Protein AF-E5AUR3-F1 (afdb_monomer_lite)

Sequence (427 aa):
MPTEDVTASAYRHCTIHQEHGVHSSSLCSASRFRLACCVASLRIAPFFYRLPNLPMDFDLHAALNDYPAYVCALESCPQPAASASPPTLKPASGGLVNPSASRPTTYHNLPSELIQQIGDYVPVQDVGNFSAVDRRTYHAMHSRRVVYRYWQRANQVVSLASVNQLLNEMDGTLAHPAQHIEPLEALRQHLDALPYHEQGEAFKRIYAAAQRIPKDGVQIQKALLLYSLPGFNWNHRDELFDFAYAMAQRRAPQEDNVWTELANCLIFLLAGSAEFVERYQALVARLGSLRVSEQAELIPVLCRQMLGFGRRDDRLPGLYAVLREHALQLPRSVQGASIGMLASAIWVLPHAERLAQYTQLRDVALSLPDEQLEIALCFLSKGWAELPREHHAYGLQLLEPALLRLLPAQRAQSVLSQLEDVMKLYE

pLDDT: mean 75.4, std 26.54, range [20.66, 98.31]

InterPro domains:
  IPR001810 F-box domain [PS50181] (104-154)

Radius of gyration: 33.52 Å; chains: 1; bounding box: 100×126×61 Å

Secondary structure (DSSP, 8-state):
-----------------------------------------------------------HHHHTT--STTTTTSS--PPPP-------------------------GGGS-HHHHHHHHHTS-GGGHHHHHTS-HHHHHHTHHHHHHHHHHHHHTT--SHHHHHHHHHHHHHH--SGGGGHHHHHHHHHTGGGS-TTTHHHHHHHHHHHHTTSTTTHHHHHHHIIIIIGGGS-HHHHHHHHHHHHHHHHTS-TTS---HHHHHHHGGGS-TT-HHHHHHHHHHHTTGGGS-HHHHHHHHHHHHHHGGGS-TT-TTHHHHHHHHHHHHHHS-TTT-HHHHHHHHHTGGGS-HHHHHHHHHHHHHHHHTS-HHHHHHHHHHHHHHHTTS-GGGHHHHHHHHHHHHHHHS-HHHHHHHHHHHHHHHHTT-

Organism: Mycetohabitans rhizoxinica (strain DSM 19002 / CIP 109453 / HKI 454) (NCBI:txid882378)

Structure (mmCIF, N/CA/C/O backbone):
data_AF-E5AUR3-F1
#
_entry.id   AF-E5AUR3-F1
#
loop_
_atom_site.group_PDB
_atom_site.id
_atom_site.type_symbol
_atom_site.label_atom_id
_atom_site.label_alt_id
_atom_site.label_comp_id
_atom_site.label_asym_id
_atom_site.label_entity_id
_atom_site.label_seq_id
_atom_site.pdbx_PDB_ins_code
_atom_site.Cartn_x
_atom_site.Cartn_y
_atom_site.Cartn_z
_atom_site.occupancy
_atom_site.B_iso_or_equiv
_atom_site.auth_seq_id
_atom_site.auth_comp_id
_atom_site.auth_asym_id
_atom_site.auth_atom_id
_atom_site.pdbx_PDB_model_num
ATOM 1 N N . MET A 1 1 ? -4.593 -51.925 7.196 1.00 34.91 1 MET A N 1
ATOM 2 C CA . MET A 1 1 ? -4.482 -53.277 7.784 1.00 34.91 1 MET A CA 1
ATOM 3 C C . MET A 1 1 ? -4.474 -54.257 6.624 1.00 34.91 1 MET A C 1
ATOM 5 O O . MET A 1 1 ? -5.466 -54.213 5.901 1.00 34.91 1 MET A O 1
ATOM 9 N N . PRO A 1 2 ? -3.428 -55.075 6.390 1.00 47.91 2 PRO A N 1
ATOM 10 C CA . PRO A 1 2 ? -2.168 -55.304 7.140 1.00 47.91 2 PRO A CA 1
ATOM 11 C C . PRO A 1 2 ? -0.952 -54.588 6.474 1.00 47.91 2 PRO A C 1
ATOM 13 O O . PRO A 1 2 ? -1.035 -54.290 5.288 1.00 47.91 2 PRO A O 1
ATOM 16 N N . THR A 1 3 ? 0.020 -53.996 7.195 1.00 33.94 3 THR A N 1
ATOM 17 C CA . THR A 1 3 ? 1.256 -54.558 7.834 1.00 33.94 3 THR A CA 1
ATOM 18 C C . THR A 1 3 ? 2.216 -55.210 6.830 1.00 33.94 3 THR A C 1
ATOM 20 O O . THR A 1 3 ? 1.757 -55.991 6.009 1.00 33.94 3 THR A O 1
ATOM 23 N N . GLU A 1 4 ? 3.537 -55.048 6.833 1.00 34.44 4 GLU A N 1
ATOM 24 C CA . GLU A 1 4 ? 4.547 -54.241 7.541 1.00 34.44 4 GLU A CA 1
ATOM 25 C C . GLU A 1 4 ? 5.890 -54.546 6.823 1.00 34.44 4 GLU A C 1
ATOM 27 O O . GLU A 1 4 ? 5.979 -55.541 6.102 1.00 34.44 4 GLU A O 1
ATOM 32 N N . ASP A 1 5 ? 6.911 -53.726 7.096 1.00 28.12 5 ASP A N 1
ATOM 33 C CA . ASP A 1 5 ? 8.347 -54.066 7.096 1.00 28.12 5 ASP A CA 1
ATOM 34 C C . ASP A 1 5 ? 9.159 -54.224 5.792 1.00 28.12 5 ASP A C 1
ATOM 36 O O . ASP A 1 5 ? 8.718 -54.802 4.809 1.00 28.12 5 ASP A O 1
ATOM 40 N N . VAL A 1 6 ? 10.444 -53.839 5.705 1.00 32.09 6 VAL A N 1
ATOM 41 C CA . VAL A 1 6 ? 11.337 -52.897 6.421 1.00 32.09 6 VAL A CA 1
ATOM 42 C C . VAL A 1 6 ? 12.703 -52.973 5.694 1.00 32.09 6 VAL A C 1
ATOM 44 O O . VAL A 1 6 ? 13.117 -54.044 5.264 1.00 32.09 6 VAL A O 1
ATOM 47 N N . THR A 1 7 ? 13.410 -51.837 5.590 1.00 30.75 7 THR A N 1
ATOM 48 C CA . THR A 1 7 ? 14.874 -51.650 5.352 1.00 30.75 7 THR A CA 1
ATOM 49 C C . THR A 1 7 ? 15.570 -52.202 4.089 1.00 30.75 7 THR A C 1
ATOM 51 O O . THR A 1 7 ? 15.621 -53.400 3.862 1.00 30.75 7 THR A O 1
ATOM 54 N N . ALA A 1 8 ? 16.324 -51.356 3.366 1.00 27.94 8 ALA A N 1
ATOM 55 C CA . ALA A 1 8 ? 17.753 -51.103 3.645 1.00 27.94 8 ALA A CA 1
ATOM 56 C C . ALA A 1 8 ? 18.478 -50.323 2.516 1.00 27.94 8 ALA A C 1
ATOM 58 O O . ALA A 1 8 ? 18.428 -50.665 1.341 1.00 27.94 8 ALA A O 1
ATOM 59 N N . SER A 1 9 ? 19.186 -49.283 2.963 1.00 28.20 9 SER A N 1
ATOM 60 C CA . SER A 1 9 ? 20.335 -48.542 2.411 1.00 28.20 9 SER A CA 1
ATOM 61 C C . SER A 1 9 ? 21.167 -49.157 1.267 1.00 28.20 9 SER A C 1
ATOM 63 O O . SER A 1 9 ? 21.599 -50.303 1.348 1.00 28.20 9 SER A O 1
ATOM 65 N N . ALA A 1 10 ? 21.578 -48.303 0.318 1.00 28.94 10 ALA A N 1
ATOM 66 C CA . ALA A 1 10 ? 22.894 -48.402 -0.321 1.00 28.94 10 ALA A CA 1
ATOM 67 C C . ALA A 1 10 ? 23.450 -47.010 -0.694 1.00 28.94 10 ALA A C 1
ATOM 69 O O . ALA A 1 10 ? 23.155 -46.449 -1.748 1.00 28.94 10 ALA A O 1
ATOM 70 N N . TYR A 1 11 ? 24.292 -46.477 0.194 1.00 26.38 11 TYR A N 1
ATOM 71 C CA . TYR A 1 11 ? 25.292 -45.443 -0.086 1.00 26.38 11 TYR A CA 1
ATOM 72 C C . TYR A 1 11 ? 26.289 -45.935 -1.153 1.00 26.38 11 TYR A C 1
ATOM 74 O O . TYR A 1 11 ? 26.806 -47.047 -1.043 1.00 26.38 11 TYR A O 1
ATOM 82 N N . ARG A 1 12 ? 26.649 -45.092 -2.131 1.00 27.50 12 ARG A N 1
ATOM 83 C CA . ARG A 1 12 ? 27.872 -45.268 -2.935 1.00 27.50 12 ARG A CA 1
ATOM 84 C C . ARG A 1 12 ? 28.833 -44.105 -2.713 1.00 27.50 12 ARG A C 1
ATOM 86 O O . ARG A 1 12 ? 28.577 -42.976 -3.118 1.00 27.50 12 ARG A O 1
ATOM 93 N N . HIS A 1 13 ? 29.943 -44.447 -2.069 1.00 27.09 13 HIS A N 1
ATOM 94 C CA . HIS A 1 13 ? 31.213 -43.734 -2.062 1.00 27.09 13 HIS A CA 1
ATOM 95 C C . HIS A 1 13 ? 31.864 -43.783 -3.453 1.00 27.09 13 HIS A C 1
ATOM 97 O O . HIS A 1 13 ? 31.907 -44.845 -4.069 1.00 27.09 13 HIS A O 1
ATOM 103 N N . CYS A 1 14 ? 32.479 -42.678 -3.873 1.00 23.70 14 CYS A N 1
ATOM 104 C CA . CYS A 1 14 ? 33.628 -42.695 -4.775 1.00 23.70 14 CYS A CA 1
ATOM 105 C C . CYS A 1 14 ? 34.677 -41.739 -4.205 1.00 23.70 14 CYS A C 1
ATOM 107 O O . CYS A 1 14 ? 34.420 -40.547 -4.048 1.00 23.70 14 CYS A O 1
ATOM 109 N N . THR A 1 15 ? 35.849 -42.281 -3.887 1.00 26.92 15 THR A N 1
ATOM 110 C CA . THR A 1 15 ? 37.007 -41.539 -3.392 1.00 26.92 15 THR A CA 1
ATOM 111 C C . THR A 1 15 ? 38.240 -41.926 -4.216 1.00 26.92 15 THR A C 1
ATOM 113 O O . THR A 1 15 ? 38.459 -43.107 -4.462 1.00 26.92 15 THR A O 1
ATOM 116 N N . ILE A 1 16 ? 39.051 -40.901 -4.512 1.00 27.52 16 ILE A N 1
ATOM 117 C CA . ILE A 1 16 ? 40.510 -40.887 -4.748 1.00 27.52 16 ILE A CA 1
ATOM 118 C C . ILE A 1 16 ? 41.024 -41.321 -6.133 1.00 27.52 16 ILE A C 1
ATOM 120 O O . ILE A 1 16 ? 41.033 -42.494 -6.478 1.00 27.52 16 ILE A O 1
ATOM 124 N N . HIS A 1 17 ? 41.640 -40.362 -6.835 1.00 25.94 17 HIS A N 1
ATOM 125 C CA . HIS A 1 17 ? 43.040 -40.495 -7.249 1.00 25.94 17 HIS A CA 1
ATOM 126 C C . HIS A 1 17 ? 43.755 -39.141 -7.134 1.00 25.94 17 HIS A C 1
ATOM 128 O O . HIS A 1 17 ? 43.283 -38.118 -7.624 1.00 25.94 17 HIS A O 1
ATOM 134 N N . GLN A 1 18 ? 44.874 -39.164 -6.416 1.00 27.30 18 GLN A N 1
ATOM 135 C CA . GLN A 1 18 ? 45.786 -38.066 -6.125 1.00 27.30 18 GLN A CA 1
ATOM 136 C C . GLN A 1 18 ? 47.146 -38.501 -6.679 1.00 27.30 18 GLN A C 1
ATOM 138 O O . GLN A 1 18 ? 47.620 -39.574 -6.311 1.00 27.30 18 GLN A O 1
ATOM 143 N N . GLU A 1 19 ? 47.767 -37.698 -7.541 1.00 26.67 19 GLU A N 1
ATOM 144 C CA . GLU A 1 19 ? 49.184 -37.839 -7.888 1.00 26.67 19 GLU A CA 1
ATOM 145 C C . GLU A 1 19 ? 49.925 -36.525 -7.625 1.00 26.67 19 GLU A C 1
ATOM 147 O O . GLU A 1 19 ? 49.428 -35.424 -7.869 1.00 26.67 19 GLU A O 1
ATOM 152 N N . HIS A 1 20 ? 51.101 -36.691 -7.027 1.00 26.42 20 HIS A N 1
ATOM 153 C CA . HIS A 1 20 ? 52.037 -35.684 -6.546 1.00 26.42 20 HIS A CA 1
ATOM 154 C C . HIS A 1 20 ? 53.101 -35.330 -7.598 1.00 26.42 20 HIS A C 1
ATOM 156 O O . HIS A 1 20 ? 53.485 -36.169 -8.404 1.00 26.42 20 HIS A O 1
ATOM 162 N N . GLY A 1 21 ? 53.662 -34.118 -7.485 1.00 25.02 21 GLY A N 1
ATOM 163 C CA . GLY A 1 21 ? 54.870 -33.659 -8.191 1.00 25.02 21 GLY A CA 1
ATOM 164 C C . GLY A 1 21 ? 54.966 -32.123 -8.189 1.00 25.02 21 GLY A C 1
ATOM 165 O O . GLY A 1 21 ? 54.455 -31.503 -9.107 1.00 25.02 21 GLY A O 1
ATOM 166 N N . VAL A 1 22 ? 55.286 -31.437 -7.080 1.00 26.20 22 VAL A N 1
ATOM 167 C CA . VAL A 1 22 ? 56.621 -31.152 -6.487 1.00 26.20 22 VAL A CA 1
ATOM 168 C C . VAL A 1 22 ? 57.329 -29.918 -7.108 1.00 26.20 22 VAL A C 1
ATOM 170 O O . VAL A 1 22 ? 57.835 -29.991 -8.217 1.00 26.20 22 VAL A O 1
ATOM 173 N N . HIS A 1 23 ? 57.394 -28.848 -6.282 1.00 26.09 23 HIS A N 1
ATOM 174 C CA . HIS A 1 23 ? 58.315 -27.677 -6.190 1.00 26.09 23 HIS A CA 1
ATOM 175 C C . HIS A 1 23 ? 58.471 -26.723 -7.404 1.00 26.09 23 HIS A C 1
ATOM 177 O O . HIS A 1 23 ? 58.566 -27.161 -8.534 1.00 26.09 23 HIS A O 1
ATOM 183 N N . SER A 1 24 ? 58.519 -25.385 -7.287 1.00 25.12 24 SER A N 1
ATOM 184 C CA . SER A 1 24 ? 59.134 -24.505 -6.273 1.00 25.12 24 SER A CA 1
ATOM 185 C C . SER A 1 24 ? 58.543 -23.070 -6.346 1.00 25.12 24 SER A C 1
ATOM 187 O O . SER A 1 24 ? 58.472 -22.486 -7.421 1.00 25.12 24 SER A O 1
ATOM 189 N N . SER A 1 25 ? 57.962 -22.545 -5.260 1.00 23.84 25 SER A N 1
ATOM 190 C CA . SER A 1 25 ? 58.462 -21.443 -4.399 1.00 23.84 25 SER A CA 1
ATOM 191 C C . SER A 1 25 ? 58.685 -20.047 -5.020 1.00 23.84 25 SER A C 1
ATOM 193 O O . SER A 1 25 ? 59.697 -19.807 -5.668 1.00 23.84 25 SER A O 1
ATOM 195 N N . SER A 1 26 ? 57.806 -19.101 -4.664 1.00 25.03 26 SER A N 1
ATOM 196 C CA . SER A 1 26 ? 58.083 -17.661 -4.472 1.00 25.03 26 SER A CA 1
ATOM 197 C C . SER A 1 26 ? 56.805 -17.011 -3.906 1.00 25.03 26 SER A C 1
ATOM 199 O O . SER A 1 26 ? 55.798 -16.924 -4.595 1.00 25.03 26 SER A O 1
ATOM 201 N N . LEU A 1 27 ? 56.684 -16.935 -2.579 1.00 24.31 27 LEU A N 1
ATOM 202 C CA . LEU A 1 27 ? 56.870 -15.728 -1.759 1.00 24.31 27 LEU A CA 1
ATOM 203 C C . LEU A 1 27 ? 55.671 -14.758 -1.740 1.00 24.31 27 LEU A C 1
ATOM 205 O O . LEU A 1 27 ? 55.307 -14.139 -2.730 1.00 24.31 27 LEU A O 1
ATOM 209 N N . CYS A 1 28 ? 55.208 -14.566 -0.501 1.00 22.44 28 CYS A N 1
ATOM 210 C CA . CYS A 1 28 ? 54.572 -13.386 0.082 1.00 22.44 28 CYS A CA 1
ATOM 211 C C . CYS A 1 28 ? 53.038 -13.281 0.171 1.00 22.44 28 CYS A C 1
ATOM 213 O O . CYS A 1 28 ? 52.314 -13.061 -0.790 1.00 22.44 28 CYS A O 1
ATOM 215 N N . SER A 1 29 ? 52.641 -13.221 1.447 1.00 23.67 29 SER A N 1
ATOM 216 C CA . SER A 1 29 ? 51.505 -12.507 2.029 1.00 23.67 29 SER A CA 1
ATOM 217 C C . SER A 1 29 ? 50.159 -13.223 2.070 1.00 23.67 29 SER A C 1
ATOM 219 O O . SER A 1 29 ? 49.298 -13.115 1.200 1.00 23.67 29 SER A O 1
ATOM 221 N N . ALA A 1 30 ? 49.963 -13.898 3.201 1.00 24.75 30 ALA A N 1
ATOM 222 C CA . ALA A 1 30 ? 48.659 -14.183 3.755 1.00 24.75 30 ALA A CA 1
ATOM 223 C C . ALA A 1 30 ? 47.902 -12.872 4.027 1.00 24.75 30 ALA A C 1
ATOM 225 O O . ALA A 1 30 ? 48.214 -12.154 4.973 1.00 24.75 30 ALA A O 1
ATOM 226 N N . SER A 1 31 ? 46.844 -12.630 3.258 1.00 23.67 31 SER A N 1
ATOM 227 C CA . SER A 1 31 ? 45.800 -11.670 3.607 1.00 23.67 31 SER A CA 1
ATOM 228 C C . SER A 1 31 ? 44.451 -12.357 3.486 1.00 23.67 31 SER A C 1
ATOM 230 O O . SER A 1 31 ? 43.907 -12.550 2.402 1.00 23.67 31 SER A O 1
ATOM 232 N N . ARG A 1 32 ? 43.915 -12.741 4.646 1.00 25.44 32 ARG A N 1
ATOM 233 C CA . ARG A 1 32 ? 42.505 -13.067 4.846 1.00 25.44 32 ARG A CA 1
ATOM 234 C C . ARG A 1 32 ? 41.667 -11.865 4.398 1.00 25.44 32 ARG A C 1
ATOM 236 O O . ARG A 1 32 ? 41.490 -10.937 5.179 1.00 25.44 32 ARG A O 1
ATOM 243 N N . PHE A 1 33 ? 41.116 -11.889 3.190 1.00 22.06 33 PHE A N 1
ATOM 244 C CA . PHE A 1 33 ? 40.019 -10.995 2.830 1.00 22.06 33 PHE A CA 1
ATOM 245 C C . PHE A 1 33 ? 38.701 -11.745 2.989 1.00 22.06 33 PHE A C 1
ATOM 247 O O . PHE A 1 33 ? 38.254 -12.491 2.122 1.00 22.06 33 PHE A O 1
ATOM 254 N N . ARG A 1 34 ? 38.089 -11.542 4.161 1.00 22.19 34 ARG A N 1
ATOM 255 C CA . ARG A 1 34 ? 36.643 -11.668 4.330 1.00 22.19 34 ARG A CA 1
ATOM 256 C C . ARG A 1 34 ? 36.009 -10.719 3.312 1.00 22.19 34 ARG A C 1
ATOM 258 O O . ARG A 1 34 ? 36.120 -9.507 3.480 1.00 22.19 34 ARG A O 1
ATOM 265 N N . LEU A 1 35 ? 35.349 -11.243 2.280 1.00 22.86 35 LEU A N 1
ATOM 266 C CA . LEU A 1 35 ? 34.377 -10.450 1.534 1.00 22.86 35 LEU A CA 1
ATOM 267 C C . LEU A 1 35 ? 33.176 -10.234 2.459 1.00 22.86 35 LEU A C 1
ATOM 269 O O . LEU A 1 35 ? 32.255 -11.042 2.540 1.00 22.86 35 LEU A O 1
ATOM 273 N N . ALA A 1 36 ? 33.240 -9.148 3.221 1.00 22.06 36 ALA A N 1
ATOM 274 C CA . ALA A 1 36 ? 32.060 -8.512 3.760 1.00 22.06 36 ALA A CA 1
ATOM 275 C C . ALA A 1 36 ? 31.264 -7.986 2.560 1.00 22.06 36 ALA A C 1
ATOM 277 O O . ALA A 1 36 ? 31.637 -6.987 1.947 1.00 22.06 36 ALA A O 1
ATOM 278 N N . CYS A 1 37 ? 30.180 -8.671 2.195 1.00 22.03 37 CYS A N 1
ATOM 279 C CA . CYS A 1 37 ? 29.122 -8.056 1.405 1.00 22.03 37 CYS A CA 1
ATOM 280 C C . CYS A 1 37 ? 28.492 -6.962 2.271 1.00 22.03 37 CYS A C 1
ATOM 282 O O . CYS A 1 37 ? 27.528 -7.192 2.999 1.00 22.03 37 CYS A O 1
ATOM 284 N N . CYS A 1 38 ? 29.078 -5.767 2.216 1.00 20.66 38 CYS A N 1
ATOM 285 C CA . CYS A 1 38 ? 28.444 -4.535 2.640 1.00 20.66 38 CYS A CA 1
ATOM 286 C C . CYS A 1 38 ? 27.244 -4.296 1.721 1.00 20.66 38 CYS A C 1
ATOM 288 O O . CYS A 1 38 ? 27.339 -3.613 0.705 1.00 20.66 38 CYS A O 1
ATOM 290 N N . VAL A 1 39 ? 26.098 -4.867 2.090 1.00 24.23 39 VAL A N 1
ATOM 291 C CA . VAL A 1 39 ? 24.802 -4.292 1.744 1.00 24.23 39 VAL A CA 1
ATOM 292 C C . VAL A 1 39 ? 24.779 -2.944 2.453 1.00 24.23 39 VAL A C 1
ATOM 294 O O . VAL A 1 39 ? 24.449 -2.846 3.637 1.00 24.23 39 VAL A O 1
ATOM 297 N N . ALA A 1 40 ? 25.240 -1.909 1.753 1.00 22.42 40 ALA A N 1
ATOM 298 C CA . ALA A 1 40 ? 25.057 -0.537 2.172 1.00 22.42 40 ALA A CA 1
ATOM 299 C C . ALA A 1 40 ? 23.546 -0.308 2.236 1.00 22.42 40 ALA A C 1
ATOM 301 O O . ALA A 1 40 ? 22.878 -0.076 1.231 1.00 22.42 40 ALA A O 1
ATOM 302 N N . SER A 1 41 ? 23.015 -0.463 3.447 1.00 24.86 41 SER A N 1
ATOM 303 C CA . SER A 1 41 ? 21.684 -0.047 3.852 1.00 24.86 41 SER A CA 1
ATOM 304 C C . SER A 1 41 ? 21.583 1.463 3.652 1.00 24.86 41 SER A C 1
ATOM 306 O O . SER A 1 41 ? 21.736 2.242 4.592 1.00 24.86 41 SER A O 1
ATOM 308 N N . LEU A 1 42 ? 21.335 1.890 2.417 1.00 23.33 42 LEU A N 1
ATOM 309 C CA . LEU A 1 42 ? 20.810 3.212 2.129 1.00 23.33 42 LEU A CA 1
ATOM 310 C C . LEU A 1 42 ? 19.375 3.216 2.646 1.00 23.33 42 LEU A C 1
ATOM 312 O O . LEU A 1 42 ? 18.421 2.872 1.949 1.00 23.33 42 LEU A O 1
ATOM 316 N N . ARG A 1 43 ? 19.256 3.560 3.934 1.00 23.81 43 ARG A N 1
ATOM 317 C CA . ARG A 1 43 ? 18.024 4.017 4.569 1.00 23.81 43 ARG A CA 1
ATOM 318 C C . ARG A 1 43 ? 17.523 5.218 3.776 1.00 23.81 43 ARG A C 1
ATOM 320 O O . ARG A 1 43 ? 17.822 6.362 4.102 1.00 23.81 43 ARG A O 1
ATOM 327 N N . ILE A 1 44 ? 16.741 4.954 2.740 1.00 26.75 44 ILE A N 1
ATOM 328 C CA . ILE A 1 44 ? 15.796 5.931 2.225 1.00 26.75 44 ILE A CA 1
ATOM 329 C C . ILE A 1 44 ? 14.676 5.944 3.259 1.00 26.75 44 ILE A C 1
ATOM 331 O O . ILE A 1 44 ? 13.730 5.161 3.201 1.00 26.75 44 ILE A O 1
ATOM 335 N N . ALA A 1 45 ? 14.856 6.784 4.278 1.00 21.84 45 ALA A N 1
ATOM 336 C CA . ALA A 1 45 ? 13.747 7.228 5.093 1.00 21.84 45 ALA A CA 1
ATOM 337 C C . ALA A 1 45 ? 12.698 7.804 4.129 1.00 21.84 45 ALA A C 1
ATOM 339 O O . ALA A 1 45 ? 13.048 8.647 3.296 1.00 21.84 45 ALA A O 1
ATOM 340 N N . PRO A 1 46 ? 11.437 7.357 4.179 1.00 26.05 46 PRO A N 1
ATOM 341 C CA . PRO A 1 46 ? 10.395 8.081 3.486 1.00 26.05 46 PRO A CA 1
ATOM 342 C C . PRO A 1 46 ? 10.327 9.468 4.134 1.00 26.05 46 PRO A C 1
ATOM 344 O O . PRO A 1 46 ? 10.146 9.581 5.349 1.00 26.05 46 PRO A O 1
ATOM 347 N N . PHE A 1 47 ? 10.536 10.514 3.332 1.00 24.95 47 PHE A N 1
ATOM 348 C CA . PHE A 1 47 ? 10.230 11.897 3.685 1.00 24.95 47 PHE A CA 1
ATOM 349 C C . PHE A 1 47 ? 8.712 12.006 3.897 1.00 24.95 47 PHE A C 1
ATOM 351 O O . PHE A 1 47 ? 7.963 12.454 3.039 1.00 24.95 47 PHE A O 1
ATOM 358 N N . PHE A 1 48 ? 8.249 11.538 5.050 1.00 28.75 48 PHE A N 1
ATOM 359 C CA . PHE A 1 48 ? 7.022 12.002 5.663 1.00 28.75 48 PHE A CA 1
ATOM 360 C C . PHE A 1 48 ? 7.419 13.186 6.531 1.00 28.75 48 PHE A C 1
ATOM 362 O O . PHE A 1 48 ? 8.341 13.076 7.345 1.00 28.75 48 PHE A O 1
ATOM 369 N N . TYR A 1 49 ? 6.737 14.315 6.371 1.00 26.06 49 TYR A N 1
ATOM 370 C CA . TYR A 1 49 ? 6.780 15.376 7.365 1.00 26.06 49 TYR A CA 1
ATOM 371 C C . TYR A 1 49 ? 6.319 14.790 8.710 1.00 26.06 49 TYR A C 1
ATOM 373 O O . TYR A 1 49 ? 5.130 14.678 8.993 1.00 26.06 49 TYR A O 1
ATOM 381 N N . ARG A 1 50 ? 7.286 14.380 9.539 1.00 23.59 50 ARG A N 1
ATOM 382 C CA . ARG A 1 50 ? 7.136 14.288 10.989 1.00 23.59 50 ARG A CA 1
ATOM 383 C C . ARG A 1 50 ? 6.904 15.713 11.472 1.00 23.59 50 ARG A C 1
ATOM 385 O O . ARG A 1 50 ? 7.843 16.506 11.520 1.00 23.59 50 ARG A O 1
ATOM 392 N N . LEU A 1 51 ? 5.669 16.031 11.838 1.00 24.89 51 LEU A N 1
ATOM 393 C CA . LEU A 1 51 ? 5.439 17.106 12.794 1.00 24.89 51 LEU A CA 1
ATOM 394 C C . LEU A 1 51 ? 6.176 16.720 14.091 1.00 24.89 51 LEU A C 1
ATOM 396 O O . LEU A 1 51 ? 6.082 15.563 14.516 1.00 24.89 51 LEU A O 1
ATOM 400 N N . PRO A 1 52 ? 6.973 17.616 14.692 1.00 27.30 52 PRO A N 1
ATOM 401 C CA . PRO A 1 52 ? 7.598 17.331 15.971 1.00 27.30 52 PRO A CA 1
ATOM 402 C C . PRO A 1 52 ? 6.502 17.144 17.025 1.00 27.30 52 PRO A C 1
ATOM 404 O O . PRO A 1 52 ? 5.749 18.071 17.315 1.00 27.30 52 PRO A O 1
ATOM 407 N N . ASN A 1 53 ? 6.431 15.938 17.597 1.00 25.84 53 ASN A N 1
ATOM 408 C CA . ASN A 1 53 ? 5.756 15.682 18.866 1.00 25.84 53 ASN A CA 1
ATOM 409 C C . ASN A 1 53 ? 6.438 16.539 19.937 1.00 25.84 53 ASN A C 1
ATOM 411 O O . ASN A 1 53 ? 7.442 16.137 20.524 1.00 25.84 53 ASN A O 1
ATOM 415 N N . LEU A 1 54 ? 5.906 17.734 20.164 1.00 25.88 54 LEU A N 1
ATOM 416 C CA . LEU A 1 54 ? 6.048 18.403 21.445 1.00 25.88 54 LEU A CA 1
ATOM 417 C C . LEU A 1 54 ? 5.043 17.741 22.398 1.00 25.88 54 LEU A C 1
ATOM 419 O O . LEU A 1 54 ? 3.885 17.576 22.009 1.00 25.88 54 LEU A O 1
ATOM 423 N N . PRO A 1 55 ? 5.433 17.368 23.627 1.00 27.09 55 PRO A N 1
ATOM 424 C CA . PRO A 1 55 ? 4.462 17.100 24.669 1.00 27.09 55 PRO A CA 1
ATOM 425 C C . PRO A 1 55 ? 3.848 18.455 25.028 1.00 27.09 55 PRO A C 1
ATOM 427 O O . PRO A 1 55 ? 4.390 19.203 25.836 1.00 27.09 55 PRO A O 1
ATOM 430 N N . MET A 1 56 ? 2.762 18.830 24.358 1.00 28.30 56 MET A N 1
ATOM 431 C CA . MET A 1 56 ? 1.827 19.754 24.977 1.00 28.30 56 MET A CA 1
ATOM 432 C C . MET A 1 56 ? 1.006 18.905 25.936 1.00 28.30 56 MET A C 1
ATOM 434 O O . MET A 1 56 ? 0.142 18.149 25.498 1.00 28.30 56 MET A O 1
ATOM 438 N N . ASP A 1 57 ? 1.301 19.017 27.231 1.00 30.23 57 ASP A N 1
ATOM 439 C CA . ASP A 1 57 ? 0.306 18.755 28.267 1.00 30.23 57 ASP A CA 1
ATOM 440 C C . ASP A 1 57 ? -0.848 19.727 28.005 1.00 30.23 57 ASP A C 1
ATOM 442 O O . ASP A 1 57 ? -0.841 20.883 28.431 1.00 30.23 57 ASP A O 1
ATOM 446 N N . PHE A 1 58 ? -1.797 19.290 27.180 1.00 38.19 58 PHE A N 1
ATOM 447 C CA . PHE A 1 58 ? -2.998 20.044 26.888 1.00 38.19 58 PHE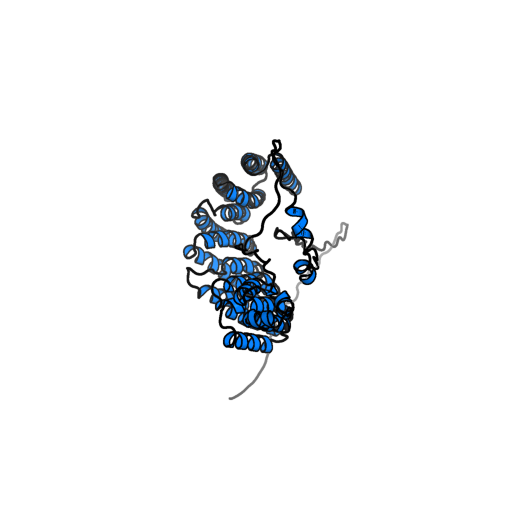 A CA 1
ATOM 448 C C . PHE A 1 58 ? -3.959 19.796 28.042 1.00 38.19 58 PHE A C 1
ATOM 450 O O . PHE A 1 58 ? -4.776 18.875 28.022 1.00 38.19 58 PHE A O 1
ATOM 457 N N . ASP A 1 59 ? -3.808 20.596 29.093 1.00 41.22 59 ASP A N 1
ATOM 458 C CA . ASP A 1 59 ? -4.765 20.619 30.184 1.00 41.22 59 ASP A CA 1
ATOM 459 C C . ASP A 1 59 ? -6.077 21.222 29.661 1.00 41.22 59 ASP A C 1
ATOM 461 O O . ASP A 1 59 ? -6.287 22.437 29.634 1.00 41.22 59 ASP A O 1
ATOM 465 N N . LEU A 1 60 ? -6.973 20.343 29.206 1.00 41.00 60 LEU A N 1
ATOM 466 C CA . LEU A 1 60 ? -8.322 20.689 28.761 1.00 41.00 60 LEU A CA 1
ATOM 467 C C . LEU A 1 60 ? -9.095 21.439 29.863 1.00 41.00 60 LEU A C 1
ATOM 469 O O . LEU A 1 60 ? -9.977 22.244 29.566 1.00 41.00 60 LEU A O 1
ATOM 473 N N . HIS A 1 61 ? -8.734 21.221 31.131 1.00 37.75 61 HIS A N 1
ATOM 474 C CA . HIS A 1 61 ? -9.298 21.921 32.273 1.00 37.75 61 HIS A CA 1
ATOM 475 C C . HIS A 1 61 ? -8.792 23.369 32.381 1.00 37.75 61 HIS A C 1
ATOM 477 O O . HIS A 1 61 ? -9.555 24.226 32.828 1.00 37.75 61 HIS A O 1
ATOM 483 N N . ALA A 1 62 ? -7.568 23.667 31.932 1.00 43.44 62 ALA A N 1
ATOM 484 C CA . ALA A 1 62 ? -7.029 25.026 31.827 1.00 43.44 62 ALA A CA 1
ATOM 485 C C . ALA A 1 62 ? -7.582 25.766 30.595 1.00 43.44 62 ALA A C 1
ATOM 487 O O . ALA A 1 62 ? -8.052 26.897 30.707 1.00 43.44 62 ALA A O 1
ATOM 488 N N . ALA A 1 63 ? -7.645 25.094 29.439 1.00 45.84 63 ALA A N 1
ATOM 489 C CA . ALA A 1 63 ? -8.145 25.683 28.192 1.00 45.84 63 ALA A CA 1
ATOM 490 C C . ALA A 1 63 ? -9.635 26.080 28.249 1.00 45.84 63 ALA A C 1
ATOM 492 O O . ALA A 1 63 ? -10.053 27.023 27.579 1.00 45.84 63 ALA A O 1
ATOM 493 N N . LEU A 1 64 ? -10.443 25.386 29.060 1.00 42.94 64 LEU A N 1
ATOM 494 C CA . LEU A 1 64 ? -11.859 25.712 29.267 1.00 42.94 64 LEU A CA 1
ATOM 495 C C . LEU A 1 64 ? -12.096 26.772 30.359 1.00 42.94 64 LEU A C 1
ATOM 497 O O . LEU A 1 64 ? -13.191 27.332 30.419 1.00 42.94 64 LEU A O 1
ATOM 501 N N . ASN A 1 65 ? -11.097 27.059 31.203 1.00 39.97 65 ASN A N 1
ATOM 502 C CA . ASN A 1 65 ? -11.219 27.976 32.342 1.00 39.97 65 ASN A CA 1
ATOM 503 C C . ASN A 1 65 ? -10.505 29.330 32.153 1.00 39.97 65 ASN A C 1
ATOM 505 O O . ASN A 1 65 ? -10.758 30.247 32.938 1.00 39.97 65 ASN A O 1
ATOM 509 N N . ASP A 1 66 ? -9.684 29.511 31.111 1.00 42.50 66 ASP A N 1
ATOM 510 C CA . ASP A 1 66 ? -8.998 30.782 30.822 1.00 42.50 66 ASP A CA 1
ATOM 511 C C . ASP A 1 66 ? -9.917 31.823 30.150 1.00 42.50 66 ASP A C 1
ATOM 513 O O . ASP A 1 66 ? -9.792 32.213 28.989 1.00 42.50 66 ASP A O 1
ATOM 517 N N . TYR A 1 67 ? -10.857 32.329 30.944 1.00 41.72 67 TYR A N 1
ATOM 518 C CA . TYR A 1 67 ? -11.726 33.463 30.629 1.00 41.72 67 TYR A CA 1
ATOM 519 C C . TYR A 1 67 ? -11.016 34.838 30.436 1.00 41.72 67 TYR A C 1
ATOM 521 O O . TYR A 1 67 ? -11.601 35.692 29.766 1.00 41.72 67 TYR A O 1
ATOM 529 N N . PRO A 1 68 ? -9.791 35.132 30.943 1.00 42.22 68 PRO A N 1
ATOM 530 C CA . PRO A 1 68 ? -9.215 36.480 30.803 1.00 42.22 68 PRO A CA 1
ATOM 531 C C . PRO A 1 68 ? -8.586 36.786 29.433 1.00 42.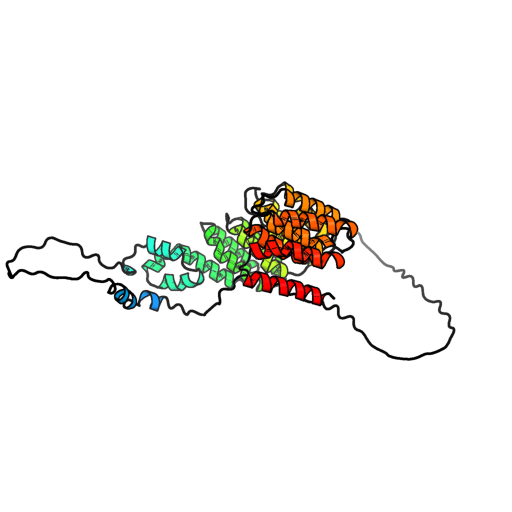22 68 PRO A C 1
ATOM 533 O O . PRO A 1 68 ? -8.518 37.952 29.048 1.00 42.22 68 PRO A O 1
ATOM 536 N N . ALA A 1 69 ? -8.136 35.778 28.676 1.00 39.78 69 ALA A N 1
ATOM 537 C CA . ALA A 1 69 ? -7.360 36.006 27.449 1.00 39.78 69 ALA A CA 1
ATOM 538 C C . ALA A 1 69 ? -8.204 36.539 26.272 1.00 39.78 69 ALA A C 1
ATOM 540 O O . ALA A 1 69 ? -7.677 37.190 25.371 1.00 39.78 69 ALA A O 1
ATOM 541 N N . TYR A 1 70 ? -9.523 36.323 26.296 1.00 34.72 70 TYR A N 1
ATOM 542 C CA . TYR A 1 70 ? -10.430 36.770 25.233 1.00 34.72 70 TYR A CA 1
ATOM 543 C C . TYR A 1 70 ? -10.881 38.235 25.387 1.00 34.72 70 TYR A C 1
ATOM 545 O O . TYR A 1 70 ? -11.318 38.858 24.421 1.00 34.72 70 TYR A O 1
ATOM 553 N N . VAL A 1 71 ? -10.743 38.829 26.579 1.00 38.06 71 VAL A N 1
ATOM 554 C CA . VAL A 1 71 ? -11.196 40.210 26.834 1.00 38.06 71 VAL A CA 1
ATOM 555 C C . VAL A 1 71 ? -10.217 41.248 26.264 1.00 38.06 71 VAL A C 1
ATOM 557 O O . VAL A 1 71 ? -10.649 42.291 25.782 1.00 38.06 71 VAL A O 1
ATOM 560 N N . CYS A 1 72 ? -8.918 40.946 26.189 1.00 36.62 72 CYS A N 1
ATOM 561 C CA . CYS A 1 72 ? -7.918 41.905 25.697 1.00 36.62 72 CYS A CA 1
ATOM 562 C C . CYS A 1 72 ? -7.871 42.065 24.164 1.00 36.62 72 CYS A C 1
ATOM 564 O O . CYS A 1 72 ? -7.289 43.030 23.675 1.00 36.62 72 CYS A O 1
ATOM 566 N N . ALA A 1 73 ? -8.495 41.172 23.386 1.00 36.00 73 ALA A N 1
ATOM 567 C CA . ALA A 1 73 ? -8.502 41.270 21.921 1.00 36.00 73 ALA A CA 1
ATOM 568 C C . ALA A 1 73 ? -9.632 42.161 21.360 1.00 36.00 73 ALA A C 1
ATOM 570 O O . ALA A 1 73 ? -9.602 42.520 20.185 1.00 36.00 73 ALA A O 1
ATOM 571 N N . LEU A 1 74 ? -10.611 42.550 22.188 1.00 34.53 74 LEU A N 1
ATOM 572 C CA . LEU A 1 74 ? -11.756 43.380 21.782 1.00 34.53 74 LEU A CA 1
ATOM 573 C C . LEU A 1 74 ? -11.563 44.883 22.055 1.00 34.53 74 LEU A C 1
ATOM 575 O O . LEU A 1 74 ? -12.311 45.694 21.517 1.00 34.53 74 LEU A O 1
ATOM 579 N N . GLU A 1 75 ? -10.543 45.274 22.827 1.00 37.38 75 GLU A N 1
ATOM 580 C CA . GLU A 1 75 ? -10.256 46.687 23.142 1.00 37.38 75 GLU A CA 1
ATOM 581 C C . GLU A 1 75 ? -9.414 47.412 22.077 1.00 37.38 75 GLU A C 1
ATOM 583 O O . GLU A 1 75 ? -9.177 48.613 22.180 1.00 37.38 75 GLU A O 1
ATOM 588 N N . SER A 1 76 ? -8.990 46.722 21.016 1.00 35.22 76 SER A N 1
ATOM 589 C CA . SER A 1 76 ? -8.122 47.294 19.980 1.00 35.22 76 SER A CA 1
ATOM 590 C C . SER A 1 76 ? -8.852 47.474 18.648 1.00 35.22 76 SER A C 1
ATOM 592 O O . SER A 1 76 ? -8.548 46.803 17.665 1.00 35.22 76 SER A O 1
ATOM 594 N N . CYS A 1 77 ? -9.804 48.407 18.588 1.00 30.42 77 CYS A N 1
ATOM 595 C CA . CYS A 1 77 ? -10.219 49.019 17.321 1.00 30.42 77 CYS A CA 1
ATOM 596 C C . CYS A 1 77 ? -10.327 50.551 17.469 1.00 30.42 77 CYS A C 1
ATOM 598 O O . CYS A 1 77 ? -10.822 51.025 18.492 1.00 30.42 77 CYS A O 1
ATOM 600 N N . PRO A 1 78 ? -9.854 51.346 16.488 1.00 32.94 78 PRO A N 1
ATOM 601 C CA . PRO A 1 78 ? -9.602 52.774 16.671 1.00 32.94 78 PRO A CA 1
ATOM 602 C C . PRO A 1 78 ? -10.873 53.626 16.536 1.00 32.94 78 PRO A C 1
ATOM 604 O O . PRO A 1 78 ? -11.651 53.461 15.597 1.00 32.94 78 PRO A O 1
ATOM 607 N N . GLN A 1 79 ? -11.043 54.594 17.442 1.00 31.45 79 GLN A N 1
ATOM 608 C CA . GLN A 1 79 ? -12.043 55.661 17.327 1.00 31.45 79 GLN A CA 1
ATOM 609 C C . GLN A 1 79 ? -11.687 56.657 16.201 1.00 31.45 79 GLN A C 1
ATOM 611 O O . GLN A 1 79 ? -10.530 57.074 16.112 1.00 31.45 79 GLN A O 1
ATOM 616 N N . PRO A 1 80 ? -12.662 57.134 15.400 1.00 29.45 80 PRO A N 1
ATOM 617 C CA . PRO A 1 80 ? -12.502 58.326 14.571 1.00 29.45 80 PRO A CA 1
ATOM 618 C C . PRO A 1 80 ? -12.620 59.604 15.416 1.00 29.45 80 PRO A C 1
ATOM 620 O O . PRO A 1 80 ? -13.459 59.705 16.310 1.00 29.45 80 PRO A O 1
ATOM 623 N N . ALA A 1 81 ? -11.779 60.590 15.109 1.00 31.09 81 ALA A N 1
ATOM 624 C CA . ALA A 1 81 ? -11.676 61.856 15.823 1.00 31.09 81 ALA A CA 1
ATOM 625 C C . ALA A 1 81 ? -12.706 62.924 15.390 1.00 31.09 81 ALA A C 1
ATOM 627 O O . ALA A 1 81 ? -13.139 62.960 14.241 1.00 31.09 81 ALA A O 1
ATOM 628 N N . ALA A 1 82 ? -12.909 63.865 16.324 1.00 31.30 82 ALA A N 1
ATOM 629 C CA . ALA A 1 82 ? -13.324 65.271 16.189 1.00 31.30 82 ALA A CA 1
ATOM 630 C C . ALA A 1 82 ? -14.814 65.656 16.384 1.00 31.30 82 ALA A C 1
ATOM 632 O O . ALA A 1 82 ? -15.636 65.605 15.480 1.00 31.30 82 ALA A O 1
ATOM 633 N N . SER A 1 83 ? -15.067 66.168 17.599 1.00 30.77 83 SER A N 1
ATOM 634 C CA . SER A 1 83 ? -15.679 67.469 17.942 1.00 30.77 83 SER A CA 1
ATOM 635 C C . SER A 1 83 ? -16.987 67.938 17.285 1.00 30.77 83 SER A C 1
ATOM 637 O O . SER A 1 83 ? -16.973 68.428 16.162 1.00 30.77 83 SER A O 1
ATOM 639 N N . ALA A 1 84 ? -18.058 68.016 18.090 1.00 28.47 84 ALA A N 1
ATOM 640 C CA . ALA A 1 84 ? -18.762 69.263 18.461 1.00 28.47 84 ALA A CA 1
ATOM 641 C C . ALA A 1 84 ? -19.945 68.965 19.417 1.00 28.47 84 ALA A C 1
ATOM 643 O O . ALA A 1 84 ? -20.729 68.051 19.179 1.00 28.47 84 ALA A O 1
ATOM 644 N N . SER A 1 85 ? -20.070 69.738 20.501 1.00 33.44 85 SER A N 1
ATOM 645 C CA . SER A 1 85 ? -21.159 69.684 21.504 1.00 33.44 85 SER A CA 1
ATOM 646 C C . SER A 1 85 ? -22.466 70.319 20.973 1.00 33.44 85 SER A C 1
ATOM 648 O O . SER A 1 85 ? -22.377 71.131 20.049 1.00 33.44 85 SER A O 1
ATOM 650 N N . PRO A 1 86 ? -23.668 70.054 21.553 1.00 36.78 86 PRO A N 1
ATOM 651 C CA . PRO A 1 86 ? -24.147 70.837 22.717 1.00 36.78 86 PRO A CA 1
ATOM 652 C C . PRO A 1 86 ? -25.121 70.027 23.651 1.00 36.78 86 PRO A C 1
ATOM 654 O O . PRO A 1 86 ? -24.994 68.809 23.698 1.00 36.78 86 PRO A O 1
ATOM 657 N N . PRO A 1 87 ? -25.989 70.619 24.510 1.00 36.84 87 PRO A N 1
ATOM 658 C CA . PRO A 1 87 ? -25.824 70.615 25.966 1.00 36.84 87 PRO A CA 1
ATOM 659 C C . PRO A 1 87 ? -26.899 69.830 26.765 1.00 36.84 87 PRO A C 1
ATOM 661 O O . PRO A 1 87 ? -27.938 69.437 26.253 1.00 36.84 87 PRO A O 1
ATOM 664 N N . THR A 1 88 ? -26.597 69.645 28.055 1.00 37.62 88 THR A N 1
ATOM 665 C CA . THR A 1 88 ? -27.453 69.520 29.259 1.00 37.62 88 THR A CA 1
ATOM 666 C C . THR A 1 88 ? -28.932 69.117 29.110 1.00 37.62 88 THR A C 1
ATOM 668 O O . THR A 1 88 ? -29.711 69.884 28.562 1.00 37.62 88 THR A O 1
ATOM 671 N N . LEU A 1 89 ? -29.341 68.013 29.767 1.00 28.33 89 LEU A N 1
ATOM 672 C CA . LEU A 1 89 ? -30.516 67.903 30.669 1.00 28.33 89 LEU A CA 1
ATOM 673 C C . LEU A 1 89 ? -30.689 66.450 31.181 1.00 28.33 89 LEU A C 1
ATOM 675 O O . LEU A 1 89 ? -30.846 65.507 30.414 1.00 28.33 89 LEU A O 1
ATOM 679 N N . LYS A 1 90 ? -30.703 66.276 32.505 1.00 28.55 90 LYS A N 1
ATOM 680 C CA . LYS A 1 90 ? -31.341 65.155 33.228 1.00 28.55 90 LYS A CA 1
ATOM 681 C C . LYS A 1 90 ? -32.506 65.766 34.031 1.00 28.55 90 LYS A C 1
ATOM 683 O O . LYS A 1 90 ? -32.414 66.954 34.341 1.00 28.55 90 LYS A O 1
ATOM 688 N N . PRO A 1 91 ? -33.455 64.987 34.579 1.00 49.16 91 PRO A N 1
ATOM 689 C CA . PRO A 1 91 ? -33.999 63.685 34.163 1.00 49.16 91 PRO A CA 1
ATOM 690 C C . PRO A 1 91 ? -35.549 63.660 34.258 1.00 49.16 91 PRO A C 1
ATOM 692 O O . PRO A 1 91 ? -36.129 64.456 34.986 1.00 49.16 91 PRO A O 1
ATOM 695 N N . ALA A 1 92 ? -36.237 62.695 33.637 1.00 26.67 92 ALA A N 1
ATOM 696 C CA . ALA A 1 92 ? -37.533 62.222 34.151 1.00 26.67 92 ALA A CA 1
ATOM 697 C C . ALA A 1 92 ? -37.911 60.850 33.574 1.00 26.67 92 ALA A C 1
ATOM 699 O O . ALA A 1 92 ? -38.144 60.699 32.382 1.00 26.67 92 ALA A O 1
ATOM 700 N N . SER A 1 93 ? -37.922 59.875 34.482 1.00 31.75 93 SER A N 1
ATOM 701 C CA . SER A 1 93 ? -38.747 58.668 34.574 1.00 31.75 93 SER A CA 1
ATOM 702 C C . SER A 1 93 ? -39.606 58.234 33.386 1.00 31.75 93 SER A C 1
ATOM 704 O O . SER A 1 93 ? -40.517 58.943 32.972 1.00 31.75 93 SER A O 1
ATOM 706 N N . GLY A 1 94 ? -39.476 56.951 33.034 1.00 28.72 94 GLY A N 1
ATOM 707 C CA . GLY A 1 94 ? -40.613 56.198 32.508 1.00 28.72 94 GLY A CA 1
ATOM 708 C C . GLY A 1 94 ? -40.261 54.958 31.700 1.00 28.72 94 GLY A C 1
ATOM 709 O O . GLY A 1 94 ? -40.181 55.036 30.487 1.00 28.72 94 GLY A O 1
ATOM 710 N N . GLY A 1 95 ? -40.157 53.814 32.382 1.00 30.50 95 GLY A N 1
ATOM 711 C CA . GLY A 1 95 ? -40.672 52.542 31.858 1.00 30.50 95 GLY A CA 1
ATOM 712 C C . GLY A 1 95 ? -39.824 51.789 30.831 1.00 30.50 95 GLY A C 1
ATOM 713 O O . GLY A 1 95 ? -39.923 52.025 29.635 1.00 30.50 95 GLY A O 1
ATOM 714 N N . LEU A 1 96 ? -39.079 50.803 31.343 1.00 41.59 96 LEU A N 1
ATOM 715 C CA . LEU A 1 96 ? -38.597 49.589 30.672 1.00 41.59 96 LEU A CA 1
ATOM 716 C C . LEU A 1 96 ? -39.338 49.220 29.370 1.00 41.59 96 LEU A C 1
ATOM 718 O O . LEU A 1 96 ? -40.460 48.728 29.445 1.00 41.59 96 LEU A O 1
ATOM 722 N N . VAL A 1 97 ? -38.641 49.273 28.229 1.00 41.31 97 VAL A N 1
ATOM 723 C CA . VAL A 1 97 ? -38.767 48.272 27.154 1.00 41.31 97 V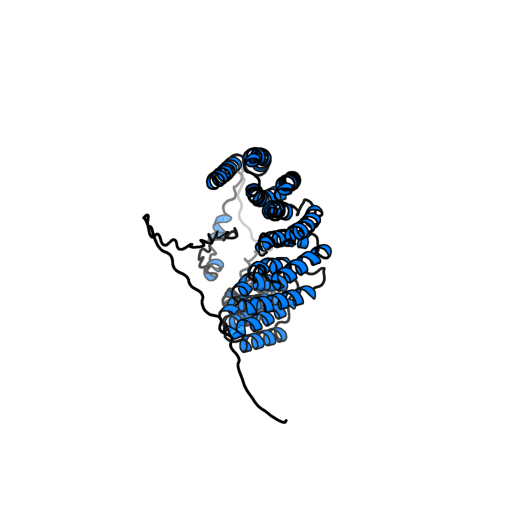AL A CA 1
ATOM 724 C C . VAL A 1 97 ? -37.400 48.088 26.464 1.00 41.31 97 VAL A C 1
ATOM 726 O O . VAL A 1 97 ? -36.964 48.959 25.721 1.00 41.31 97 VAL A O 1
ATOM 729 N N . ASN A 1 98 ? -36.803 46.901 26.675 1.00 37.62 98 ASN A N 1
ATOM 730 C CA . ASN A 1 98 ? -35.762 46.209 25.879 1.00 37.62 98 ASN A CA 1
ATOM 731 C C . ASN A 1 98 ? -34.317 46.781 25.845 1.00 37.62 98 ASN A C 1
ATOM 733 O O . ASN A 1 98 ? -34.141 47.979 26.042 1.00 37.62 98 ASN A O 1
ATOM 737 N N . PRO A 1 99 ? -33.262 45.957 25.591 1.00 42.16 99 PRO A N 1
ATOM 738 C CA . PRO A 1 99 ? -33.281 44.610 25.005 1.00 42.16 99 PRO A CA 1
ATOM 739 C C . PRO A 1 99 ? -32.546 43.505 25.793 1.00 42.16 99 PRO A C 1
ATOM 741 O O . PRO A 1 99 ? -31.654 43.729 26.605 1.00 42.16 99 PRO A O 1
ATOM 744 N N . SER A 1 100 ? -32.940 42.275 25.468 1.00 48.88 100 SER A N 1
ATOM 745 C CA . SER A 1 100 ? -32.185 41.023 25.555 1.00 48.88 100 SER A CA 1
ATOM 746 C C . SER A 1 100 ? -30.662 41.202 25.519 1.00 48.88 100 SER A C 1
ATOM 748 O O . SER A 1 100 ? -30.053 41.303 24.453 1.00 48.88 100 SER A O 1
ATOM 750 N N . ALA A 1 101 ? -30.041 41.176 26.697 1.00 44.28 101 ALA A N 1
ATOM 751 C CA . ALA A 1 101 ? -28.612 40.959 26.827 1.00 44.28 101 ALA A CA 1
ATOM 752 C C . ALA A 1 101 ? -28.325 39.486 26.503 1.00 44.28 101 ALA A C 1
ATOM 754 O O . ALA A 1 101 ? -28.681 38.586 27.265 1.00 44.28 101 ALA A O 1
ATOM 755 N N . SER A 1 102 ? -27.719 39.263 25.338 1.00 59.91 102 SER A N 1
ATOM 756 C CA . SER A 1 102 ? -27.050 38.027 24.933 1.00 59.91 102 SER A CA 1
ATOM 757 C C . SER A 1 102 ? -26.169 37.518 26.082 1.00 59.91 102 SER A C 1
ATOM 759 O O . SER A 1 102 ? -25.049 37.995 26.275 1.00 59.91 102 SER A O 1
ATOM 761 N N . ARG A 1 103 ? -26.682 36.571 26.878 1.00 57.75 103 ARG A N 1
ATOM 762 C CA . ARG A 1 103 ? -25.868 35.856 27.864 1.00 57.75 103 ARG A CA 1
ATOM 763 C C . ARG A 1 103 ? -24.785 35.077 27.112 1.00 57.75 103 ARG A C 1
ATOM 765 O O . ARG A 1 103 ? -25.129 34.398 26.147 1.00 57.75 103 ARG A O 1
ATOM 772 N N . PRO A 1 104 ? -23.519 35.118 27.557 1.00 56.31 104 PRO A N 1
ATOM 773 C CA . PRO A 1 104 ? -22.488 34.245 27.016 1.00 56.31 104 PRO A CA 1
ATOM 774 C C . PRO A 1 104 ? -22.927 32.784 27.162 1.00 56.31 104 PRO A C 1
ATOM 776 O O . PRO A 1 104 ? -23.263 32.331 28.261 1.00 56.31 104 PRO A O 1
ATOM 779 N N . THR A 1 105 ? -22.963 32.046 26.057 1.00 67.75 105 THR A N 1
ATOM 780 C CA . THR A 1 105 ? -23.226 30.607 26.082 1.00 67.75 105 THR A CA 1
ATOM 781 C C . THR A 1 105 ? -22.002 29.916 26.680 1.00 67.75 105 THR A C 1
ATOM 783 O O . THR A 1 105 ? -20.967 29.819 26.031 1.00 67.75 105 THR A O 1
ATOM 786 N N . THR A 1 106 ? -22.087 29.472 27.934 1.00 82.00 106 THR A N 1
ATOM 787 C CA . THR A 1 106 ? -21.056 28.637 28.570 1.00 82.00 106 THR A CA 1
ATOM 788 C C . THR A 1 106 ? -21.297 27.160 28.249 1.00 82.00 106 THR A C 1
ATOM 790 O O . THR A 1 106 ? -22.395 26.789 27.831 1.00 82.00 106 THR A O 1
ATOM 793 N N . TYR A 1 107 ? -20.298 26.295 28.465 1.00 85.44 107 TYR A N 1
ATOM 794 C CA . TYR A 1 107 ? -20.404 24.846 28.225 1.00 85.44 107 TYR A CA 1
ATOM 795 C C . TYR A 1 107 ? -21.662 24.221 28.850 1.00 85.44 107 TYR A C 1
ATOM 797 O O . TYR A 1 107 ? -22.382 23.467 28.200 1.00 85.44 107 TYR A O 1
ATOM 805 N N . HIS A 1 108 ? -21.989 24.614 30.084 1.00 83.00 108 HIS A N 1
ATOM 806 C CA . HIS A 1 108 ? -23.166 24.117 30.800 1.00 83.00 108 HIS A CA 1
ATOM 807 C C . HIS A 1 108 ? -24.500 24.448 30.105 1.00 83.00 108 HIS A C 1
ATOM 809 O O . HIS A 1 108 ? -25.498 23.765 30.336 1.00 83.00 108 HIS A O 1
ATOM 815 N N . ASN A 1 109 ? -24.517 25.447 29.219 1.00 85.50 109 ASN A N 1
ATOM 816 C CA . ASN A 1 109 ? -25.693 25.847 28.450 1.00 85.50 109 ASN A CA 1
ATOM 817 C C . ASN A 1 109 ? -25.805 25.119 27.097 1.00 85.50 109 ASN A C 1
ATOM 819 O O . ASN A 1 109 ? -26.828 25.259 26.428 1.00 85.50 109 ASN A O 1
ATOM 823 N N . LEU A 1 110 ? -24.795 24.346 26.676 1.00 88.31 110 LEU A N 1
ATOM 824 C CA . LEU A 1 110 ? -24.806 23.665 25.378 1.00 88.31 110 LEU A CA 1
ATOM 825 C C . LEU A 1 110 ? -25.816 22.511 25.360 1.00 88.31 110 LEU A C 1
ATOM 827 O O . LEU A 1 110 ? -25.781 21.715 26.286 1.00 88.31 110 LEU A O 1
ATOM 831 N N . PRO A 1 111 ? -26.692 22.365 24.348 1.00 91.94 111 PRO A N 1
ATOM 832 C CA . PRO A 1 111 ? -27.548 21.187 24.149 1.00 91.94 111 PRO A CA 1
ATOM 833 C C . PRO A 1 111 ? -26.771 19.855 24.117 1.00 91.94 111 PRO A C 1
ATOM 835 O O . PRO A 1 111 ? -25.598 19.819 23.747 1.00 91.94 111 PRO A O 1
ATOM 838 N N . SER A 1 112 ? -27.430 18.745 24.482 1.00 90.75 112 SER A N 1
ATOM 839 C CA . SER A 1 112 ? -26.818 17.399 24.493 1.00 90.75 112 SER A CA 1
ATOM 840 C C . SER A 1 112 ? -26.318 16.983 23.116 1.00 90.75 112 SER A C 1
ATOM 842 O O . SER A 1 112 ? -25.304 16.303 23.005 1.00 90.75 112 SER A O 1
ATOM 844 N N . GLU A 1 113 ? -27.005 17.442 22.078 1.00 93.44 113 GLU A N 1
ATOM 845 C CA . GLU A 1 113 ? -26.717 17.152 20.681 1.00 93.44 113 GLU A CA 1
ATOM 846 C C . GLU A 1 113 ? -25.403 17.818 20.258 1.00 93.44 113 GLU A C 1
ATOM 848 O O . GLU A 1 113 ? -24.597 17.200 19.571 1.00 93.44 113 GLU A O 1
ATOM 853 N N . LEU A 1 114 ? -25.135 19.045 20.731 1.00 92.56 114 LEU A N 1
ATOM 854 C CA . LEU A 1 114 ? -23.853 19.714 20.489 1.00 92.56 114 LEU A CA 1
ATOM 855 C C . LEU A 1 114 ? -22.721 19.066 21.288 1.00 92.56 114 LEU A C 1
ATOM 857 O O . LEU A 1 114 ? -21.620 18.929 20.768 1.00 92.56 114 LEU A O 1
ATOM 861 N N . ILE A 1 115 ? -22.979 18.624 22.523 1.00 93.12 115 ILE A N 1
ATOM 862 C CA . ILE A 1 115 ? -21.982 17.878 23.310 1.00 93.12 115 ILE A CA 1
ATOM 863 C C . ILE A 1 115 ? -21.624 16.561 22.608 1.00 93.12 115 ILE A C 1
ATOM 865 O O . ILE A 1 115 ? -20.448 16.211 22.536 1.00 93.12 115 ILE A O 1
ATOM 869 N N . GLN A 1 116 ? -22.616 15.860 22.054 1.00 93.12 116 GLN A N 1
ATOM 870 C CA . GLN A 1 116 ? -22.395 14.656 21.258 1.00 93.12 116 GLN A CA 1
ATOM 871 C C . GLN A 1 116 ? -21.584 14.960 19.992 1.00 93.12 116 GLN A C 1
ATOM 873 O O . GLN A 1 116 ? -20.599 14.275 19.741 1.00 93.12 116 GLN A O 1
ATOM 878 N N . GLN A 1 117 ? -21.940 16.008 19.241 1.00 93.25 117 GLN A N 1
ATOM 879 C CA . GLN A 1 117 ? -21.196 16.412 18.043 1.00 93.25 117 GLN A CA 1
ATOM 880 C C . GLN A 1 117 ? -19.743 16.766 18.355 1.00 93.25 117 GLN A C 1
ATOM 882 O O . GLN A 1 117 ? -18.849 16.339 17.636 1.00 93.25 117 GLN A O 1
ATOM 887 N N . ILE A 1 118 ? -19.485 17.503 19.441 1.00 92.06 118 ILE A N 1
ATOM 888 C CA . ILE A 1 118 ? -18.117 17.754 19.918 1.00 92.06 118 ILE A CA 1
ATOM 889 C C . ILE A 1 118 ? -17.428 16.417 20.212 1.00 92.06 118 ILE A C 1
ATOM 891 O O . ILE A 1 118 ? -16.306 16.189 19.770 1.00 92.06 118 ILE A O 1
ATOM 895 N N . GLY A 1 119 ? -18.132 15.517 20.901 1.00 91.75 119 GLY A N 1
ATOM 896 C CA . GLY A 1 119 ? -17.695 14.164 21.227 1.00 91.75 119 GLY A CA 1
ATOM 897 C C . GLY A 1 119 ? -17.268 13.299 20.043 1.00 91.75 119 GLY A C 1
ATOM 898 O O . GLY A 1 119 ? -16.334 12.505 20.175 1.00 91.75 119 GLY A O 1
ATOM 899 N N . ASP A 1 120 ? -17.915 13.460 18.892 1.00 90.19 120 ASP A N 1
ATOM 900 C CA . ASP A 1 120 ? -17.581 12.728 17.668 1.00 90.19 120 ASP A CA 1
ATOM 901 C C . ASP A 1 120 ? -16.203 13.124 17.109 1.00 90.19 120 ASP A C 1
ATOM 903 O O . ASP A 1 120 ? -15.562 12.316 16.439 1.00 90.19 120 ASP A O 1
ATOM 907 N N . TYR A 1 121 ? -15.703 14.318 17.452 1.00 91.50 121 TYR A N 1
ATOM 908 C CA . TYR A 1 121 ? -14.357 14.787 17.098 1.00 91.50 121 TYR A CA 1
ATOM 909 C C . TYR A 1 121 ? -13.317 14.589 18.209 1.00 91.50 121 TYR A C 1
ATOM 911 O O . TYR A 1 121 ? -12.133 14.841 17.985 1.00 91.50 121 TYR A O 1
ATOM 919 N N . VAL A 1 122 ? -13.721 14.140 19.402 1.00 93.44 122 VAL A N 1
ATOM 920 C CA . VAL A 1 122 ? -12.782 13.869 20.499 1.00 93.44 122 VAL A CA 1
ATOM 921 C C . VAL A 1 122 ? -11.952 12.624 20.155 1.00 93.44 122 VAL A C 1
ATOM 923 O O . VAL A 1 122 ? -12.543 11.569 19.878 1.00 93.44 122 VAL A O 1
ATOM 926 N N . PRO A 1 123 ? -10.606 12.698 20.199 1.00 94.12 123 PRO A N 1
ATOM 927 C CA . PRO A 1 123 ? -9.748 11.532 20.023 1.00 94.12 123 PRO A CA 1
ATOM 928 C C . PRO A 1 123 ? -10.132 10.419 20.995 1.00 94.12 123 PRO A C 1
ATOM 930 O O . PRO A 1 123 ? -10.408 10.679 22.165 1.00 94.12 123 PRO A O 1
ATOM 933 N N . VAL A 1 124 ? -10.121 9.162 20.539 1.00 94.88 124 VAL A N 1
ATOM 934 C CA . VAL A 1 124 ? -10.578 8.021 21.357 1.00 94.88 124 VAL A CA 1
ATOM 935 C C . VAL A 1 124 ? -9.898 7.954 22.730 1.00 94.88 124 VAL A C 1
ATOM 937 O O . VAL A 1 124 ? -10.541 7.607 23.713 1.00 94.88 124 VAL A O 1
ATOM 940 N N . GLN A 1 125 ? -8.632 8.361 22.820 1.00 93.81 125 GLN A N 1
ATOM 941 C CA . GLN A 1 125 ? -7.830 8.380 24.049 1.00 93.81 125 GLN A CA 1
ATOM 942 C C . GLN A 1 125 ? -8.398 9.334 25.116 1.00 93.81 125 GLN A C 1
ATOM 944 O O . GLN A 1 125 ? -8.327 9.036 26.307 1.00 93.81 125 GLN A O 1
ATOM 949 N N . ASP A 1 126 ? -9.033 10.426 24.688 1.00 95.56 126 ASP A N 1
ATOM 950 C CA . ASP A 1 126 ? -9.554 11.486 25.556 1.00 95.56 126 ASP A CA 1
ATOM 951 C C . ASP A 1 126 ? -11.042 11.318 25.882 1.00 95.56 126 ASP A C 1
ATOM 953 O O . ASP A 1 126 ? -11.578 12.013 26.749 1.00 95.56 126 ASP A O 1
ATOM 957 N N . VAL A 1 127 ? -11.727 10.363 25.239 1.00 95.44 127 VAL A N 1
ATOM 958 C CA . VAL A 1 127 ? -13.157 10.088 25.466 1.00 95.44 127 VAL A CA 1
ATOM 959 C C . VAL A 1 127 ? -13.438 9.781 26.938 1.00 95.44 127 VAL A C 1
ATOM 961 O O . VAL A 1 127 ? -14.466 10.212 27.467 1.00 95.44 127 VAL A O 1
ATOM 964 N N . GLY A 1 128 ? -12.526 9.076 27.618 1.00 91.88 128 GLY A N 1
ATOM 965 C CA . GLY A 1 128 ? -12.626 8.805 29.052 1.00 91.88 128 GLY A CA 1
ATOM 966 C C . GLY A 1 128 ? -12.721 10.093 29.872 1.00 91.88 128 GLY A C 1
ATOM 967 O O . GLY A 1 128 ? -13.704 10.284 30.592 1.00 91.88 128 GLY A O 1
ATOM 968 N N . ASN A 1 129 ? -11.756 10.996 29.688 1.00 94.44 129 ASN A N 1
ATOM 969 C CA . ASN A 1 129 ? -11.668 12.272 30.400 1.00 94.44 129 ASN A CA 1
ATOM 970 C C . ASN A 1 129 ? -12.844 13.192 30.056 1.00 94.44 129 ASN A C 1
ATOM 972 O O . ASN A 1 129 ? -13.520 13.696 30.951 1.00 94.44 129 ASN A O 1
ATOM 976 N N . PHE A 1 130 ? -13.151 13.352 28.766 1.00 94.31 130 PHE A N 1
ATOM 977 C CA . PHE A 1 130 ? -14.244 14.219 28.327 1.00 94.31 130 PHE A CA 1
ATOM 978 C C . PHE A 1 130 ? -15.603 13.736 28.845 1.00 94.31 130 PHE A C 1
ATOM 980 O O . PHE A 1 130 ? -16.432 14.532 29.279 1.00 94.31 130 PHE A O 1
ATOM 987 N N . SER A 1 131 ? -15.826 12.420 28.888 1.00 94.56 131 SER A N 1
ATOM 988 C CA . SER A 1 131 ? -17.073 11.871 29.425 1.00 94.56 131 SER A CA 1
ATOM 989 C C . SER A 1 131 ? -17.255 12.047 30.934 1.00 94.56 131 SER A C 1
ATOM 991 O O . SER A 1 131 ? -18.371 11.876 31.424 1.00 94.56 131 SER A O 1
ATOM 993 N N . ALA A 1 132 ? -16.187 12.371 31.666 1.00 93.81 132 ALA A N 1
ATOM 994 C CA . ALA A 1 132 ? -16.207 12.537 33.114 1.00 93.81 132 ALA A CA 1
ATOM 995 C C . ALA A 1 132 ? -16.513 13.977 33.566 1.00 93.81 132 ALA A C 1
ATOM 997 O O . ALA A 1 132 ? -16.690 14.193 34.762 1.00 93.81 132 ALA A O 1
ATOM 998 N N . VAL A 1 133 ? -16.606 14.939 32.635 1.00 92.19 133 VAL A N 1
ATOM 999 C CA . VAL A 1 133 ? -16.813 16.371 32.935 1.00 92.19 133 VAL A CA 1
ATOM 1000 C C . VAL A 1 133 ? -18.071 16.604 33.774 1.00 92.19 133 VAL A C 1
ATOM 1002 O O . VAL A 1 133 ? -18.018 17.270 34.804 1.00 92.19 133 VAL A O 1
ATOM 1005 N N . ASP A 1 134 ? -19.205 16.042 33.356 1.00 91.88 134 ASP A N 1
ATOM 1006 C CA . ASP A 1 134 ? -20.428 16.028 34.152 1.00 91.88 134 ASP A CA 1
ATOM 1007 C C . ASP A 1 134 ? -21.359 14.873 33.738 1.00 91.88 134 ASP A C 1
ATOM 1009 O O . ASP A 1 134 ? -21.128 14.144 32.766 1.00 91.88 134 ASP A O 1
ATOM 1013 N N . ARG A 1 135 ? -22.451 14.695 34.491 1.00 93.12 135 ARG A N 1
ATOM 1014 C CA . ARG A 1 135 ? -23.435 13.631 34.243 1.00 93.12 135 ARG A CA 1
ATOM 1015 C C . ARG A 1 135 ? -24.113 13.754 32.875 1.00 93.12 135 ARG A C 1
ATOM 1017 O O . ARG A 1 135 ? -24.482 12.739 32.288 1.00 93.12 135 ARG A O 1
ATOM 1024 N N . ARG A 1 136 ? -24.317 14.969 32.370 1.00 93.75 136 ARG A N 1
ATOM 1025 C CA . ARG A 1 136 ? -24.976 15.197 31.082 1.00 93.75 136 ARG A CA 1
ATOM 1026 C C . ARG A 1 136 ? -24.059 14.770 29.944 1.00 93.75 136 ARG A C 1
ATOM 1028 O O . ARG A 1 136 ? -24.499 14.027 29.070 1.00 93.75 136 ARG A O 1
ATOM 1035 N N . THR A 1 137 ? -22.795 15.165 30.000 1.00 94.56 137 THR A N 1
ATOM 1036 C CA . THR A 1 137 ? -21.762 14.777 29.038 1.00 94.56 137 THR A CA 1
ATOM 1037 C C . THR A 1 137 ? -21.531 13.279 29.055 1.00 94.56 137 THR A C 1
ATOM 1039 O O . THR A 1 137 ? -21.487 12.656 27.998 1.00 94.56 137 THR A O 1
ATOM 1042 N N . TYR A 1 138 ? -21.516 12.663 30.237 1.00 94.44 138 TYR A N 1
ATOM 1043 C CA . TYR A 1 138 ? -21.437 11.211 30.381 1.00 94.44 138 TYR A CA 1
ATOM 1044 C C . TYR A 1 138 ? -22.527 10.461 29.596 1.00 94.44 138 TYR A C 1
ATOM 1046 O O . TYR A 1 138 ? -22.252 9.425 28.978 1.00 94.44 138 TYR A O 1
ATOM 1054 N N . HIS A 1 139 ? -23.766 10.968 29.635 1.00 94.75 139 HIS A N 1
ATOM 1055 C CA . HIS A 1 139 ? -24.898 10.384 28.917 1.00 94.75 139 HIS A CA 1
ATOM 1056 C C . HIS A 1 139 ? -24.885 10.734 27.422 1.00 94.75 139 HIS A C 1
ATOM 1058 O O . HIS A 1 139 ? -25.104 9.841 26.606 1.00 94.75 139 HIS A O 1
ATOM 1064 N N . ALA A 1 140 ? -24.567 11.980 27.053 1.00 94.38 140 ALA A N 1
ATOM 1065 C CA . ALA A 1 140 ? -24.450 12.404 25.653 1.00 94.38 140 ALA A CA 1
ATOM 1066 C C . ALA A 1 140 ? -23.343 11.638 24.901 1.00 94.38 140 ALA A C 1
ATOM 1068 O O . ALA A 1 140 ? -23.496 11.293 23.734 1.00 94.38 140 ALA A O 1
ATOM 1069 N N . MET A 1 141 ? -22.260 11.280 25.595 1.00 95.31 141 MET A N 1
ATOM 1070 C CA . MET A 1 141 ? -21.117 10.542 25.049 1.00 95.31 141 MET A CA 1
ATOM 1071 C C . MET A 1 141 ? -21.321 9.021 24.970 1.00 95.31 141 MET A C 1
ATOM 1073 O O . MET A 1 141 ? -20.358 8.301 24.704 1.00 95.31 141 MET A O 1
ATOM 1077 N N . HIS A 1 142 ? -22.525 8.490 25.222 1.00 93.19 142 HIS A N 1
ATOM 1078 C CA . HIS A 1 142 ? -22.734 7.042 25.362 1.00 93.19 142 HIS A CA 1
ATOM 1079 C C . HIS A 1 142 ? -22.144 6.226 24.199 1.00 93.19 142 HIS A C 1
ATOM 1081 O O . HIS A 1 142 ? -21.362 5.309 24.441 1.00 93.19 142 HIS A O 1
ATOM 1087 N N . SER A 1 143 ? -22.442 6.607 22.952 1.00 91.69 143 SER A N 1
ATOM 1088 C CA . SER A 1 143 ? -21.940 5.934 21.744 1.00 91.69 143 SER A CA 1
ATOM 1089 C C . SER A 1 143 ? -20.404 5.908 21.681 1.00 91.69 143 SER A C 1
ATOM 1091 O O . SER A 1 143 ? -19.801 4.836 21.609 1.00 91.69 143 SER A O 1
ATOM 1093 N N . ARG A 1 144 ? -19.745 7.068 21.810 1.00 94.88 144 ARG A N 1
ATOM 1094 C CA . ARG A 1 144 ? -18.274 7.176 21.798 1.00 94.88 144 ARG A CA 1
ATOM 1095 C C . ARG A 1 144 ? -17.624 6.405 22.944 1.00 94.88 144 ARG A C 1
ATOM 1097 O O . ARG A 1 144 ? -16.583 5.785 22.756 1.00 94.88 144 ARG A O 1
ATOM 1104 N N . ARG A 1 145 ? -18.249 6.368 24.123 1.00 95.31 145 ARG A N 1
ATOM 1105 C CA . ARG A 1 145 ? -17.744 5.590 25.267 1.00 95.31 145 ARG A CA 1
ATOM 1106 C C . ARG A 1 145 ? -17.791 4.085 25.036 1.00 95.31 145 ARG A C 1
ATOM 1108 O O . ARG A 1 145 ? -1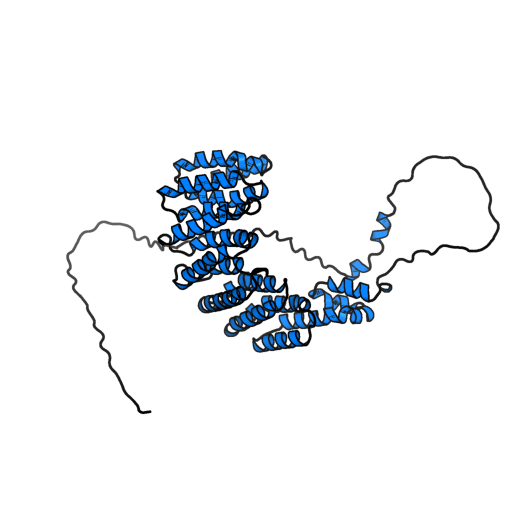6.918 3.376 25.535 1.00 95.31 145 ARG A O 1
ATOM 1115 N N . VAL A 1 146 ? -18.786 3.587 24.299 1.00 95.31 146 VAL A N 1
ATOM 1116 C CA . VAL A 1 146 ? -18.815 2.176 23.887 1.00 95.31 146 VAL A CA 1
ATOM 1117 C C . VAL A 1 146 ? -17.610 1.881 22.993 1.00 95.31 146 VAL A C 1
ATOM 1119 O O . VAL A 1 146 ? -16.891 0.921 23.263 1.00 95.31 146 VAL A O 1
ATOM 1122 N N . VAL A 1 147 ? -17.318 2.746 22.014 1.00 96.25 147 VAL A N 1
ATOM 1123 C CA . VAL A 1 147 ? -16.128 2.609 21.154 1.00 96.25 147 VAL A CA 1
ATOM 1124 C C . VAL A 1 147 ? -14.835 2.652 21.969 1.00 96.25 147 VAL A C 1
ATOM 1126 O O . VAL A 1 147 ? -14.012 1.746 21.854 1.00 96.25 147 VAL A O 1
ATOM 1129 N N . TYR A 1 148 ? -14.698 3.625 22.875 1.00 96.56 148 TYR A N 1
ATOM 1130 C CA . TYR A 1 148 ? -13.558 3.733 23.789 1.00 96.56 148 TYR A CA 1
ATOM 1131 C C . TYR A 1 148 ? -13.327 2.450 24.595 1.00 96.56 148 TYR A C 1
ATOM 1133 O O . TYR A 1 148 ? -12.194 1.992 24.719 1.00 96.56 148 TYR A O 1
ATOM 1141 N N . ARG A 1 149 ? -14.390 1.814 25.100 1.00 96.62 149 ARG A N 1
ATOM 1142 C CA . ARG A 1 149 ? -14.274 0.548 25.836 1.00 96.62 149 ARG A CA 1
ATOM 1143 C C . ARG A 1 149 ? -13.705 -0.575 24.964 1.00 96.62 149 ARG A C 1
ATOM 1145 O O . ARG A 1 149 ? -12.871 -1.344 25.442 1.00 96.62 149 ARG A O 1
ATOM 1152 N N . TYR A 1 150 ? -14.144 -0.694 23.710 1.00 97.44 150 TYR A N 1
ATOM 1153 C CA . TYR A 1 150 ? -13.596 -1.687 22.779 1.00 97.44 150 TYR A CA 1
ATOM 1154 C C . TYR A 1 150 ? -12.158 -1.360 22.380 1.00 97.44 150 TYR A C 1
ATOM 1156 O O . TYR A 1 150 ? -11.327 -2.263 22.352 1.00 97.44 150 TYR A O 1
ATOM 1164 N N . TRP A 1 151 ? -11.840 -0.083 22.175 1.00 97.19 151 TRP A N 1
ATOM 1165 C CA . TRP A 1 151 ? -10.476 0.385 21.939 1.00 97.19 151 TRP A CA 1
ATOM 1166 C C . TRP A 1 151 ? -9.540 0.059 23.115 1.00 97.19 151 TRP A C 1
ATOM 1168 O O . TRP A 1 151 ? -8.454 -0.480 22.913 1.00 97.19 151 TRP A O 1
ATOM 1178 N N . GLN A 1 152 ? -9.961 0.288 24.362 1.00 96.62 152 GLN A N 1
ATOM 1179 C CA . GLN A 1 152 ? -9.166 -0.084 25.538 1.00 96.62 152 GLN A CA 1
ATOM 1180 C C . GLN A 1 152 ? -8.924 -1.594 25.611 1.00 96.62 152 GLN A C 1
ATOM 1182 O O . GLN A 1 152 ? -7.806 -2.028 25.875 1.00 96.62 152 GLN A O 1
ATOM 1187 N N . ARG A 1 153 ? -9.956 -2.402 25.348 1.00 96.75 153 ARG A N 1
ATOM 1188 C CA . ARG A 1 153 ? -9.832 -3.867 25.344 1.00 96.75 153 ARG A CA 1
ATOM 1189 C C . ARG A 1 153 ? -8.941 -4.370 24.215 1.00 96.75 153 ARG A C 1
ATOM 1191 O O . ARG A 1 153 ? -8.185 -5.307 24.437 1.00 96.75 153 ARG A O 1
ATOM 1198 N N . ALA A 1 154 ? -8.992 -3.736 23.045 1.00 96.81 154 ALA A N 1
ATOM 1199 C CA . ALA A 1 154 ? -8.101 -4.028 21.926 1.00 96.81 154 ALA A CA 1
ATOM 1200 C C . ALA A 1 154 ? -6.622 -3.830 22.296 1.00 96.81 154 ALA A C 1
ATOM 1202 O O . ALA A 1 154 ? -5.786 -4.619 21.879 1.00 96.81 154 ALA A O 1
ATOM 1203 N N . ASN A 1 155 ? -6.305 -2.847 23.143 1.00 94.50 155 ASN A N 1
ATOM 1204 C CA . ASN A 1 155 ? -4.947 -2.617 23.654 1.00 94.50 155 ASN A CA 1
ATOM 1205 C C . ASN A 1 155 ? -4.508 -3.601 24.757 1.00 94.50 155 ASN A C 1
ATOM 1207 O O . ASN A 1 155 ? -3.393 -3.497 25.263 1.00 94.50 155 ASN A O 1
ATOM 1211 N N . GLN A 1 156 ? -5.386 -4.515 25.175 1.00 94.38 156 GLN A N 1
ATOM 1212 C CA . GLN A 1 156 ? -5.154 -5.459 26.274 1.00 94.38 156 GLN A CA 1
ATOM 1213 C C . GLN A 1 156 ? -5.310 -6.921 25.831 1.00 94.38 156 GLN A C 1
ATOM 1215 O O . GLN A 1 156 ? -5.321 -7.821 26.672 1.00 94.38 156 GLN A O 1
ATOM 1220 N N . VAL A 1 157 ? -5.486 -7.185 24.532 1.00 94.88 157 VAL A N 1
ATOM 1221 C CA . VAL A 1 157 ? -5.616 -8.558 24.032 1.00 94.88 157 VAL A CA 1
ATOM 1222 C C . VAL A 1 157 ? -4.279 -9.285 24.125 1.00 94.88 157 VAL A C 1
ATOM 1224 O O . VAL A 1 157 ? -3.254 -8.779 23.697 1.00 94.88 157 VAL A O 1
ATOM 1227 N N . VAL A 1 158 ? -4.297 -10.505 24.658 1.00 93.81 158 VAL A N 1
ATOM 1228 C CA . VAL A 1 158 ? -3.076 -11.310 24.865 1.00 93.81 158 VAL A CA 1
ATOM 1229 C C . VAL A 1 158 ? -3.089 -12.634 24.103 1.00 93.81 158 VAL A C 1
ATOM 1231 O O . VAL A 1 158 ? -2.140 -13.404 24.193 1.00 93.81 158 VAL A O 1
ATOM 1234 N N . SER A 1 159 ? -4.174 -12.930 23.381 1.00 96.38 159 SER A N 1
ATOM 1235 C CA . SER A 1 159 ? -4.329 -14.171 22.618 1.00 96.38 159 SER A CA 1
ATOM 1236 C C . SER A 1 159 ? -5.273 -14.004 21.428 1.00 96.38 159 SER A C 1
ATOM 1238 O O . SER A 1 159 ? -6.150 -13.132 21.431 1.00 96.38 159 SER A O 1
ATOM 1240 N N . LEU A 1 160 ? -5.171 -14.905 20.452 1.00 96.62 160 LEU A N 1
ATOM 1241 C CA . LEU A 1 160 ? -6.110 -15.032 19.336 1.00 96.62 160 LEU A CA 1
ATOM 1242 C C . LEU A 1 160 ? -7.548 -15.264 19.809 1.00 96.62 160 LEU A C 1
ATOM 1244 O O . LEU A 1 160 ? -8.489 -14.752 19.204 1.00 96.62 160 LEU A O 1
ATOM 1248 N N . ALA A 1 161 ? -7.738 -16.014 20.896 1.00 96.88 161 ALA A N 1
ATOM 1249 C CA . ALA A 1 161 ? -9.060 -16.228 21.477 1.00 96.88 161 ALA A CA 1
ATOM 1250 C C . ALA A 1 161 ? -9.681 -14.900 21.942 1.00 96.88 161 ALA A C 1
ATOM 1252 O O . ALA A 1 161 ? -10.834 -14.617 21.617 1.00 96.88 161 ALA A O 1
ATOM 1253 N N . SER A 1 162 ? -8.898 -14.053 22.620 1.00 96.50 162 SER A N 1
ATOM 1254 C CA . SER A 1 162 ? -9.330 -12.715 23.043 1.00 96.50 162 SER A CA 1
ATOM 1255 C C . SER A 1 162 ? -9.618 -11.797 21.854 1.00 96.50 162 SER A C 1
ATOM 1257 O O . SER A 1 162 ? -10.601 -11.060 21.891 1.00 96.50 162 SER A O 1
ATOM 1259 N N . VAL A 1 163 ? -8.814 -11.868 20.786 1.00 97.19 163 VAL A N 1
ATOM 1260 C CA . VAL A 1 163 ? -9.071 -11.135 19.533 1.00 97.19 163 VAL A CA 1
ATOM 1261 C C . VAL A 1 163 ? -10.402 -11.567 18.920 1.00 97.19 163 VAL A C 1
ATOM 1263 O O . VAL A 1 163 ? -11.251 -10.724 18.645 1.00 97.19 163 VAL A O 1
ATOM 1266 N N . ASN A 1 164 ? -10.627 -12.872 18.750 1.00 96.69 164 ASN A N 1
ATOM 1267 C CA . ASN A 1 164 ? -11.866 -13.399 18.172 1.00 96.69 164 ASN A CA 1
ATOM 1268 C C . ASN A 1 164 ? -13.091 -13.029 19.009 1.00 96.69 164 ASN A C 1
ATOM 1270 O O . ASN A 1 164 ? -14.116 -12.630 18.460 1.00 96.69 164 ASN A O 1
ATOM 1274 N N . GLN A 1 165 ? -12.983 -13.135 20.334 1.00 96.81 165 GLN A N 1
ATOM 1275 C CA . GLN A 1 165 ? -14.042 -12.710 21.238 1.00 96.81 165 GLN A CA 1
ATOM 1276 C C . GLN A 1 165 ? -14.352 -11.220 21.056 1.00 96.81 165 GLN A C 1
ATOM 1278 O O . GLN A 1 165 ? -15.517 -10.857 20.913 1.00 96.81 165 GLN A O 1
ATOM 1283 N N . LEU A 1 166 ? -13.324 -10.365 21.020 1.00 97.06 166 LEU A N 1
ATOM 1284 C CA . LEU A 1 166 ? -13.506 -8.925 20.868 1.00 97.06 166 LEU A CA 1
ATOM 1285 C C . LEU A 1 166 ? -14.179 -8.573 19.537 1.00 97.06 166 LEU A C 1
ATOM 1287 O O . LEU A 1 166 ? -15.137 -7.806 19.536 1.00 97.06 166 LEU A O 1
ATOM 1291 N N . LEU A 1 167 ? -13.723 -9.167 18.429 1.00 96.69 167 LEU A N 1
ATOM 1292 C CA . LEU A 1 167 ? -14.302 -8.951 17.100 1.00 96.69 167 LEU A CA 1
ATOM 1293 C C . LEU A 1 167 ? -15.778 -9.374 17.045 1.00 96.69 167 LEU A C 1
ATOM 1295 O O . LEU A 1 167 ? -16.614 -8.611 16.570 1.00 96.69 167 LEU A O 1
ATOM 1299 N N . ASN A 1 168 ? -16.114 -10.545 17.596 1.00 95.50 168 ASN A N 1
ATOM 1300 C CA . ASN A 1 168 ? -17.496 -11.031 17.637 1.00 95.50 168 ASN A CA 1
ATOM 1301 C C . ASN A 1 168 ? -18.403 -10.127 18.488 1.00 95.50 168 ASN A C 1
ATOM 1303 O O . ASN A 1 168 ? -19.547 -9.864 18.123 1.00 95.50 168 ASN A O 1
ATOM 1307 N N . GLU A 1 169 ? -17.909 -9.647 19.631 1.00 95.94 169 GLU A N 1
ATOM 1308 C CA . GLU A 1 169 ? -18.668 -8.735 20.489 1.00 95.94 169 GLU A CA 1
ATOM 1309 C C . GLU A 1 169 ? -18.862 -7.359 19.842 1.00 95.94 169 GLU A C 1
ATOM 1311 O O . GLU A 1 169 ? -19.933 -6.768 19.991 1.00 95.94 169 GLU A O 1
ATOM 1316 N N . MET A 1 170 ? -17.851 -6.853 19.128 1.00 95.19 170 MET A N 1
ATOM 1317 C CA . MET A 1 170 ? -17.956 -5.618 18.351 1.00 95.19 170 MET A CA 1
ATOM 1318 C C . MET A 1 170 ? -19.036 -5.745 17.275 1.00 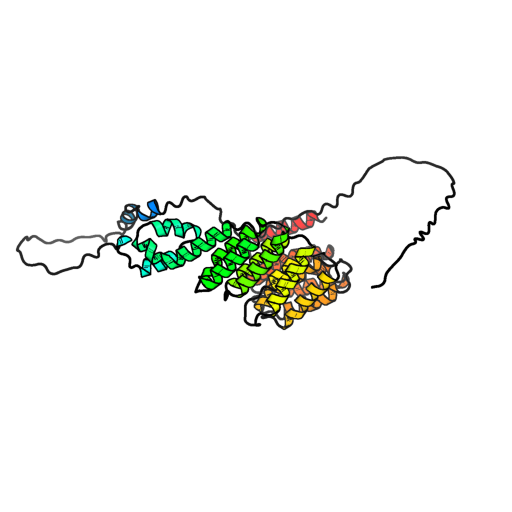95.19 170 MET A C 1
ATOM 1320 O O . MET A 1 170 ? -19.906 -4.884 17.216 1.00 95.19 170 MET A O 1
ATOM 1324 N N . ASP A 1 171 ? -19.037 -6.833 16.497 1.00 90.12 171 ASP A N 1
ATOM 1325 C CA . ASP A 1 171 ? -20.039 -7.091 15.448 1.00 90.12 171 ASP A CA 1
ATOM 1326 C C . ASP A 1 171 ? -21.482 -7.129 15.990 1.00 90.12 171 ASP A C 1
ATOM 1328 O O . ASP A 1 171 ? -22.416 -6.735 15.296 1.00 90.12 171 ASP A O 1
ATOM 1332 N N . GLY A 1 172 ? -21.682 -7.597 17.227 1.00 88.94 172 GLY A N 1
ATOM 1333 C CA . GLY A 1 172 ? -23.003 -7.651 17.864 1.00 88.94 172 GLY A CA 1
ATOM 1334 C C . GLY A 1 172 ? -23.440 -6.362 18.570 1.00 88.94 172 GLY A C 1
ATOM 1335 O O . GLY A 1 172 ? -24.618 -6.227 18.898 1.00 88.94 172 GLY A O 1
ATOM 1336 N N . THR A 1 173 ? -22.514 -5.435 18.836 1.00 91.44 173 THR A N 1
ATOM 1337 C CA . THR A 1 173 ? -22.762 -4.269 19.708 1.00 91.44 173 THR A CA 1
ATOM 1338 C C . THR A 1 173 ? -22.635 -2.936 18.978 1.00 91.44 173 THR A C 1
ATOM 1340 O O . THR A 1 173 ? -23.386 -2.003 19.262 1.00 91.44 173 THR A O 1
ATOM 1343 N N . LEU A 1 174 ? -21.676 -2.816 18.061 1.00 91.25 174 LEU A N 1
ATOM 1344 C CA . LEU A 1 174 ? -21.432 -1.594 17.307 1.00 91.25 174 LEU A CA 1
ATOM 1345 C C . LEU A 1 174 ? -22.366 -1.562 16.095 1.00 91.25 174 LEU A C 1
ATOM 1347 O O . LEU A 1 174 ? -22.287 -2.397 15.200 1.00 91.25 174 LEU A O 1
ATOM 1351 N N . ALA A 1 175 ? -23.285 -0.599 16.087 1.00 86.00 175 ALA A N 1
ATOM 1352 C CA . ALA A 1 175 ? -24.318 -0.503 15.060 1.00 86.00 175 ALA A CA 1
ATOM 1353 C C . ALA A 1 175 ? -23.793 0.097 13.746 1.00 86.00 175 ALA A C 1
ATOM 1355 O O . ALA A 1 175 ? -24.332 -0.184 12.674 1.00 86.00 175 ALA A O 1
ATOM 1356 N N . HIS A 1 176 ? -22.764 0.947 13.818 1.00 89.25 176 HIS A N 1
ATOM 1357 C CA . HIS A 1 176 ? -22.226 1.652 12.659 1.00 89.25 176 HIS A CA 1
ATOM 1358 C C . HIS A 1 176 ? -20.821 1.154 12.312 1.00 89.25 176 HIS A C 1
ATOM 1360 O O . HIS A 1 176 ? -19.952 1.178 13.181 1.00 89.25 176 HIS A O 1
ATOM 1366 N N . PRO A 1 177 ? -20.531 0.824 11.038 1.00 88.62 177 PRO A N 1
ATOM 1367 C CA . PRO A 1 177 ? -19.206 0.354 10.630 1.00 88.62 177 PRO A CA 1
ATOM 1368 C C . PRO A 1 177 ? -18.054 1.293 11.018 1.00 88.62 177 PRO A C 1
ATOM 1370 O O . PRO A 1 177 ? -16.981 0.828 11.386 1.00 88.62 177 PRO A O 1
ATOM 1373 N N . ALA A 1 178 ? -18.283 2.611 11.015 1.00 89.75 178 ALA A N 1
ATOM 1374 C CA . ALA A 1 178 ? -17.281 3.601 11.417 1.00 89.75 178 ALA A CA 1
ATOM 1375 C C . ALA A 1 178 ? -16.831 3.457 12.885 1.00 89.75 178 ALA A C 1
ATOM 1377 O O . ALA A 1 178 ? -15.705 3.799 13.227 1.00 89.75 178 ALA A O 1
ATOM 1378 N N . GLN A 1 179 ? -17.670 2.893 13.760 1.00 92.44 179 GLN A N 1
ATOM 1379 C CA . GLN A 1 179 ? -17.320 2.645 15.163 1.00 92.44 179 GLN A CA 1
ATOM 1380 C C . GLN A 1 179 ? -16.273 1.534 15.327 1.00 92.44 179 GLN A C 1
ATOM 1382 O O . GLN A 1 179 ? -15.658 1.427 16.385 1.00 92.44 179 GLN A O 1
ATOM 1387 N N . HIS A 1 180 ? -16.067 0.701 14.303 1.00 94.44 180 HIS A N 1
ATOM 1388 C CA . HIS A 1 180 ? -15.078 -0.375 14.336 1.00 94.44 180 HIS A CA 1
ATOM 1389 C C . HIS A 1 180 ? -13.662 0.114 14.026 1.00 94.44 180 HIS A C 1
ATOM 1391 O O . HIS A 1 180 ? -12.720 -0.611 14.329 1.00 94.44 180 HIS A O 1
ATOM 1397 N N . ILE A 1 181 ? -13.513 1.310 13.449 1.00 94.19 181 ILE A N 1
ATOM 1398 C CA . ILE A 1 181 ? -12.238 1.861 12.970 1.00 94.19 181 ILE A CA 1
ATOM 1399 C C . ILE A 1 181 ? -11.203 1.863 14.105 1.00 94.19 181 ILE A C 1
ATOM 1401 O O . ILE A 1 181 ? -10.287 1.039 14.104 1.00 94.19 181 ILE A O 1
ATOM 1405 N N . GLU A 1 182 ? -11.439 2.657 15.154 1.00 95.38 182 GLU A N 1
ATOM 1406 C CA . GLU A 1 182 ? -10.450 2.858 16.221 1.00 95.38 182 GLU A CA 1
ATOM 1407 C C . GLU A 1 182 ? -10.108 1.556 16.979 1.00 95.38 182 GLU A C 1
ATOM 1409 O O . GLU A 1 182 ? -8.922 1.301 17.216 1.00 95.38 182 GLU A O 1
ATOM 1414 N N . PRO A 1 183 ? -11.072 0.680 17.347 1.00 96.44 183 PRO A N 1
ATOM 1415 C CA . PRO A 1 183 ? -10.731 -0.605 17.953 1.00 96.44 183 PRO A CA 1
ATOM 1416 C C . PRO A 1 183 ? -9.942 -1.537 17.020 1.00 96.44 183 PRO A C 1
ATOM 1418 O O . PRO A 1 183 ? -9.043 -2.236 17.492 1.00 96.44 183 PRO A O 1
ATOM 1421 N N . LEU A 1 184 ? -10.230 -1.554 15.712 1.00 96.94 184 LEU A N 1
ATOM 1422 C CA . LEU A 1 184 ? -9.456 -2.351 14.756 1.00 96.94 184 LEU A CA 1
ATOM 1423 C C . LEU A 1 184 ? -8.043 -1.789 14.549 1.00 96.94 184 LEU A C 1
ATOM 1425 O O . LEU A 1 184 ? -7.101 -2.575 14.438 1.00 96.94 184 LEU A O 1
ATOM 1429 N N . GLU A 1 185 ? -7.852 -0.466 14.543 1.00 94.88 185 GLU A N 1
ATOM 1430 C CA . GLU A 1 185 ? -6.502 0.112 14.531 1.00 94.88 185 GLU A CA 1
ATOM 1431 C C . GLU A 1 185 ? -5.714 -0.232 15.792 1.00 94.88 185 GLU A C 1
ATOM 1433 O O . GLU A 1 185 ? -4.526 -0.545 15.687 1.00 94.88 185 GLU A O 1
ATOM 1438 N N . ALA A 1 186 ? -6.351 -0.214 16.965 1.00 95.88 186 ALA A N 1
ATOM 1439 C CA . ALA A 1 186 ? -5.713 -0.642 18.207 1.00 95.88 186 ALA A CA 1
ATOM 1440 C C . ALA A 1 186 ? -5.304 -2.121 18.146 1.00 95.88 186 ALA A C 1
ATOM 1442 O O . ALA A 1 186 ? -4.159 -2.449 18.450 1.00 95.88 186 ALA A O 1
ATOM 1443 N N . LEU A 1 187 ? -6.185 -3.006 17.660 1.00 96.75 187 LEU A N 1
ATOM 1444 C CA . LEU A 1 187 ? -5.850 -4.419 17.442 1.00 96.75 187 LEU A CA 1
ATOM 1445 C C . LEU A 1 187 ? -4.677 -4.589 16.471 1.00 96.75 187 LEU A C 1
ATOM 1447 O O . LEU A 1 187 ? -3.786 -5.397 16.721 1.00 96.75 187 LEU A O 1
ATOM 1451 N N . ARG A 1 188 ? -4.645 -3.814 15.381 1.00 94.56 188 ARG A N 1
ATOM 1452 C CA . ARG A 1 188 ? -3.528 -3.821 14.427 1.00 94.56 188 ARG A CA 1
ATOM 1453 C C . ARG A 1 188 ? -2.216 -3.420 15.101 1.00 94.56 188 ARG A C 1
ATOM 1455 O O . ARG A 1 188 ? -1.202 -4.075 14.884 1.00 94.56 188 ARG A O 1
ATOM 1462 N N . GLN A 1 189 ? -2.218 -2.336 15.874 1.00 92.25 189 GLN A N 1
ATOM 1463 C CA . GLN A 1 189 ? -1.027 -1.858 16.585 1.00 92.25 189 GLN A CA 1
ATOM 1464 C C . GLN A 1 189 ? -0.554 -2.853 17.652 1.00 92.25 189 GLN A C 1
ATOM 1466 O O . GLN A 1 189 ? 0.641 -2.937 17.914 1.00 92.25 189 GLN A O 1
ATOM 1471 N N . HIS A 1 190 ? -1.477 -3.617 18.237 1.00 92.44 190 HIS A N 1
ATOM 1472 C CA . HIS A 1 190 ? -1.182 -4.607 19.270 1.00 92.44 190 HIS A CA 1
ATOM 1473 C C . HIS A 1 190 ? -0.884 -6.014 18.725 1.00 92.44 190 HIS A C 1
ATOM 1475 O O . HIS A 1 190 ? -0.615 -6.929 19.500 1.00 92.44 190 HIS A O 1
ATOM 1481 N N . LEU A 1 191 ? -0.907 -6.210 17.403 1.00 91.81 191 LEU A N 1
ATOM 1482 C CA . LEU A 1 191 ? -0.697 -7.518 16.779 1.00 91.81 191 LEU A CA 1
ATOM 1483 C C . LEU A 1 191 ? 0.647 -8.144 17.179 1.00 91.81 191 LEU A C 1
ATOM 1485 O O . LEU A 1 191 ? 0.704 -9.333 17.484 1.00 91.81 191 LEU A O 1
ATOM 1489 N N . ASP A 1 192 ? 1.703 -7.331 17.248 1.00 88.25 192 ASP A N 1
ATOM 1490 C CA . ASP A 1 192 ? 3.063 -7.779 17.571 1.00 88.25 192 ASP A CA 1
ATOM 1491 C C . ASP A 1 192 ? 3.220 -8.221 19.038 1.00 88.25 192 ASP A C 1
ATOM 1493 O O . ASP A 1 192 ? 4.184 -8.907 19.376 1.00 88.25 192 ASP A O 1
ATOM 1497 N N . ALA A 1 193 ? 2.273 -7.856 19.912 1.00 90.44 193 ALA A N 1
ATOM 1498 C CA . ALA A 1 193 ? 2.256 -8.269 21.314 1.00 90.44 193 ALA A CA 1
ATOM 1499 C C . ALA A 1 193 ? 1.631 -9.661 21.526 1.00 90.44 193 ALA A C 1
ATOM 1501 O O . ALA A 1 193 ? 1.781 -10.244 22.602 1.00 90.44 193 ALA A O 1
ATOM 1502 N N . LEU A 1 194 ? 0.948 -10.211 20.516 1.00 92.81 194 LEU A N 1
ATOM 1503 C CA . LEU A 1 194 ? 0.376 -11.555 20.582 1.00 92.81 194 LEU A CA 1
ATOM 1504 C C . LEU A 1 194 ? 1.464 -12.637 20.489 1.00 92.81 194 LEU A C 1
ATOM 1506 O O . LEU A 1 194 ? 2.521 -12.404 19.890 1.00 92.81 194 LEU A O 1
ATOM 1510 N N . PRO A 1 195 ? 1.203 -13.854 21.006 1.00 92.75 195 PRO A N 1
ATOM 1511 C CA . PRO A 1 195 ? 2.091 -14.991 20.818 1.00 92.75 195 PRO A CA 1
ATOM 1512 C C . PRO A 1 195 ? 2.394 -15.223 19.339 1.00 92.75 195 PRO A C 1
ATOM 1514 O O . PRO A 1 195 ? 1.494 -15.284 18.507 1.00 92.75 195 PRO A O 1
ATOM 1517 N N . TYR A 1 196 ? 3.672 -15.412 19.018 1.00 89.50 196 TYR A N 1
ATOM 1518 C CA . TYR A 1 196 ? 4.169 -15.468 17.643 1.00 89.50 196 TYR A CA 1
ATOM 1519 C C . TYR A 1 196 ? 3.378 -16.403 16.703 1.00 89.50 196 TYR A C 1
ATOM 1521 O O . TYR A 1 196 ? 3.061 -16.045 15.574 1.00 89.50 196 TYR A O 1
ATOM 1529 N N . HIS A 1 197 ? 3.018 -17.594 17.187 1.00 89.62 197 HIS A N 1
ATOM 1530 C CA . HIS A 1 197 ? 2.282 -18.604 16.419 1.00 89.62 197 HIS A CA 1
ATOM 1531 C C . HIS A 1 197 ? 0.813 -18.232 16.146 1.00 89.62 197 HIS A C 1
ATOM 1533 O O . HIS A 1 197 ? 0.178 -18.830 15.285 1.00 89.62 197 HIS A O 1
ATOM 1539 N N . GLU A 1 198 ? 0.269 -17.250 16.864 1.00 93.75 198 GLU A N 1
ATOM 1540 C CA . GLU A 1 198 ? -1.108 -16.773 16.726 1.00 93.75 198 GLU A CA 1
ATOM 1541 C C . GLU A 1 198 ? -1.221 -15.522 15.848 1.00 93.75 198 GLU A C 1
ATOM 1543 O O . GLU A 1 198 ? -2.294 -15.238 15.310 1.00 93.75 198 GLU A O 1
ATOM 1548 N N . GLN A 1 199 ? -0.123 -14.779 15.681 1.00 92.88 199 GLN A N 1
ATOM 1549 C CA . GLN A 1 199 ? -0.108 -13.488 14.989 1.00 92.88 199 GLN A CA 1
ATOM 1550 C C . GLN A 1 199 ? -0.647 -13.589 13.553 1.00 92.88 199 GLN A C 1
ATOM 1552 O O . GLN A 1 199 ? -1.352 -12.690 13.101 1.00 92.88 199 GLN A O 1
ATOM 1557 N N . GLY A 1 200 ? -0.350 -14.680 12.833 1.00 93.81 200 GLY A N 1
ATOM 1558 C CA . GLY A 1 200 ? -0.770 -14.848 11.437 1.00 93.81 200 GLY A CA 1
ATOM 1559 C C . GLY A 1 200 ? -2.286 -14.999 11.304 1.00 93.81 200 GLY A C 1
ATOM 1560 O O . GLY A 1 200 ? -2.922 -14.344 10.481 1.00 93.81 200 GLY A O 1
ATOM 1561 N N . GLU A 1 201 ? -2.898 -15.799 12.173 1.00 95.75 201 GLU A N 1
ATOM 1562 C CA . GLU A 1 201 ? -4.355 -15.928 12.209 1.00 95.75 201 GLU A CA 1
ATOM 1563 C C . GLU A 1 201 ? -5.022 -14.652 12.728 1.00 95.75 201 GLU A C 1
ATOM 1565 O O . GLU A 1 201 ? -6.024 -14.212 12.164 1.00 95.75 201 GLU A O 1
ATOM 1570 N N . ALA A 1 202 ? -4.444 -13.995 13.738 1.00 96.06 202 ALA A N 1
ATOM 1571 C CA . ALA A 1 202 ? -4.941 -12.708 14.217 1.00 96.06 202 ALA A CA 1
ATOM 1572 C C . ALA A 1 202 ? -4.912 -11.644 13.105 1.00 96.06 202 ALA A C 1
ATOM 1574 O O . ALA A 1 202 ? -5.901 -10.931 12.920 1.00 96.06 202 ALA A O 1
ATOM 1575 N N . PHE A 1 203 ? -3.846 -11.603 12.297 1.00 96.38 203 PHE A N 1
ATOM 1576 C CA . PHE A 1 203 ? -3.756 -10.753 11.110 1.00 96.38 203 PHE A CA 1
ATOM 1577 C C . PHE A 1 203 ? -4.933 -11.007 10.169 1.00 96.38 203 PHE A C 1
ATOM 1579 O O . PHE A 1 203 ? -5.655 -10.070 9.832 1.00 96.38 203 PHE A O 1
ATOM 1586 N N . LYS A 1 204 ? -5.173 -12.267 9.773 1.00 97.19 204 LYS A N 1
ATOM 1587 C CA . LYS A 1 204 ? -6.262 -12.620 8.845 1.00 97.19 204 LYS A CA 1
ATOM 1588 C C . LYS A 1 204 ? -7.625 -12.205 9.393 1.00 97.19 204 LYS A C 1
ATOM 1590 O O . LYS A 1 204 ? -8.459 -11.695 8.645 1.00 97.19 204 LYS A O 1
ATOM 1595 N N . ARG A 1 205 ? -7.847 -12.386 10.698 1.00 97.25 205 ARG A N 1
ATOM 1596 C CA . ARG A 1 205 ? -9.097 -12.014 11.379 1.00 97.25 205 ARG A CA 1
ATOM 1597 C C . ARG A 1 205 ? -9.326 -10.508 11.367 1.00 97.25 205 ARG A C 1
ATOM 1599 O O . ARG A 1 205 ? -10.403 -10.076 10.964 1.00 97.25 205 ARG A O 1
ATOM 1606 N N . ILE A 1 206 ? -8.319 -9.717 11.735 1.00 96.69 206 ILE A N 1
ATOM 1607 C CA . ILE A 1 206 ? -8.405 -8.248 11.731 1.00 96.69 206 ILE A CA 1
ATOM 1608 C C . ILE A 1 206 ? -8.559 -7.732 10.293 1.00 96.69 206 ILE A C 1
ATOM 1610 O O . ILE A 1 206 ? -9.410 -6.886 10.025 1.00 96.69 206 ILE A O 1
ATOM 1614 N N . TYR A 1 207 ? -7.805 -8.290 9.343 1.00 96.62 207 TYR A N 1
ATOM 1615 C CA . TYR A 1 207 ? -7.881 -7.933 7.927 1.00 96.62 207 TYR A CA 1
ATOM 1616 C C . TYR A 1 207 ? -9.273 -8.209 7.333 1.00 96.62 207 TYR A C 1
ATOM 1618 O O . TYR A 1 207 ? -9.825 -7.379 6.605 1.00 96.62 207 TYR A O 1
ATOM 1626 N N . ALA A 1 208 ? -9.872 -9.357 7.664 1.00 95.56 208 ALA A N 1
ATOM 1627 C CA . ALA A 1 208 ? -11.228 -9.709 7.250 1.00 95.56 208 ALA A CA 1
ATOM 1628 C C . ALA A 1 208 ? -12.297 -8.848 7.935 1.00 95.56 208 ALA A C 1
ATOM 1630 O O . ALA A 1 208 ? -13.277 -8.478 7.290 1.00 95.56 208 ALA A O 1
ATOM 1631 N N . ALA A 1 209 ? -12.112 -8.496 9.211 1.00 95.25 209 ALA A N 1
ATOM 1632 C CA . ALA A 1 209 ? -13.009 -7.582 9.914 1.00 95.25 209 ALA A CA 1
ATOM 1633 C C . ALA A 1 209 ? -13.005 -6.189 9.264 1.00 95.25 209 ALA A C 1
ATOM 1635 O O . ALA A 1 209 ? -14.068 -5.630 9.001 1.00 95.25 209 ALA A O 1
ATOM 1636 N N . ALA A 1 210 ? -11.825 -5.680 8.897 1.00 94.75 210 ALA A N 1
ATOM 1637 C CA . ALA A 1 210 ? -11.683 -4.398 8.212 1.00 94.75 210 ALA A CA 1
ATOM 1638 C C . ALA A 1 210 ? -12.408 -4.361 6.853 1.00 94.75 210 ALA A C 1
ATOM 1640 O O . ALA A 1 210 ? -12.934 -3.321 6.473 1.00 94.75 210 ALA A O 1
ATOM 1641 N N . GLN A 1 211 ? -12.534 -5.491 6.145 1.00 90.38 211 GLN A N 1
ATOM 1642 C CA . GLN A 1 211 ? -13.271 -5.564 4.872 1.00 90.38 211 GLN A CA 1
ATOM 1643 C C . GLN A 1 211 ? -14.742 -5.135 4.999 1.00 90.38 211 GLN A C 1
ATOM 1645 O O . GLN A 1 211 ? -15.352 -4.730 4.012 1.00 90.38 211 GLN A O 1
ATOM 1650 N N . ARG A 1 212 ? -15.324 -5.238 6.198 1.00 86.56 212 ARG A N 1
ATOM 1651 C CA . ARG A 1 212 ? -16.733 -4.917 6.454 1.00 86.56 212 ARG A CA 1
ATOM 1652 C C . ARG A 1 212 ? -16.978 -3.425 6.687 1.00 86.56 212 ARG A C 1
ATOM 1654 O O . ARG A 1 212 ? -18.132 -3.024 6.806 1.00 86.56 212 ARG A O 1
ATOM 1661 N N . ILE A 1 213 ? -15.921 -2.610 6.747 1.00 89.12 213 ILE A N 1
ATOM 1662 C CA . ILE A 1 213 ? -16.011 -1.162 6.950 1.00 89.12 213 ILE A CA 1
ATOM 1663 C C . ILE A 1 213 ? -15.951 -0.462 5.586 1.00 89.12 213 ILE A C 1
ATOM 1665 O O . ILE A 1 213 ? -14.903 -0.491 4.931 1.00 89.12 213 ILE A O 1
ATOM 1669 N N . PRO A 1 214 ? -17.039 0.189 5.135 1.00 80.19 214 PRO A N 1
ATOM 1670 C CA . PRO A 1 214 ? -17.040 0.921 3.875 1.00 80.19 214 PRO A CA 1
ATOM 1671 C C . PRO A 1 214 ? -16.008 2.053 3.889 1.00 80.19 214 PRO A C 1
ATOM 1673 O O . PRO A 1 214 ? -15.962 2.817 4.847 1.00 80.19 214 PRO A O 1
ATOM 1676 N N . LYS A 1 215 ? -15.238 2.192 2.802 1.00 79.38 215 LYS A N 1
ATOM 1677 C CA . LYS A 1 215 ? -14.198 3.220 2.566 1.00 79.38 215 LYS A CA 1
ATOM 1678 C C . LYS A 1 215 ? -12.994 3.164 3.514 1.00 79.38 215 LYS A C 1
ATOM 1680 O O . LYS A 1 215 ? -11.877 3.016 3.036 1.00 79.38 215 LYS A O 1
ATOM 1685 N N . ASP A 1 216 ? -13.197 3.191 4.824 1.00 84.44 216 ASP A N 1
ATOM 1686 C CA . ASP A 1 216 ? -12.105 3.301 5.802 1.00 84.44 216 ASP A CA 1
ATOM 1687 C C . ASP A 1 216 ? -11.420 1.955 6.078 1.00 84.44 216 ASP A C 1
ATOM 1689 O O . ASP A 1 216 ? -10.222 1.887 6.355 1.00 84.44 216 ASP A O 1
ATOM 1693 N N . GLY A 1 217 ? -12.141 0.849 5.881 1.00 90.81 217 GLY A N 1
ATOM 1694 C CA . GLY A 1 217 ? -11.609 -0.501 6.051 1.00 90.81 217 GLY A CA 1
ATOM 1695 C C . GLY A 1 217 ? -10.409 -0.821 5.160 1.00 90.81 217 GLY A C 1
ATOM 1696 O O . GLY A 1 217 ? -9.515 -1.570 5.557 1.00 90.81 217 GLY A O 1
ATOM 1697 N N . VAL A 1 218 ? -10.342 -0.223 3.962 1.00 92.31 218 VAL A N 1
ATOM 1698 C CA . VAL A 1 218 ? -9.184 -0.400 3.073 1.00 92.31 218 VAL A CA 1
ATOM 1699 C C . VAL A 1 218 ? -7.925 0.214 3.680 1.00 92.31 218 VAL A C 1
ATOM 1701 O O . VAL A 1 218 ? -6.859 -0.369 3.541 1.00 92.31 218 VAL A O 1
ATOM 1704 N N . GLN A 1 219 ? -8.026 1.331 4.405 1.00 93.38 219 GLN A N 1
ATOM 1705 C CA . GLN A 1 219 ? -6.860 1.992 4.998 1.00 93.38 219 GLN A CA 1
ATOM 1706 C C . GLN A 1 219 ? -6.250 1.141 6.114 1.00 93.38 219 GLN A C 1
ATOM 1708 O O . GLN A 1 219 ? -5.029 0.998 6.187 1.00 93.38 219 GLN A O 1
ATOM 1713 N N . ILE A 1 220 ? -7.088 0.472 6.910 1.00 94.62 220 ILE A N 1
ATOM 1714 C CA . ILE A 1 220 ? -6.636 -0.508 7.907 1.00 94.62 220 ILE A CA 1
ATOM 1715 C C . ILE A 1 220 ? -5.915 -1.677 7.224 1.00 94.62 220 ILE A C 1
ATOM 1717 O O . ILE A 1 220 ? -4.836 -2.080 7.661 1.00 94.62 220 ILE A O 1
ATOM 1721 N N . GLN A 1 221 ? -6.467 -2.203 6.127 1.00 95.62 221 GLN A N 1
ATOM 1722 C CA . GLN A 1 221 ? -5.847 -3.286 5.356 1.00 95.62 221 GLN A CA 1
ATOM 1723 C C . GLN A 1 221 ? -4.512 -2.872 4.718 1.00 95.62 221 GLN A C 1
ATOM 1725 O O . GLN A 1 221 ? -3.543 -3.630 4.781 1.00 95.62 221 GLN A O 1
ATOM 1730 N N . LYS A 1 222 ? -4.432 -1.661 4.156 1.00 95.31 222 LYS A N 1
ATOM 1731 C CA . LYS A 1 222 ? -3.189 -1.064 3.645 1.00 95.31 222 LYS A CA 1
ATOM 1732 C C . LYS A 1 222 ? -2.142 -0.962 4.754 1.00 95.31 222 LYS A C 1
ATOM 1734 O O . LYS A 1 222 ? -1.010 -1.406 4.580 1.00 95.31 222 LYS A O 1
ATOM 1739 N N . ALA A 1 223 ? -2.532 -0.462 5.926 1.00 94.25 223 ALA A N 1
ATOM 1740 C CA . ALA A 1 223 ? -1.650 -0.355 7.083 1.00 94.25 223 ALA A CA 1
ATOM 1741 C C . ALA A 1 223 ? -1.180 -1.729 7.598 1.00 94.25 223 ALA A C 1
ATOM 1743 O O . ALA A 1 223 ? -0.014 -1.883 7.957 1.00 94.25 223 ALA A O 1
ATOM 1744 N N . LEU A 1 224 ? -2.051 -2.742 7.616 1.00 95.19 224 LEU A N 1
ATOM 1745 C CA . LEU A 1 224 ? -1.685 -4.121 7.958 1.00 95.19 224 LEU A CA 1
ATOM 1746 C C . LEU A 1 224 ? -0.600 -4.663 7.014 1.00 95.19 224 LEU A C 1
ATOM 1748 O O . LEU A 1 224 ? 0.417 -5.182 7.477 1.00 95.19 224 LEU A O 1
ATOM 1752 N N . LEU A 1 225 ? -0.781 -4.500 5.701 1.00 95.38 225 LEU A N 1
ATOM 1753 C CA . LEU A 1 225 ? 0.193 -4.942 4.698 1.00 95.38 225 LEU A CA 1
ATOM 1754 C C . LEU A 1 225 ? 1.540 -4.226 4.843 1.00 95.38 225 LEU A C 1
ATOM 1756 O O . LEU A 1 225 ? 2.588 -4.867 4.822 1.00 95.38 225 LEU A O 1
ATOM 1760 N N . LEU A 1 226 ? 1.523 -2.905 5.017 1.00 92.12 226 LEU A N 1
ATOM 1761 C CA . LEU A 1 226 ? 2.748 -2.107 5.027 1.00 92.12 226 LEU A CA 1
ATOM 1762 C C . LEU A 1 226 ? 3.532 -2.198 6.340 1.00 92.12 226 LEU A C 1
ATOM 1764 O O . LEU A 1 226 ? 4.761 -2.132 6.308 1.00 92.12 226 LEU A O 1
ATOM 1768 N N . TYR A 1 227 ? 2.849 -2.325 7.480 1.00 90.19 227 TYR A N 1
ATOM 1769 C CA . TYR A 1 227 ? 3.493 -2.219 8.793 1.00 90.19 227 TYR A CA 1
ATOM 1770 C C . TYR A 1 227 ? 3.588 -3.540 9.549 1.00 90.19 227 TYR A C 1
ATOM 1772 O O . TYR A 1 227 ? 4.537 -3.711 10.305 1.00 90.19 227 TYR A O 1
ATOM 1780 N N . SER A 1 228 ? 2.653 -4.470 9.346 1.00 88.38 228 SER A N 1
ATOM 1781 C CA . SER A 1 228 ? 2.631 -5.729 10.100 1.00 88.38 228 SER A CA 1
ATOM 1782 C C . SER A 1 228 ? 3.259 -6.881 9.319 1.00 88.38 228 SER A C 1
ATOM 1784 O O . SER A 1 228 ? 4.080 -7.607 9.870 1.00 88.38 228 SER A O 1
ATOM 1786 N N . LEU A 1 229 ? 2.956 -7.025 8.021 1.00 88.00 229 LEU A N 1
ATOM 1787 C CA . LEU A 1 229 ? 3.493 -8.113 7.184 1.00 88.00 229 LEU A CA 1
ATOM 1788 C C . LEU A 1 229 ? 5.036 -8.259 7.236 1.00 88.00 229 LEU A C 1
ATOM 1790 O O . LEU A 1 229 ? 5.513 -9.395 7.310 1.00 88.00 229 LEU A O 1
ATOM 1794 N N . PRO A 1 230 ? 5.844 -7.175 7.279 1.00 85.88 230 PRO A N 1
ATOM 1795 C CA . PRO A 1 230 ? 7.300 -7.290 7.404 1.00 85.88 230 PRO A CA 1
ATOM 1796 C C . PRO A 1 230 ? 7.769 -7.969 8.701 1.00 85.88 230 PRO A C 1
ATOM 1798 O O . PRO A 1 230 ? 8.856 -8.547 8.720 1.00 85.88 230 PRO A O 1
ATOM 1801 N N . GLY A 1 231 ? 6.975 -7.926 9.776 1.00 83.88 231 GLY A N 1
ATOM 1802 C CA . GLY A 1 231 ? 7.304 -8.527 11.074 1.00 83.88 231 GLY A CA 1
ATOM 1803 C C . GLY A 1 231 ? 7.204 -10.057 11.106 1.00 83.88 231 GLY A C 1
ATOM 1804 O O . GLY A 1 231 ? 7.808 -10.700 11.962 1.00 83.88 231 GLY A O 1
ATOM 1805 N N . PHE A 1 232 ? 6.500 -10.664 10.147 1.00 86.25 232 PHE A N 1
ATOM 1806 C CA . PHE A 1 232 ? 6.288 -12.112 10.091 1.00 86.25 232 PHE A CA 1
ATOM 1807 C C . PHE A 1 232 ? 7.500 -12.872 9.536 1.00 86.25 232 PHE A C 1
ATOM 1809 O O . PHE A 1 232 ? 8.318 -12.314 8.807 1.00 86.25 232 PHE A O 1
ATOM 1816 N N . ASN A 1 233 ? 7.607 -14.172 9.836 1.00 81.94 233 ASN A N 1
ATOM 1817 C CA . ASN A 1 233 ? 8.585 -15.055 9.182 1.00 81.94 233 ASN A CA 1
ATOM 1818 C C . ASN A 1 233 ? 8.184 -15.304 7.723 1.00 81.94 233 ASN A C 1
ATOM 1820 O O . ASN A 1 233 ? 6.997 -15.301 7.404 1.00 81.94 233 ASN A O 1
ATOM 1824 N N . TRP A 1 234 ? 9.164 -15.559 6.857 1.00 75.75 234 TRP A N 1
ATOM 1825 C CA . TRP A 1 234 ? 8.998 -15.664 5.405 1.00 75.75 234 TRP A CA 1
ATOM 1826 C C . TRP A 1 234 ? 7.875 -16.631 4.990 1.00 75.75 234 TRP A C 1
ATOM 1828 O O . TRP A 1 234 ? 6.994 -16.216 4.248 1.00 75.75 234 TRP A O 1
ATOM 1838 N N . ASN A 1 235 ? 7.807 -17.830 5.584 1.00 74.19 235 ASN A N 1
ATOM 1839 C CA . ASN A 1 235 ? 6.726 -18.800 5.331 1.00 74.19 235 ASN A CA 1
ATOM 1840 C C . ASN A 1 235 ? 5.317 -18.234 5.572 1.00 74.19 235 ASN A C 1
ATOM 1842 O O . ASN A 1 235 ? 4.390 -18.522 4.825 1.00 74.19 235 ASN A O 1
ATOM 1846 N N . HIS A 1 236 ? 5.150 -17.423 6.619 1.00 85.25 236 HIS A N 1
ATOM 1847 C CA . HIS A 1 236 ? 3.858 -16.809 6.924 1.00 85.25 236 HIS A CA 1
ATOM 1848 C C . HIS A 1 236 ? 3.592 -15.602 6.019 1.00 85.25 236 HIS A C 1
ATOM 1850 O O . HIS A 1 236 ? 2.441 -15.310 5.725 1.00 85.25 236 HIS A O 1
ATOM 1856 N N . ARG A 1 237 ? 4.628 -14.895 5.546 1.00 89.75 237 ARG A N 1
ATOM 1857 C CA . ARG A 1 237 ? 4.450 -13.753 4.633 1.00 89.75 237 ARG A CA 1
ATOM 1858 C C . ARG A 1 237 ? 3.824 -14.179 3.314 1.00 89.75 237 ARG A C 1
ATOM 1860 O O . ARG A 1 237 ? 2.932 -13.481 2.848 1.00 89.75 237 ARG A O 1
ATOM 1867 N N . ASP A 1 238 ? 4.264 -15.304 2.754 1.00 90.06 238 ASP A N 1
ATOM 1868 C CA . ASP A 1 238 ? 3.702 -15.864 1.522 1.00 90.06 238 ASP A CA 1
ATOM 1869 C C . ASP A 1 238 ? 2.205 -16.163 1.687 1.00 90.06 238 ASP A C 1
ATOM 1871 O O . ASP A 1 238 ? 1.375 -15.681 0.918 1.00 90.06 238 ASP A O 1
ATOM 1875 N N . GLU A 1 239 ? 1.844 -16.867 2.759 1.00 93.44 239 GLU A N 1
ATOM 1876 C CA . GLU A 1 239 ? 0.452 -17.202 3.065 1.00 93.44 239 GLU A CA 1
ATOM 1877 C C . GLU A 1 239 ? -0.421 -15.955 3.296 1.00 93.44 239 GLU A C 1
ATOM 1879 O O . GLU A 1 239 ? -1.544 -15.864 2.791 1.00 93.44 239 GLU A O 1
ATOM 1884 N N . LEU A 1 240 ? 0.079 -14.976 4.057 1.00 94.94 240 LEU A N 1
ATOM 1885 C CA . LEU A 1 240 ? -0.644 -13.733 4.339 1.00 94.94 240 LEU A CA 1
ATOM 1886 C C . LEU A 1 240 ? -0.782 -12.850 3.095 1.00 94.94 240 LEU A C 1
ATOM 1888 O O . LEU A 1 240 ? -1.817 -12.199 2.924 1.00 94.94 240 LEU A O 1
ATOM 1892 N N . PHE A 1 241 ? 0.226 -12.846 2.220 1.00 95.12 241 PHE A N 1
ATOM 1893 C CA . PHE A 1 241 ? 0.161 -12.184 0.923 1.00 95.12 241 PHE A CA 1
ATOM 1894 C C . PHE A 1 241 ? -0.950 -12.793 0.070 1.00 95.12 241 PHE A C 1
ATOM 1896 O O . PHE A 1 241 ? -1.819 -12.063 -0.403 1.00 95.12 241 PHE A O 1
ATOM 1903 N N . ASP A 1 242 ? -0.960 -14.118 -0.088 1.00 94.94 242 ASP A N 1
ATOM 1904 C CA . ASP A 1 242 ? -1.940 -14.811 -0.928 1.00 94.94 242 ASP A CA 1
ATOM 1905 C C . ASP A 1 242 ? -3.362 -14.650 -0.372 1.00 94.94 242 ASP A C 1
ATOM 1907 O O . ASP A 1 242 ? -4.314 -14.421 -1.124 1.00 94.94 242 ASP A O 1
ATOM 1911 N N . PHE A 1 243 ? -3.509 -14.663 0.957 1.00 96.50 243 PHE A N 1
ATOM 1912 C CA . PHE A 1 243 ? -4.767 -14.338 1.627 1.00 96.50 243 PHE A CA 1
ATOM 1913 C C . PHE A 1 243 ? -5.252 -12.917 1.292 1.00 96.50 243 PHE A C 1
ATOM 1915 O O . PHE A 1 243 ? -6.405 -12.731 0.889 1.00 96.50 243 PHE A O 1
ATOM 1922 N N . ALA A 1 244 ? -4.386 -11.910 1.439 1.00 96.50 244 ALA A N 1
ATOM 1923 C CA . ALA A 1 244 ? -4.733 -10.522 1.149 1.00 96.50 244 ALA A CA 1
ATOM 1924 C C . ALA A 1 244 ? -5.016 -10.304 -0.346 1.00 96.50 244 ALA A C 1
ATOM 1926 O O . ALA A 1 244 ? -5.963 -9.599 -0.696 1.00 96.50 244 ALA A O 1
ATOM 1927 N N . TYR A 1 245 ? -4.267 -10.968 -1.229 1.00 96.06 245 TYR A N 1
ATOM 1928 C CA . TYR A 1 245 ? -4.500 -10.965 -2.670 1.00 96.06 245 TYR A CA 1
ATOM 1929 C C . TYR A 1 245 ? -5.880 -11.542 -3.019 1.00 96.06 245 TYR A C 1
ATOM 1931 O O . TYR A 1 245 ? -6.656 -10.905 -3.735 1.00 96.06 245 TYR A O 1
ATOM 1939 N N . ALA A 1 246 ? -6.246 -12.698 -2.456 1.00 95.81 246 ALA A N 1
ATOM 1940 C CA . ALA A 1 246 ? -7.558 -13.312 -2.669 1.00 95.81 246 ALA A CA 1
ATOM 1941 C C . ALA A 1 246 ? -8.713 -12.439 -2.146 1.00 95.81 246 ALA A C 1
ATOM 1943 O O . ALA A 1 246 ? -9.786 -12.391 -2.750 1.00 95.81 246 ALA A O 1
ATOM 1944 N N . MET A 1 247 ? -8.508 -11.724 -1.038 1.00 94.75 247 MET A N 1
ATOM 1945 C CA . MET A 1 247 ? -9.474 -10.753 -0.515 1.00 94.75 247 MET A CA 1
ATOM 1946 C C . MET A 1 247 ? -9.617 -9.537 -1.439 1.00 94.75 247 MET A C 1
ATOM 1948 O O . MET A 1 247 ? -10.736 -9.142 -1.766 1.00 94.75 247 MET A O 1
ATOM 1952 N N . ALA A 1 248 ? -8.500 -8.985 -1.914 1.00 93.38 248 ALA A N 1
ATOM 1953 C CA . ALA A 1 248 ? -8.460 -7.858 -2.843 1.00 93.38 248 ALA A CA 1
ATOM 1954 C C . ALA A 1 248 ? -9.184 -8.165 -4.166 1.00 93.38 248 ALA A C 1
ATOM 1956 O O . ALA A 1 248 ? -9.875 -7.302 -4.712 1.00 93.38 248 ALA A O 1
ATOM 1957 N N . GLN A 1 249 ? -9.088 -9.410 -4.653 1.00 91.94 249 GLN A N 1
ATOM 1958 C CA . GLN A 1 249 ? -9.770 -9.870 -5.868 1.00 91.94 249 GLN A CA 1
ATOM 1959 C C . GLN A 1 249 ? -11.299 -9.857 -5.763 1.00 91.94 249 GLN A C 1
ATOM 1961 O O . GLN A 1 249 ? -11.971 -9.758 -6.786 1.00 91.94 249 GLN A O 1
ATOM 1966 N N . ARG A 1 250 ? -11.854 -9.969 -4.551 1.00 89.44 250 ARG A N 1
ATOM 1967 C CA . ARG A 1 250 ? -13.308 -10.013 -4.325 1.00 89.44 250 ARG A CA 1
ATOM 1968 C C . ARG A 1 250 ? -13.959 -8.630 -4.314 1.00 89.44 250 ARG A C 1
ATOM 1970 O O . ARG A 1 250 ? -15.184 -8.554 -4.320 1.00 89.44 250 ARG A O 1
ATOM 1977 N N . ARG A 1 251 ? -13.165 -7.557 -4.262 1.00 86.75 251 ARG A N 1
ATOM 1978 C CA . ARG A 1 251 ? -13.665 -6.177 -4.278 1.00 86.75 251 ARG A CA 1
ATOM 1979 C C . ARG A 1 251 ? -14.176 -5.803 -5.664 1.00 86.75 251 ARG A C 1
ATOM 1981 O O . ARG A 1 251 ? -13.616 -6.229 -6.677 1.00 86.75 251 ARG A O 1
ATOM 1988 N N . ALA A 1 252 ? -15.225 -4.988 -5.704 1.00 82.25 252 ALA A N 1
ATOM 1989 C CA . ALA A 1 252 ? -15.741 -4.482 -6.968 1.00 82.25 252 ALA A CA 1
ATOM 1990 C C . ALA A 1 252 ? -14.715 -3.531 -7.624 1.00 82.25 252 ALA A C 1
ATOM 1992 O O . ALA A 1 252 ? -14.003 -2.827 -6.908 1.00 82.25 252 ALA A O 1
ATOM 1993 N N . PRO A 1 253 ? -14.642 -3.444 -8.966 1.00 78.81 253 PRO A N 1
ATOM 1994 C CA . PRO A 1 253 ? -13.683 -2.569 -9.656 1.00 78.81 253 PRO A CA 1
ATOM 1995 C C . PRO A 1 253 ? -13.791 -1.076 -9.298 1.00 78.81 253 PRO A C 1
ATOM 1997 O O . PRO A 1 253 ? -12.862 -0.310 -9.529 1.00 78.81 253 PRO A O 1
ATOM 2000 N N . GLN A 1 254 ? -14.943 -0.644 -8.782 1.00 79.19 254 GLN A N 1
ATOM 2001 C CA . GLN A 1 254 ? -15.204 0.741 -8.390 1.00 79.19 254 GLN A CA 1
ATOM 2002 C C . GLN A 1 254 ? -14.754 1.055 -6.955 1.00 79.19 254 GLN A C 1
ATOM 2004 O O . GLN A 1 254 ? -14.697 2.228 -6.584 1.00 79.19 254 GLN A O 1
ATOM 2009 N N . GLU A 1 255 ? -14.467 0.033 -6.149 1.00 84.06 255 GLU A N 1
ATOM 2010 C CA . GLU A 1 255 ? -14.040 0.182 -4.761 1.00 84.06 255 GLU A CA 1
ATOM 2011 C C . GLU A 1 255 ? -12.529 0.389 -4.671 1.00 84.06 255 GLU A C 1
ATOM 2013 O O . GLU A 1 255 ? -11.755 -0.178 -5.443 1.00 84.06 255 GLU A O 1
ATOM 2018 N N . ASP A 1 256 ? -12.097 1.163 -3.677 1.00 86.81 256 ASP A N 1
ATOM 2019 C CA . ASP A 1 256 ? -10.676 1.295 -3.376 1.00 86.81 256 ASP A CA 1
ATOM 2020 C C . ASP A 1 256 ? -10.072 -0.055 -2.996 1.00 86.81 256 ASP A C 1
ATOM 2022 O O . ASP A 1 256 ? -10.715 -0.907 -2.371 1.00 86.81 256 ASP A O 1
ATOM 2026 N N . ASN A 1 257 ? -8.814 -0.252 -3.373 1.00 91.44 257 ASN A N 1
ATOM 2027 C CA . ASN A 1 257 ? -8.154 -1.541 -3.268 1.00 91.44 257 ASN A CA 1
ATOM 2028 C C . ASN A 1 257 ? -6.726 -1.405 -2.723 1.00 91.44 257 ASN A C 1
ATOM 2030 O O . ASN A 1 257 ? -6.235 -0.304 -2.473 1.00 91.44 257 ASN A O 1
ATOM 2034 N N . VAL A 1 258 ? -6.074 -2.546 -2.514 1.00 94.50 258 VAL A N 1
ATOM 2035 C CA . VAL A 1 258 ? -4.757 -2.674 -1.873 1.00 94.50 258 VAL A CA 1
ATOM 2036 C C . VAL A 1 258 ? -3.659 -3.104 -2.854 1.00 94.50 258 VAL A C 1
ATOM 2038 O O . VAL A 1 258 ? -2.618 -3.610 -2.443 1.00 94.50 258 VAL A O 1
ATOM 2041 N N . TRP A 1 259 ? -3.896 -2.986 -4.167 1.00 95.69 259 TRP A N 1
ATOM 2042 C CA . TRP A 1 259 ? -2.986 -3.511 -5.196 1.00 95.69 259 TRP A CA 1
ATOM 2043 C C . TRP A 1 259 ? -1.583 -2.918 -5.103 1.00 95.69 259 TRP A C 1
ATOM 2045 O O . TRP A 1 259 ? -0.601 -3.651 -5.211 1.00 95.69 259 TRP A O 1
ATOM 2055 N N . THR A 1 260 ? -1.491 -1.611 -4.870 1.00 95.81 260 THR A N 1
ATOM 2056 C CA . THR A 1 260 ? -0.225 -0.891 -4.712 1.00 95.81 260 THR A CA 1
ATOM 2057 C C . THR A 1 260 ? 0.541 -1.387 -3.485 1.00 95.81 260 THR A C 1
ATOM 2059 O O . THR A 1 260 ? 1.745 -1.631 -3.556 1.00 95.81 260 THR A O 1
ATOM 2062 N N . GLU A 1 261 ? -0.149 -1.598 -2.364 1.00 96.69 261 GLU A N 1
ATOM 2063 C CA . GLU A 1 261 ? 0.442 -2.103 -1.126 1.00 96.69 261 GLU A CA 1
ATOM 2064 C C . GLU A 1 261 ? 0.872 -3.565 -1.258 1.00 96.69 261 GLU A C 1
ATOM 2066 O O . GLU A 1 261 ? 1.984 -3.897 -0.856 1.00 96.69 261 GLU A O 1
ATOM 2071 N N . LEU A 1 262 ? 0.058 -4.412 -1.899 1.00 96.56 262 LEU A N 1
ATOM 2072 C CA . LEU A 1 262 ? 0.432 -5.786 -2.246 1.00 96.56 262 LEU A CA 1
ATOM 2073 C C . LEU A 1 262 ? 1.686 -5.805 -3.122 1.00 96.56 262 LEU A C 1
ATOM 2075 O O . LEU A 1 262 ? 2.642 -6.505 -2.805 1.00 96.56 262 LEU A O 1
ATOM 2079 N N . ALA A 1 263 ? 1.743 -4.989 -4.175 1.00 97.00 263 ALA A N 1
ATOM 2080 C CA . ALA A 1 263 ? 2.946 -4.883 -4.992 1.00 97.00 263 ALA A CA 1
ATOM 2081 C C . ALA A 1 263 ? 4.156 -4.431 -4.166 1.00 97.00 263 ALA A C 1
ATOM 2083 O O . ALA A 1 263 ? 5.249 -4.966 -4.327 1.00 97.00 263 ALA A O 1
ATOM 2084 N N . ASN A 1 264 ? 3.980 -3.496 -3.231 1.00 94.88 264 ASN A N 1
ATOM 2085 C CA . ASN A 1 264 ? 5.069 -3.060 -2.364 1.00 94.88 264 ASN A CA 1
ATOM 2086 C C . ASN A 1 264 ? 5.549 -4.180 -1.425 1.00 94.88 264 ASN A C 1
ATOM 2088 O O . ASN A 1 264 ? 6.742 -4.257 -1.139 1.00 94.88 264 ASN A O 1
ATOM 2092 N N . CYS A 1 265 ? 4.654 -5.075 -0.998 1.00 93.88 265 CYS A N 1
ATOM 2093 C CA . CYS A 1 265 ? 4.985 -6.219 -0.152 1.00 93.88 265 CYS A CA 1
ATOM 2094 C C . CYS A 1 265 ? 5.837 -7.291 -0.848 1.00 93.88 265 CYS A C 1
ATOM 2096 O O . CYS A 1 265 ? 6.460 -8.087 -0.146 1.00 93.88 265 CYS A O 1
ATOM 2098 N N . LEU A 1 266 ? 5.928 -7.295 -2.185 1.00 93.31 266 LEU A N 1
ATOM 2099 C CA . LEU A 1 266 ? 6.775 -8.245 -2.921 1.00 93.31 266 LEU A CA 1
ATOM 2100 C C . LEU A 1 266 ? 8.246 -8.200 -2.474 1.00 93.31 266 LEU A C 1
ATOM 2102 O O . LEU A 1 266 ? 8.917 -9.227 -2.497 1.00 93.31 266 LEU A O 1
ATOM 2106 N N . ILE A 1 267 ? 8.733 -7.046 -1.998 1.00 89.31 267 ILE A N 1
ATOM 2107 C CA . ILE A 1 267 ? 10.104 -6.886 -1.483 1.00 89.31 267 ILE A CA 1
ATOM 2108 C C . ILE A 1 267 ? 10.398 -7.756 -0.250 1.00 89.31 267 ILE A C 1
ATOM 2110 O O . ILE A 1 267 ? 11.557 -8.019 0.061 1.00 89.31 267 ILE A O 1
ATOM 2114 N N . PHE A 1 268 ? 9.361 -8.178 0.479 1.00 87.62 268 PHE A N 1
ATOM 2115 C CA . PHE A 1 268 ? 9.498 -8.992 1.687 1.00 87.62 268 PHE A CA 1
ATOM 2116 C C . PHE A 1 268 ? 9.423 -10.497 1.414 1.00 87.62 268 PHE A C 1
ATOM 2118 O O . PHE A 1 268 ? 9.609 -11.278 2.356 1.00 87.62 268 PHE A O 1
ATOM 2125 N N . LEU A 1 269 ? 9.141 -10.881 0.166 1.00 87.06 269 LEU A N 1
ATOM 2126 C CA . LEU A 1 269 ? 9.109 -12.263 -0.303 1.00 87.06 269 LEU A CA 1
ATOM 2127 C C . LEU A 1 269 ? 10.497 -12.695 -0.796 1.00 87.06 269 LEU A C 1
ATOM 2129 O O . LEU A 1 269 ? 11.417 -11.882 -0.927 1.00 87.06 269 LEU A O 1
ATOM 2133 N N . LEU A 1 270 ? 10.665 -13.991 -1.059 1.00 86.88 270 LEU A N 1
ATOM 2134 C CA . LEU A 1 270 ? 11.935 -14.526 -1.540 1.00 86.88 270 LEU A CA 1
ATOM 2135 C C . LEU A 1 270 ? 12.208 -14.072 -2.985 1.00 86.88 270 LEU A C 1
ATOM 2137 O O . LEU A 1 270 ? 11.637 -14.593 -3.939 1.00 86.88 270 LEU A O 1
ATOM 2141 N N . ALA A 1 271 ? 13.108 -13.099 -3.141 1.00 87.19 271 ALA A N 1
ATOM 2142 C CA . ALA A 1 271 ? 13.518 -12.568 -4.439 1.00 87.19 271 ALA A CA 1
ATOM 2143 C C . ALA A 1 271 ? 14.004 -13.679 -5.391 1.00 87.19 271 ALA A C 1
ATOM 2145 O O . ALA A 1 271 ? 14.793 -14.545 -5.011 1.00 87.19 271 ALA A O 1
ATOM 2146 N N . GLY A 1 272 ? 13.540 -13.634 -6.641 1.00 84.12 272 GLY A N 1
ATOM 2147 C CA . GLY A 1 272 ? 13.895 -14.588 -7.693 1.00 84.12 272 GLY A CA 1
ATOM 2148 C C . GLY A 1 272 ? 13.246 -15.971 -7.580 1.00 84.12 272 GLY A C 1
ATOM 2149 O O . GLY A 1 272 ? 13.505 -16.809 -8.444 1.00 84.12 272 GLY A O 1
ATOM 2150 N N . SER A 1 273 ? 12.414 -16.228 -6.563 1.00 90.00 273 SER A N 1
ATOM 2151 C CA . SER A 1 273 ? 11.655 -17.481 -6.471 1.00 90.00 273 SER A CA 1
ATOM 2152 C C . SER A 1 273 ? 10.559 -17.552 -7.542 1.00 90.00 273 SER A C 1
ATOM 2154 O O . SER A 1 273 ? 10.136 -16.528 -8.087 1.00 90.00 273 SER A O 1
ATOM 2156 N N . ALA A 1 274 ? 10.086 -18.762 -7.856 1.00 90.81 274 ALA A N 1
ATOM 2157 C CA . ALA A 1 274 ? 8.995 -18.945 -8.816 1.00 90.81 274 ALA A CA 1
ATOM 2158 C C . ALA A 1 274 ? 7.725 -18.213 -8.351 1.00 90.81 274 ALA A C 1
ATOM 2160 O O . ALA A 1 274 ? 7.107 -17.487 -9.125 1.00 90.81 274 ALA A O 1
ATOM 2161 N N . GLU A 1 275 ? 7.419 -18.307 -7.060 1.00 90.94 275 GLU A N 1
ATOM 2162 C CA . GLU A 1 275 ? 6.258 -17.695 -6.419 1.00 90.94 275 GLU A CA 1
ATOM 2163 C C . GLU A 1 275 ? 6.327 -16.163 -6.457 1.00 90.94 275 GLU A C 1
ATOM 2165 O O . GLU A 1 275 ? 5.323 -15.499 -6.716 1.00 90.94 275 GLU A O 1
ATOM 2170 N N . PHE A 1 276 ? 7.511 -15.572 -6.243 1.00 93.12 276 PHE A N 1
ATOM 2171 C CA . PHE A 1 276 ? 7.705 -14.130 -6.415 1.00 93.12 276 PHE A CA 1
ATOM 2172 C C . PHE A 1 276 ? 7.363 -13.696 -7.845 1.00 93.12 276 PHE A C 1
ATOM 2174 O O . PHE A 1 276 ? 6.641 -12.715 -8.041 1.00 93.12 276 PHE A O 1
ATOM 2181 N N . VAL A 1 277 ? 7.856 -14.432 -8.846 1.00 94.19 277 VAL A N 1
ATOM 2182 C CA . VAL A 1 277 ? 7.632 -14.074 -10.249 1.00 94.19 277 VAL A CA 1
ATOM 2183 C C . VAL A 1 277 ? 6.168 -14.238 -10.639 1.00 94.19 277 VAL A C 1
ATOM 2185 O O . VAL A 1 277 ? 5.612 -13.342 -11.273 1.00 94.19 277 VAL A O 1
ATOM 2188 N N . GLU A 1 278 ? 5.528 -15.329 -10.226 1.00 94.69 278 GLU A N 1
ATOM 2189 C CA . GLU A 1 278 ? 4.102 -15.562 -10.459 1.00 94.69 278 GLU A CA 1
ATOM 2190 C C . GLU A 1 278 ? 3.251 -14.438 -9.861 1.00 94.69 278 GLU A C 1
ATOM 2192 O O . GLU A 1 278 ? 2.407 -13.866 -10.553 1.00 94.69 278 GLU A O 1
ATOM 2197 N N . ARG A 1 279 ? 3.517 -14.037 -8.611 1.00 96.19 279 ARG A N 1
ATOM 2198 C CA . ARG A 1 279 ? 2.796 -12.938 -7.948 1.00 96.19 279 ARG A CA 1
ATOM 2199 C C . ARG A 1 279 ? 3.045 -11.589 -8.619 1.00 96.19 279 ARG A C 1
ATOM 2201 O O . ARG A 1 279 ? 2.104 -10.812 -8.791 1.00 96.19 279 ARG A O 1
ATOM 2208 N N . TYR A 1 280 ? 4.280 -11.308 -9.038 1.00 97.25 280 TYR A N 1
ATOM 2209 C CA . TYR A 1 280 ? 4.602 -10.099 -9.799 1.00 97.25 280 TYR A CA 1
ATOM 2210 C C . TYR A 1 280 ? 3.823 -10.050 -11.119 1.00 97.25 280 TYR A C 1
ATOM 2212 O O . TYR A 1 280 ? 3.154 -9.059 -11.415 1.00 97.25 280 TYR A O 1
ATOM 2220 N N . GLN A 1 281 ? 3.861 -11.131 -11.901 1.00 96.31 281 GLN A N 1
ATOM 2221 C CA . GLN A 1 281 ? 3.147 -11.229 -13.175 1.00 96.31 281 GLN A CA 1
ATOM 2222 C C . GLN A 1 281 ? 1.632 -11.135 -12.983 1.00 96.31 281 GLN A C 1
ATOM 2224 O O . GLN A 1 281 ? 0.960 -10.447 -13.752 1.00 96.31 281 GLN A O 1
ATOM 2229 N N . ALA A 1 282 ? 1.099 -11.750 -11.926 1.00 96.44 282 ALA A N 1
ATOM 2230 C CA . ALA A 1 282 ? -0.309 -11.655 -11.571 1.00 96.44 282 ALA A CA 1
ATOM 2231 C C . ALA A 1 282 ? -0.735 -10.219 -11.239 1.00 96.44 282 ALA A C 1
ATOM 2233 O O . ALA A 1 282 ? -1.882 -9.866 -11.491 1.00 96.44 282 ALA A O 1
ATOM 2234 N N . LEU A 1 283 ? 0.152 -9.378 -10.695 1.00 97.50 283 LEU A N 1
ATOM 2235 C CA . LEU A 1 283 ? -0.119 -7.952 -10.477 1.00 97.50 283 LEU A CA 1
ATOM 2236 C C . LEU A 1 283 ? 0.002 -7.135 -11.772 1.00 97.50 283 LEU A C 1
ATOM 2238 O O . LEU A 1 283 ? -0.849 -6.283 -12.021 1.00 97.50 283 LEU A O 1
ATOM 2242 N N . VAL A 1 284 ? 0.989 -7.424 -12.628 1.00 97.31 284 VAL A N 1
ATOM 2243 C CA . VAL A 1 284 ? 1.126 -6.788 -13.954 1.00 97.31 284 VAL A CA 1
ATOM 2244 C C . VAL A 1 284 ? -0.105 -7.050 -14.822 1.00 97.31 284 VAL A C 1
ATOM 2246 O O . VAL A 1 284 ? -0.666 -6.116 -15.390 1.00 97.31 284 VAL A O 1
ATOM 2249 N N . ALA A 1 285 ? -0.583 -8.296 -14.869 1.00 95.44 285 ALA A N 1
ATOM 2250 C CA . ALA A 1 285 ? -1.749 -8.689 -15.661 1.00 95.44 285 ALA A CA 1
ATOM 2251 C C . ALA A 1 285 ? -3.035 -7.936 -15.270 1.00 95.44 285 ALA A C 1
ATOM 2253 O O . ALA A 1 285 ? -3.974 -7.856 -16.061 1.00 95.44 285 ALA A O 1
ATOM 2254 N N . ARG A 1 286 ? -3.088 -7.352 -14.065 1.00 93.44 286 ARG A N 1
ATOM 2255 C CA . ARG A 1 286 ? -4.245 -6.573 -13.611 1.00 93.44 286 ARG A CA 1
ATOM 2256 C C . ARG A 1 286 ? -4.295 -5.168 -14.184 1.00 93.44 286 ARG A C 1
ATOM 2258 O O . ARG A 1 286 ? -5.390 -4.614 -14.203 1.00 93.44 286 ARG A O 1
ATOM 2265 N N . LEU A 1 287 ? -3.180 -4.599 -14.648 1.00 94.56 287 LEU A N 1
ATOM 2266 C CA . L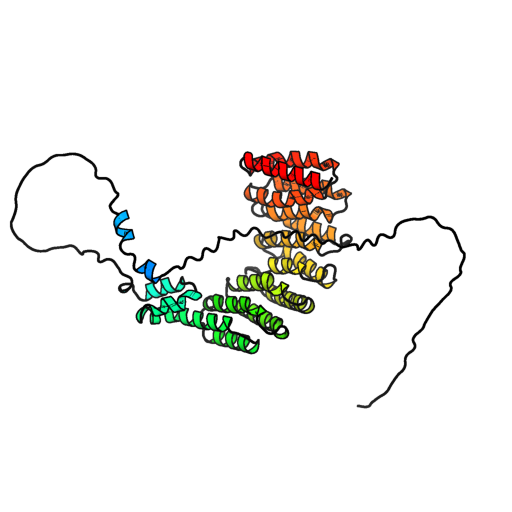EU A 1 287 ? -3.099 -3.190 -15.059 1.00 94.56 287 LEU A CA 1
ATOM 2267 C C . LEU A 1 287 ? -4.207 -2.795 -16.039 1.00 94.56 287 LEU A C 1
ATOM 2269 O O . LEU A 1 287 ? -4.864 -1.780 -15.825 1.00 94.56 287 LEU A O 1
ATOM 2273 N N . GLY A 1 288 ? -4.501 -3.641 -17.031 1.00 91.19 288 GLY A N 1
ATOM 2274 C CA . GLY A 1 288 ? -5.559 -3.390 -18.018 1.00 91.19 288 GLY A CA 1
ATOM 2275 C C . GLY A 1 288 ? -6.987 -3.319 -17.456 1.00 91.19 288 GLY A C 1
ATOM 2276 O O . GLY A 1 288 ? -7.876 -2.814 -18.131 1.00 91.19 288 GLY A O 1
ATOM 2277 N N . SER A 1 289 ? -7.217 -3.796 -16.230 1.00 91.00 289 SER A N 1
ATOM 2278 C CA . SER A 1 289 ? -8.524 -3.772 -15.552 1.00 91.00 289 SER A CA 1
ATOM 2279 C C . SER A 1 289 ? -8.664 -2.670 -14.496 1.00 91.00 289 SER A C 1
ATOM 2281 O O . SER A 1 289 ? -9.750 -2.490 -13.946 1.00 91.00 289 SER A O 1
ATOM 2283 N N . LEU A 1 290 ? -7.579 -1.954 -14.184 1.00 92.69 290 LEU A N 1
ATOM 2284 C CA . LEU A 1 290 ? -7.542 -0.956 -13.115 1.00 92.69 290 LEU A CA 1
ATOM 2285 C C . LEU A 1 290 ? -7.924 0.439 -13.612 1.00 92.69 290 LEU A C 1
ATOM 2287 O O . LEU A 1 290 ? -7.705 0.789 -14.776 1.00 92.69 290 LEU A O 1
ATOM 2291 N N . ARG A 1 291 ? -8.437 1.271 -12.700 1.00 92.94 291 ARG A N 1
ATOM 2292 C CA . ARG A 1 291 ? -8.687 2.693 -12.967 1.00 92.94 291 ARG A CA 1
ATOM 2293 C C . ARG A 1 291 ? -7.363 3.419 -13.209 1.00 92.94 291 ARG A C 1
ATOM 2295 O O . ARG A 1 291 ? -6.316 3.015 -12.712 1.00 92.94 291 ARG A O 1
ATOM 2302 N N . VAL A 1 292 ? -7.412 4.544 -13.920 1.00 94.56 292 VAL A N 1
ATOM 2303 C CA . VAL A 1 292 ? -6.222 5.358 -14.234 1.00 94.56 292 VAL A CA 1
ATOM 2304 C C . VAL A 1 292 ? -5.430 5.746 -12.980 1.00 94.56 292 VAL A C 1
ATOM 2306 O O . VAL A 1 292 ? -4.206 5.657 -12.984 1.00 94.56 292 VAL A O 1
ATOM 2309 N N . SER A 1 293 ? -6.112 6.143 -11.901 1.00 92.69 293 SER A N 1
ATOM 2310 C CA . SER A 1 293 ? -5.467 6.486 -10.627 1.00 92.69 293 SER A CA 1
ATOM 2311 C C . SER A 1 293 ? -4.725 5.295 -10.016 1.00 92.69 293 SER A C 1
ATOM 2313 O O . SER A 1 293 ? -3.596 5.436 -9.564 1.00 92.69 293 SER A O 1
ATOM 2315 N N . GLU A 1 294 ? -5.321 4.104 -10.069 1.00 93.88 294 GLU A N 1
ATOM 2316 C CA . GLU A 1 294 ? -4.722 2.875 -9.543 1.00 93.88 294 GLU A CA 1
ATOM 2317 C C . GLU A 1 294 ? -3.531 2.420 -10.391 1.00 93.88 294 GLU A C 1
ATOM 2319 O O . GLU A 1 294 ? -2.513 2.003 -9.847 1.00 93.88 294 GLU A O 1
ATOM 2324 N N . GLN A 1 295 ? -3.617 2.543 -11.720 1.00 96.38 295 GLN A N 1
ATOM 2325 C CA . GLN A 1 295 ? -2.478 2.286 -12.605 1.00 96.38 295 GLN A CA 1
ATOM 2326 C C . GLN A 1 295 ? -1.319 3.248 -12.305 1.00 96.38 295 GLN A C 1
ATOM 2328 O O . GLN A 1 295 ? -0.176 2.806 -12.186 1.00 96.38 295 GLN A O 1
ATOM 2333 N N . ALA A 1 296 ? -1.612 4.542 -12.136 1.00 96.12 296 ALA A N 1
ATOM 2334 C CA . ALA A 1 296 ? -0.608 5.563 -11.844 1.00 96.12 296 ALA A CA 1
ATOM 2335 C C . ALA A 1 296 ? 0.128 5.319 -10.514 1.00 96.12 296 ALA A C 1
ATOM 2337 O O . ALA A 1 296 ? 1.320 5.614 -10.418 1.00 96.12 296 ALA A O 1
ATOM 2338 N N . GLU A 1 297 ? -0.546 4.746 -9.514 1.00 95.88 297 GLU A N 1
ATOM 2339 C CA . GLU A 1 297 ? 0.072 4.343 -8.245 1.00 95.88 297 GLU A CA 1
ATOM 2340 C C . GLU A 1 297 ? 0.832 3.011 -8.340 1.00 95.88 297 GLU A C 1
ATOM 2342 O O . GLU A 1 297 ? 1.916 2.870 -7.768 1.00 95.88 297 GLU A O 1
ATOM 2347 N N . LEU A 1 298 ? 0.289 2.028 -9.066 1.00 97.69 298 LEU A N 1
ATOM 2348 C CA . LEU A 1 298 ? 0.827 0.669 -9.118 1.00 97.69 298 LEU A CA 1
ATOM 2349 C C . LEU A 1 298 ? 2.079 0.552 -10.001 1.00 97.69 298 LEU A C 1
ATOM 2351 O O . LEU A 1 298 ? 3.033 -0.132 -9.623 1.00 97.69 298 LEU A O 1
ATOM 2355 N N . ILE A 1 299 ? 2.110 1.215 -11.162 1.00 98.31 299 ILE A N 1
ATOM 2356 C CA . ILE A 1 299 ? 3.213 1.097 -12.135 1.00 98.31 299 ILE A CA 1
ATOM 2357 C C . ILE A 1 299 ? 4.581 1.463 -11.528 1.00 98.31 299 ILE A C 1
ATOM 2359 O O . ILE A 1 299 ? 5.515 0.667 -11.677 1.00 98.31 299 ILE A O 1
ATOM 2363 N N . PRO A 1 300 ? 4.750 2.592 -10.806 1.00 97.19 300 PRO A N 1
ATOM 2364 C CA . PRO A 1 300 ? 6.026 2.918 -10.170 1.00 97.19 300 PRO A CA 1
ATOM 2365 C C . PRO A 1 300 ? 6.459 1.867 -9.142 1.00 97.19 300 PRO A C 1
ATOM 2367 O O . PRO A 1 300 ? 7.647 1.566 -9.008 1.00 97.19 300 PRO A O 1
ATOM 2370 N N . VAL A 1 301 ? 5.509 1.276 -8.413 1.00 97.56 301 VAL A N 1
ATOM 2371 C CA . VAL A 1 301 ? 5.822 0.216 -7.450 1.00 97.56 301 VAL A CA 1
ATOM 2372 C C . VAL A 1 301 ? 6.298 -1.033 -8.187 1.00 97.56 301 VAL A C 1
ATOM 2374 O O . VAL A 1 301 ? 7.363 -1.547 -7.857 1.00 97.56 301 VAL A O 1
ATOM 2377 N N . LEU A 1 302 ? 5.599 -1.468 -9.237 1.00 98.25 302 LEU A N 1
ATOM 2378 C CA . LEU A 1 302 ? 6.008 -2.622 -10.046 1.00 98.25 302 LEU A CA 1
ATOM 2379 C C . LEU A 1 302 ? 7.371 -2.419 -10.721 1.00 98.25 302 LEU A C 1
ATOM 2381 O O . LEU A 1 302 ? 8.170 -3.352 -10.746 1.00 98.25 302 LEU A O 1
ATOM 2385 N N . CYS A 1 303 ? 7.690 -1.211 -11.194 1.00 96.94 303 CYS A N 1
ATOM 2386 C CA . CYS A 1 303 ? 9.021 -0.900 -11.725 1.00 96.94 303 CYS A CA 1
ATOM 2387 C C . CYS A 1 303 ? 10.111 -1.096 -10.659 1.00 96.94 303 CYS A C 1
ATOM 2389 O O . CYS A 1 303 ? 11.148 -1.699 -10.925 1.00 96.94 303 CYS A O 1
ATOM 2391 N N . ARG A 1 304 ? 9.873 -0.635 -9.423 1.00 94.31 304 ARG A N 1
ATOM 2392 C CA . ARG A 1 304 ? 10.815 -0.825 -8.309 1.00 94.31 304 ARG A CA 1
ATOM 2393 C C . ARG A 1 304 ? 11.009 -2.303 -7.976 1.00 94.31 304 ARG A C 1
ATOM 2395 O O . ARG A 1 304 ? 12.139 -2.729 -7.741 1.00 94.31 304 ARG A O 1
ATOM 2402 N N . GLN A 1 305 ? 9.928 -3.081 -7.965 1.00 95.38 305 GLN A N 1
ATOM 2403 C CA . GLN A 1 305 ? 9.990 -4.503 -7.622 1.00 95.38 305 GLN A CA 1
ATOM 2404 C C . GLN A 1 305 ? 10.717 -5.355 -8.673 1.00 95.38 305 GLN A C 1
ATOM 2406 O O . GLN A 1 305 ? 11.065 -6.495 -8.382 1.00 95.38 305 GLN A O 1
ATOM 2411 N N . MET A 1 306 ? 11.058 -4.806 -9.847 1.00 94.88 306 MET A N 1
ATOM 2412 C CA . MET A 1 306 ? 11.938 -5.484 -10.810 1.00 94.88 306 MET A CA 1
ATOM 2413 C C . MET A 1 306 ? 13.321 -5.809 -10.218 1.00 94.88 306 MET A C 1
ATOM 2415 O O . MET A 1 306 ? 13.965 -6.756 -10.656 1.00 94.88 306 MET A O 1
ATOM 2419 N N . LEU A 1 307 ? 13.758 -5.090 -9.175 1.00 90.62 307 LEU A N 1
ATOM 2420 C CA . LEU A 1 307 ? 14.982 -5.400 -8.422 1.00 90.62 307 LEU A CA 1
ATOM 2421 C C . LEU A 1 307 ? 14.936 -6.759 -7.705 1.00 90.62 307 LEU A C 1
ATOM 2423 O O . LEU A 1 307 ? 15.988 -7.298 -7.373 1.00 90.62 307 LEU A O 1
ATOM 2427 N N . GLY A 1 308 ? 13.739 -7.299 -7.452 1.00 89.31 308 GLY A N 1
ATOM 2428 C CA . GLY A 1 308 ? 13.557 -8.628 -6.868 1.00 89.31 308 GLY A CA 1
ATOM 2429 C C . GLY A 1 308 ? 13.814 -9.770 -7.855 1.00 89.31 308 GLY A C 1
ATOM 2430 O O . GLY A 1 308 ? 13.874 -10.924 -7.442 1.00 89.31 308 GLY A O 1
ATOM 2431 N N . PHE A 1 309 ? 13.992 -9.478 -9.144 1.00 91.94 309 PHE A N 1
ATOM 2432 C CA . PHE A 1 309 ? 14.426 -10.460 -10.134 1.00 91.94 309 PHE A CA 1
ATOM 2433 C C . PHE A 1 309 ? 15.954 -10.575 -10.150 1.00 91.94 309 PHE A C 1
ATOM 2435 O O . PHE A 1 309 ? 16.686 -9.640 -9.819 1.00 91.94 309 PHE A O 1
ATOM 2442 N N . GLY A 1 310 ? 16.467 -11.714 -10.618 1.00 84.06 310 GLY A N 1
ATOM 2443 C CA . GLY A 1 310 ? 17.881 -11.808 -10.970 1.00 84.06 310 GLY A CA 1
ATOM 2444 C C . GLY A 1 310 ? 18.208 -10.860 -12.130 1.00 84.06 310 GLY A C 1
ATOM 2445 O O . GLY A 1 310 ? 17.468 -10.800 -13.104 1.00 84.06 310 GLY A O 1
ATOM 2446 N N . ARG A 1 311 ? 19.354 -10.160 -12.096 1.00 78.00 311 ARG A N 1
ATOM 2447 C CA . ARG A 1 311 ? 19.779 -9.225 -13.171 1.00 78.00 311 ARG A CA 1
ATOM 2448 C C . ARG A 1 311 ? 19.840 -9.836 -14.582 1.00 78.00 311 ARG A C 1
ATOM 2450 O O . ARG A 1 311 ? 19.957 -9.098 -15.552 1.00 78.00 311 ARG A O 1
ATOM 2457 N N . ARG A 1 312 ? 19.850 -11.166 -14.686 1.00 82.25 312 ARG A N 1
ATOM 2458 C CA . ARG A 1 312 ? 19.905 -11.928 -15.943 1.00 82.25 312 ARG A CA 1
ATOM 2459 C C . ARG A 1 312 ? 18.579 -12.613 -16.281 1.00 82.25 312 ARG A C 1
ATOM 2461 O O . ARG A 1 312 ? 18.571 -13.489 -17.135 1.00 82.25 312 ARG A O 1
ATOM 2468 N N . ASP A 1 313 ? 17.503 -12.266 -15.583 1.00 90.38 313 ASP A N 1
ATOM 2469 C CA . ASP A 1 313 ? 16.175 -12.790 -15.873 1.00 90.38 313 ASP A CA 1
ATOM 2470 C C . ASP A 1 313 ? 15.696 -12.246 -17.225 1.00 90.38 313 ASP A C 1
ATOM 2472 O O . ASP A 1 313 ? 15.602 -11.036 -17.436 1.00 90.38 313 ASP A O 1
ATOM 2476 N N . ASP A 1 314 ? 15.442 -13.156 -18.156 1.00 91.94 314 ASP A N 1
ATOM 2477 C CA . ASP A 1 314 ? 15.100 -12.880 -19.550 1.00 91.94 314 ASP A CA 1
ATOM 2478 C C . ASP A 1 314 ? 13.692 -12.294 -19.721 1.00 91.94 314 ASP A C 1
ATOM 2480 O O . ASP A 1 314 ? 13.381 -11.712 -20.761 1.00 91.94 314 ASP A O 1
ATOM 2484 N N . ARG A 1 315 ? 12.852 -12.370 -18.683 1.00 93.44 315 ARG A N 1
ATOM 2485 C CA . ARG A 1 315 ? 11.496 -11.804 -18.682 1.00 93.44 315 ARG A CA 1
ATOM 2486 C C . ARG A 1 315 ? 11.488 -10.299 -18.424 1.00 93.44 315 ARG A C 1
ATOM 2488 O O . ARG A 1 315 ? 10.511 -9.632 -18.770 1.00 93.44 315 ARG A O 1
ATOM 2495 N N . LEU A 1 316 ? 12.551 -9.753 -17.827 1.00 94.75 316 LEU A N 1
ATOM 2496 C CA . LEU A 1 316 ? 12.623 -8.351 -17.403 1.00 94.75 316 LEU A CA 1
ATOM 2497 C C . LEU A 1 316 ? 12.362 -7.343 -18.540 1.00 94.75 316 LEU A C 1
ATOM 2499 O O . LEU A 1 316 ? 11.533 -6.455 -18.329 1.00 94.75 316 LEU A O 1
ATOM 2503 N N . PRO A 1 317 ? 12.962 -7.461 -19.745 1.00 96.00 317 PRO A N 1
ATOM 2504 C CA . PRO A 1 317 ? 12.670 -6.542 -20.848 1.00 96.00 317 PRO A CA 1
ATOM 2505 C C . PRO A 1 317 ? 11.201 -6.573 -21.291 1.00 96.00 317 PRO A C 1
ATOM 2507 O O . PRO A 1 317 ? 10.614 -5.527 -21.566 1.00 96.00 317 PRO A O 1
ATOM 2510 N N . GLY A 1 318 ? 10.582 -7.758 -21.316 1.00 96.62 318 GLY A N 1
ATOM 2511 C CA . GLY A 1 318 ? 9.169 -7.913 -21.671 1.00 96.62 318 GLY A CA 1
ATOM 2512 C C . GLY A 1 318 ? 8.240 -7.266 -20.642 1.00 96.62 318 GLY A C 1
ATOM 2513 O O . GLY A 1 318 ? 7.344 -6.507 -21.003 1.00 96.62 318 GLY A O 1
ATOM 2514 N N . LEU A 1 319 ? 8.498 -7.495 -19.350 1.00 96.81 319 LEU A N 1
ATOM 2515 C CA . LEU A 1 319 ? 7.744 -6.865 -18.260 1.00 96.81 319 LEU A CA 1
ATOM 2516 C C . LEU A 1 319 ? 7.907 -5.340 -18.272 1.00 96.81 319 LEU A C 1
ATOM 2518 O O . LEU A 1 319 ? 6.926 -4.614 -18.116 1.00 96.81 319 LEU A O 1
ATOM 2522 N N . TYR A 1 320 ? 9.123 -4.851 -18.528 1.00 97.31 320 TYR A N 1
ATOM 2523 C CA . TYR A 1 320 ? 9.393 -3.424 -18.685 1.00 97.31 320 TYR A CA 1
ATOM 2524 C C . TYR A 1 320 ? 8.569 -2.807 -19.817 1.00 97.31 320 TYR A C 1
ATOM 2526 O O . TYR A 1 320 ? 7.981 -1.740 -19.643 1.00 97.31 320 TYR A O 1
ATOM 2534 N N . ALA A 1 321 ? 8.504 -3.480 -20.969 1.00 97.56 321 ALA A N 1
ATOM 2535 C CA . ALA A 1 321 ? 7.750 -3.002 -22.121 1.00 97.56 321 ALA A CA 1
ATOM 2536 C C . ALA A 1 321 ? 6.254 -2.848 -21.804 1.00 97.56 321 ALA A C 1
ATOM 2538 O O . ALA A 1 321 ? 5.683 -1.808 -22.128 1.00 97.56 321 ALA A O 1
ATOM 2539 N N . VAL A 1 322 ? 5.657 -3.818 -21.099 1.00 98.00 322 VAL A N 1
ATOM 2540 C CA . VAL A 1 322 ? 4.253 -3.755 -20.654 1.00 98.00 322 VAL A CA 1
ATOM 2541 C C . VAL A 1 322 ? 4.025 -2.569 -19.711 1.00 98.00 322 VAL A C 1
ATOM 2543 O O . VAL A 1 322 ? 3.106 -1.778 -19.920 1.00 98.00 322 VAL A O 1
ATOM 2546 N N . LEU A 1 323 ? 4.881 -2.388 -18.698 1.00 98.31 323 LEU A N 1
ATOM 2547 C CA . LEU A 1 323 ? 4.764 -1.255 -17.769 1.00 98.31 323 LEU A CA 1
ATOM 2548 C C . LEU A 1 323 ? 4.917 0.092 -18.482 1.00 98.31 323 LEU A C 1
ATOM 2550 O O . LEU A 1 323 ? 4.190 1.038 -18.179 1.00 98.31 323 LEU A O 1
ATOM 2554 N N . ARG A 1 324 ? 5.837 0.177 -19.447 1.00 98.12 324 ARG A N 1
ATOM 2555 C CA . ARG A 1 324 ? 6.050 1.372 -20.268 1.00 98.12 324 ARG A CA 1
ATOM 2556 C C . ARG A 1 324 ? 4.845 1.688 -21.141 1.00 98.12 324 ARG A C 1
ATOM 2558 O O . ARG A 1 324 ? 4.463 2.851 -21.218 1.00 98.12 324 ARG A O 1
ATOM 2565 N N . GLU A 1 325 ? 4.248 0.689 -21.779 1.00 97.94 325 GLU A N 1
ATOM 2566 C CA . GLU A 1 325 ? 3.041 0.874 -22.585 1.00 97.94 325 GLU A CA 1
ATOM 2567 C C . GLU A 1 325 ? 1.904 1.471 -21.748 1.00 97.94 325 GLU A C 1
ATOM 2569 O O . GLU A 1 325 ? 1.373 2.524 -22.102 1.00 97.94 325 GLU A O 1
ATOM 2574 N N . HIS A 1 326 ? 1.607 0.870 -20.592 1.00 98.00 326 HIS A N 1
ATOM 2575 C CA . HIS A 1 326 ? 0.587 1.388 -19.681 1.00 98.00 326 HIS A CA 1
ATOM 2576 C C . HIS A 1 326 ? 0.924 2.793 -19.164 1.00 98.00 326 HIS A C 1
ATOM 2578 O O . HIS A 1 326 ? 0.063 3.672 -19.158 1.00 98.00 326 HIS A O 1
ATOM 2584 N N . ALA A 1 327 ? 2.180 3.050 -18.785 1.00 97.75 327 ALA A N 1
ATOM 2585 C CA . ALA A 1 327 ? 2.600 4.363 -18.301 1.00 97.75 327 ALA A CA 1
ATOM 2586 C C . ALA A 1 327 ? 2.418 5.463 -19.350 1.00 97.75 327 ALA A C 1
ATOM 2588 O O . ALA A 1 327 ? 2.014 6.573 -19.007 1.00 97.75 327 ALA A O 1
ATOM 2589 N N . LEU A 1 328 ? 2.705 5.173 -20.622 1.00 97.06 328 LEU A N 1
ATOM 2590 C CA . LEU A 1 328 ? 2.565 6.132 -21.720 1.00 97.06 328 LEU A CA 1
ATOM 2591 C C . LEU A 1 328 ? 1.099 6.456 -22.042 1.00 97.06 328 LEU A C 1
ATOM 2593 O O . LEU A 1 328 ? 0.825 7.538 -22.556 1.00 97.06 328 LEU A O 1
ATOM 2597 N N . GLN A 1 329 ? 0.167 5.562 -21.702 1.00 96.75 329 GLN A N 1
ATOM 2598 C CA . GLN A 1 329 ? -1.275 5.775 -21.855 1.00 96.75 329 GLN A CA 1
ATOM 2599 C C . GLN A 1 329 ? -1.896 6.593 -20.706 1.00 96.75 329 GLN A C 1
ATOM 2601 O O . GLN A 1 329 ? -3.035 7.048 -20.828 1.00 96.75 329 GLN A O 1
ATOM 2606 N N . LEU A 1 330 ? -1.173 6.809 -19.599 1.00 97.44 330 LEU A N 1
ATOM 2607 C CA . LEU A 1 330 ? -1.667 7.624 -18.487 1.00 97.44 330 LEU A CA 1
ATOM 2608 C C . LEU A 1 330 ? -1.832 9.101 -18.891 1.00 97.44 330 LEU A C 1
ATOM 2610 O O . LEU A 1 330 ? -1.002 9.643 -19.627 1.00 97.44 330 LEU A O 1
ATOM 2614 N N . PRO A 1 331 ? -2.843 9.809 -18.353 1.00 97.50 331 PRO A N 1
ATOM 2615 C CA . PRO A 1 331 ? -2.946 11.254 -18.499 1.00 97.50 331 PRO A CA 1
ATOM 2616 C C . PRO A 1 331 ? -1.716 11.967 -17.937 1.00 97.50 331 PRO A C 1
ATOM 2618 O O . PRO A 1 331 ? -1.232 11.638 -16.851 1.00 97.50 331 PRO A O 1
ATOM 2621 N N . ARG A 1 332 ? -1.268 13.024 -18.625 1.00 96.06 332 ARG A N 1
ATOM 2622 C CA . ARG A 1 332 ? -0.083 13.806 -18.228 1.00 96.06 332 ARG A CA 1
ATOM 2623 C C . ARG A 1 332 ? -0.145 14.359 -16.803 1.00 96.06 332 ARG A C 1
ATOM 2625 O O . ARG A 1 332 ? 0.904 14.579 -16.216 1.00 96.06 332 ARG A O 1
ATOM 2632 N N . SER A 1 333 ? -1.340 14.563 -16.246 1.00 95.19 333 SER A N 1
ATOM 2633 C CA . SER A 1 333 ? -1.550 15.049 -14.875 1.00 95.19 333 SER A CA 1
ATOM 2634 C C . SER A 1 333 ? -1.164 14.052 -13.776 1.00 95.19 333 SER A C 1
ATOM 2636 O O . SER A 1 333 ? -1.044 14.467 -12.631 1.00 95.19 333 SER A O 1
ATOM 2638 N N . VAL A 1 334 ? -0.966 12.767 -14.097 1.00 96.00 334 VAL A N 1
ATOM 2639 C CA . VAL A 1 334 ? -0.614 11.703 -13.127 1.00 96.00 334 VAL A CA 1
ATOM 2640 C C . VAL A 1 334 ? 0.549 10.814 -13.595 1.00 96.00 334 VAL A C 1
ATOM 2642 O O . VAL A 1 334 ? 0.879 9.808 -12.972 1.00 96.00 334 VAL A O 1
ATOM 2645 N N . GLN A 1 335 ? 1.163 11.154 -14.726 1.00 95.44 335 GLN A N 1
ATOM 2646 C CA . GLN A 1 335 ? 2.119 10.302 -15.435 1.00 95.44 335 GLN A CA 1
ATOM 2647 C C . GLN A 1 335 ? 3.560 10.399 -14.888 1.00 95.44 335 GLN A C 1
ATOM 2649 O O . GLN A 1 335 ? 4.377 9.512 -15.146 1.00 95.44 335 GLN A O 1
ATOM 2654 N N . GLY A 1 336 ? 3.885 11.433 -14.102 1.00 94.94 336 GLY A N 1
ATOM 2655 C CA . GLY A 1 336 ? 5.255 11.779 -13.704 1.00 94.94 336 GLY A CA 1
ATOM 2656 C C . GLY A 1 336 ? 6.001 10.673 -12.960 1.00 94.94 336 GLY A C 1
ATOM 2657 O O . GLY A 1 336 ? 7.104 10.291 -13.359 1.00 94.94 336 GLY A O 1
ATOM 2658 N N . ALA A 1 337 ? 5.383 10.091 -11.927 1.00 94.69 337 ALA A N 1
ATOM 2659 C CA . ALA A 1 337 ? 5.994 9.014 -11.142 1.00 94.69 337 ALA A CA 1
ATOM 2660 C C . ALA A 1 337 ? 6.316 7.776 -11.993 1.00 94.69 337 ALA A C 1
ATOM 2662 O O . ALA A 1 337 ? 7.382 7.177 -11.838 1.00 94.69 337 ALA A O 1
ATOM 2663 N N . SER A 1 338 ? 5.415 7.409 -12.909 1.00 97.75 338 SER A N 1
ATOM 2664 C CA . SER A 1 338 ? 5.582 6.232 -13.769 1.00 97.75 338 SER A CA 1
ATOM 2665 C C . SER A 1 338 ? 6.734 6.423 -14.750 1.00 97.75 338 SER A C 1
ATOM 2667 O O . SER A 1 338 ? 7.600 5.556 -14.850 1.00 97.75 338 SER A O 1
ATOM 2669 N N . ILE A 1 339 ? 6.801 7.579 -15.417 1.00 98.00 339 ILE A N 1
ATOM 2670 C CA . ILE A 1 339 ? 7.876 7.891 -16.370 1.00 98.00 339 ILE A CA 1
ATOM 2671 C C . ILE A 1 339 ? 9.230 7.967 -15.673 1.00 98.00 339 ILE A C 1
ATOM 2673 O O . ILE A 1 339 ? 10.192 7.343 -16.125 1.00 98.00 339 ILE A O 1
ATOM 2677 N N . GLY A 1 340 ? 9.302 8.679 -14.547 1.00 94.31 340 GLY A N 1
ATOM 2678 C CA . GLY A 1 340 ? 10.532 8.773 -13.773 1.00 94.31 340 GLY A CA 1
ATOM 2679 C C . GLY A 1 340 ? 11.020 7.397 -13.312 1.00 94.31 340 GLY A C 1
ATOM 2680 O O . GLY A 1 340 ? 12.197 7.066 -13.468 1.00 94.31 340 GLY A O 1
ATOM 2681 N N . MET A 1 341 ? 10.123 6.565 -12.776 1.00 95.88 341 MET A N 1
ATOM 2682 C CA . MET A 1 341 ? 10.501 5.241 -12.290 1.00 95.88 341 MET A CA 1
ATOM 2683 C C . MET A 1 341 ? 10.919 4.297 -13.426 1.00 95.88 341 MET A C 1
ATOM 2685 O O . MET A 1 341 ? 11.905 3.578 -13.269 1.00 95.88 341 MET A O 1
ATOM 2689 N N . LEU A 1 342 ? 10.251 4.337 -14.582 1.00 97.56 342 LEU A N 1
ATOM 2690 C CA . LEU A 1 342 ? 10.667 3.591 -15.776 1.00 97.56 342 LEU A CA 1
ATOM 2691 C C . LEU A 1 342 ? 12.053 4.011 -16.265 1.00 97.56 342 LEU A C 1
ATOM 2693 O O . LEU A 1 342 ? 12.842 3.159 -16.673 1.00 97.56 342 LEU A O 1
ATOM 2697 N N . ALA A 1 343 ? 12.379 5.302 -16.194 1.00 95.19 343 ALA A N 1
ATOM 2698 C CA . ALA A 1 343 ? 13.720 5.766 -16.520 1.00 95.19 343 ALA A CA 1
ATOM 2699 C C . ALA A 1 343 ? 14.743 5.222 -15.513 1.00 95.19 343 ALA A C 1
ATOM 2701 O O . ALA A 1 343 ? 15.812 4.770 -15.910 1.00 95.19 343 ALA A O 1
ATOM 2702 N N . SER A 1 344 ? 14.402 5.176 -14.220 1.00 91.50 344 SER A N 1
ATOM 2703 C CA . SER A 1 344 ? 15.270 4.582 -13.191 1.00 91.50 344 SER A CA 1
ATOM 2704 C C . SER A 1 344 ? 15.478 3.072 -13.342 1.00 91.50 344 SER A C 1
ATOM 2706 O O . SER A 1 344 ? 16.525 2.549 -12.973 1.00 91.50 344 SER A O 1
ATOM 2708 N N . ALA A 1 345 ? 14.499 2.370 -13.912 1.00 94.44 345 ALA A N 1
ATOM 2709 C CA . ALA A 1 345 ? 14.542 0.928 -14.117 1.00 94.44 345 ALA A CA 1
ATOM 2710 C C . ALA A 1 345 ? 15.221 0.527 -15.435 1.00 94.44 345 ALA A C 1
ATOM 2712 O O . ALA A 1 345 ? 15.196 -0.640 -15.800 1.00 94.44 345 ALA A O 1
ATOM 2713 N N . ILE A 1 346 ? 15.847 1.456 -16.162 1.00 94.25 346 ILE A N 1
ATOM 2714 C CA . ILE A 1 346 ? 16.348 1.187 -17.515 1.00 94.25 346 ILE A CA 1
ATOM 2715 C C . ILE A 1 346 ? 17.469 0.146 -17.592 1.00 94.25 346 ILE A C 1
ATOM 2717 O O . ILE A 1 346 ? 17.730 -0.426 -18.650 1.00 94.25 346 ILE A O 1
ATOM 2721 N N . TRP A 1 347 ? 18.112 -0.142 -16.461 1.00 91.69 347 TRP A N 1
ATOM 2722 C CA . TRP A 1 347 ? 19.105 -1.204 -16.324 1.00 91.69 347 TRP A CA 1
ATOM 2723 C C . TRP A 1 347 ? 18.572 -2.587 -16.729 1.00 91.69 347 TRP A C 1
ATOM 2725 O O . TRP A 1 347 ? 19.376 -3.450 -17.087 1.00 91.69 347 TRP A O 1
ATOM 2735 N N . VAL A 1 348 ? 17.247 -2.790 -16.702 1.00 93.81 348 VAL A N 1
ATOM 2736 C CA . VAL A 1 348 ? 16.579 -4.033 -17.128 1.00 93.81 348 VAL A CA 1
ATOM 2737 C C . VAL A 1 348 ? 16.720 -4.300 -18.626 1.00 93.81 348 VAL A C 1
ATOM 2739 O O . VAL A 1 348 ? 16.542 -5.432 -19.065 1.00 93.81 348 VAL A O 1
ATOM 2742 N N . LEU A 1 349 ? 17.031 -3.269 -19.413 1.00 93.88 349 LEU A N 1
ATOM 2743 C CA . LEU A 1 349 ? 17.173 -3.371 -20.857 1.00 93.88 349 LEU A CA 1
ATOM 2744 C C . LEU A 1 349 ? 18.603 -3.741 -21.273 1.00 93.88 349 LEU A C 1
ATOM 2746 O O . LEU A 1 349 ? 19.571 -3.396 -20.571 1.00 93.88 349 LEU A O 1
ATOM 2750 N N . PRO A 1 350 ? 18.764 -4.365 -22.458 1.00 91.44 350 PRO A N 1
ATOM 2751 C CA . PRO A 1 350 ? 20.064 -4.522 -23.094 1.00 91.44 350 PRO A CA 1
ATOM 2752 C C . PRO A 1 350 ? 20.782 -3.178 -23.226 1.00 91.44 350 PRO A C 1
ATOM 2754 O O . PRO A 1 350 ? 20.174 -2.157 -23.543 1.00 91.44 350 PRO A O 1
ATOM 2757 N N . HIS A 1 351 ? 22.101 -3.176 -23.027 1.00 88.50 351 HIS A N 1
ATOM 2758 C CA . HIS A 1 351 ? 22.906 -1.950 -23.006 1.00 88.50 351 HIS A CA 1
ATOM 2759 C C . HIS A 1 351 ? 22.732 -1.085 -24.268 1.00 88.50 351 HIS A C 1
ATOM 2761 O O . HIS A 1 351 ? 22.711 0.140 -24.175 1.00 88.50 351 HIS A O 1
ATOM 2767 N N . ALA A 1 352 ? 22.570 -1.712 -25.437 1.00 90.12 352 ALA A N 1
ATOM 2768 C CA . ALA A 1 352 ? 22.375 -1.018 -26.710 1.00 90.12 352 ALA A CA 1
ATOM 2769 C C . ALA A 1 352 ? 21.079 -0.184 -26.768 1.00 90.12 352 ALA A C 1
ATOM 2771 O O . ALA A 1 352 ? 21.010 0.788 -27.513 1.00 90.12 352 ALA A O 1
ATOM 2772 N N . GLU A 1 353 ? 20.065 -0.532 -25.975 1.00 92.12 353 GLU A N 1
ATOM 2773 C CA . GLU A 1 353 ? 18.743 0.105 -26.015 1.00 92.12 353 GLU A CA 1
ATOM 2774 C C . GLU A 1 353 ? 18.572 1.194 -24.949 1.00 92.12 353 GLU A C 1
ATOM 2776 O O . GLU A 1 353 ? 17.716 2.070 -25.089 1.00 92.12 353 GLU A O 1
ATOM 2781 N N . ARG A 1 354 ? 19.396 1.178 -23.892 1.00 91.88 354 ARG A N 1
ATOM 2782 C CA . ARG A 1 354 ? 19.227 2.051 -22.717 1.00 91.88 354 ARG A CA 1
ATOM 2783 C C . ARG A 1 354 ? 19.232 3.528 -23.076 1.00 91.88 354 ARG A C 1
ATOM 2785 O O . ARG A 1 354 ? 18.331 4.253 -22.678 1.00 91.88 354 ARG A O 1
ATOM 2792 N N . LEU A 1 355 ? 20.206 3.991 -23.858 1.00 91.00 355 LEU A N 1
ATOM 2793 C CA . LEU A 1 355 ? 20.290 5.414 -24.196 1.00 91.00 355 LEU A CA 1
ATOM 2794 C C . LEU A 1 355 ? 19.044 5.894 -24.948 1.00 91.00 355 LEU A C 1
ATOM 2796 O O . LEU A 1 355 ? 18.483 6.934 -24.601 1.00 91.00 355 LEU A O 1
ATOM 2800 N N . ALA A 1 356 ? 18.589 5.129 -25.943 1.00 92.69 356 ALA A N 1
ATOM 2801 C CA . ALA A 1 356 ? 17.429 5.496 -26.746 1.00 92.69 356 ALA A CA 1
ATOM 2802 C C . ALA A 1 356 ? 16.153 5.543 -25.891 1.00 92.69 356 ALA A C 1
ATOM 2804 O O . ALA A 1 356 ? 15.397 6.513 -25.953 1.00 92.69 356 ALA A O 1
ATOM 2805 N N . GLN A 1 357 ? 15.952 4.539 -25.035 1.00 94.38 357 GLN A N 1
ATOM 2806 C CA . GLN A 1 357 ? 14.779 4.476 -24.162 1.00 94.38 357 GLN A CA 1
ATOM 2807 C C . GLN A 1 357 ? 14.808 5.554 -23.068 1.00 94.38 357 GLN A C 1
ATOM 2809 O O . GLN A 1 357 ? 13.777 6.165 -22.787 1.00 94.38 357 GLN A O 1
ATOM 2814 N N . TYR A 1 358 ? 15.980 5.858 -22.500 1.00 93.44 358 TYR A N 1
ATOM 2815 C CA . TYR A 1 358 ? 16.126 6.923 -21.505 1.00 93.44 358 TYR A CA 1
ATOM 2816 C C . TYR A 1 358 ? 15.787 8.272 -22.118 1.00 93.44 358 TYR A C 1
ATOM 2818 O O . TYR A 1 358 ? 15.007 9.032 -21.554 1.00 93.44 358 TYR A O 1
ATOM 2826 N N . THR A 1 359 ? 16.356 8.543 -23.295 1.00 92.44 359 THR A N 1
ATOM 2827 C CA . THR A 1 359 ? 16.122 9.766 -24.068 1.00 92.44 359 THR A CA 1
ATOM 2828 C C . THR A 1 359 ? 14.629 9.979 -24.286 1.00 92.44 359 THR A C 1
ATOM 2830 O O . THR A 1 359 ? 14.109 11.037 -23.945 1.00 92.44 359 THR A O 1
ATOM 2833 N N . GLN A 1 360 ? 13.912 8.947 -24.736 1.00 95.19 360 GLN A N 1
ATOM 2834 C CA . GLN A 1 360 ? 12.472 9.044 -24.946 1.00 95.19 360 GLN A CA 1
ATOM 2835 C C . GLN A 1 360 ? 11.704 9.346 -23.651 1.00 95.19 360 GLN A C 1
ATOM 2837 O O . GLN A 1 360 ? 10.829 10.209 -23.643 1.00 95.19 360 GLN A O 1
ATOM 2842 N N . LEU A 1 361 ? 12.005 8.645 -22.554 1.00 95.94 361 LEU A N 1
ATOM 2843 C CA . LEU A 1 361 ? 11.324 8.862 -21.273 1.00 95.94 361 LEU A CA 1
ATOM 2844 C C . LEU A 1 361 ? 11.630 10.242 -20.686 1.00 95.94 361 LEU A C 1
ATOM 2846 O O . LEU A 1 361 ? 10.734 10.889 -20.146 1.00 95.94 361 LEU A O 1
ATOM 2850 N N . ARG A 1 362 ? 12.866 10.722 -20.834 1.00 93.75 362 ARG A N 1
ATOM 2851 C CA . ARG A 1 362 ? 13.258 12.085 -20.476 1.00 93.75 362 ARG A CA 1
ATOM 2852 C C . ARG A 1 362 ? 12.450 13.102 -21.275 1.00 93.75 362 ARG A C 1
ATOM 2854 O O . ARG A 1 362 ? 11.879 14.003 -20.676 1.00 93.75 362 ARG A O 1
ATOM 2861 N N . ASP A 1 363 ? 12.360 12.953 -22.592 1.00 94.06 363 ASP A N 1
ATOM 2862 C CA . ASP A 1 363 ? 11.634 13.904 -23.440 1.00 94.06 363 ASP A CA 1
ATOM 2863 C C . ASP A 1 363 ? 10.134 13.929 -23.097 1.00 94.06 363 ASP A C 1
ATOM 2865 O O . ASP A 1 363 ? 9.527 15.000 -23.018 1.00 94.06 363 ASP A O 1
ATOM 2869 N N . VAL A 1 364 ? 9.547 12.765 -22.785 1.00 95.88 364 VAL A N 1
ATOM 2870 C CA . VAL A 1 364 ? 8.184 12.683 -22.238 1.00 95.88 364 VAL A CA 1
ATOM 2871 C C . VAL A 1 364 ? 8.087 13.448 -20.919 1.00 95.88 364 VAL A C 1
ATOM 2873 O O . VAL A 1 364 ? 7.203 14.293 -20.790 1.00 95.88 364 VAL A O 1
ATOM 2876 N N . ALA A 1 365 ? 8.995 13.210 -19.969 1.00 94.06 365 ALA A N 1
ATOM 2877 C CA . ALA A 1 365 ? 8.991 13.882 -18.672 1.00 94.06 365 ALA A CA 1
ATOM 2878 C C . ALA A 1 365 ? 9.114 15.407 -18.793 1.00 94.06 365 ALA A C 1
ATOM 2880 O O . ALA A 1 365 ? 8.364 16.131 -18.145 1.00 94.06 365 ALA A O 1
ATOM 2881 N N . LEU A 1 366 ? 9.998 15.900 -19.665 1.00 91.62 366 LEU A N 1
ATOM 2882 C CA . LEU A 1 366 ? 10.187 17.330 -19.933 1.00 91.62 366 LEU A CA 1
ATOM 2883 C C . LEU A 1 366 ? 8.923 18.004 -20.489 1.00 91.62 366 LEU A C 1
ATOM 2885 O O . LEU A 1 366 ? 8.730 19.201 -20.290 1.00 91.62 366 LEU A O 1
ATOM 2889 N N . SER A 1 367 ? 8.039 17.240 -21.137 1.00 93.44 367 SER A N 1
ATOM 2890 C CA . SER A 1 367 ? 6.752 17.723 -21.652 1.00 93.44 367 SER A CA 1
ATOM 2891 C C . SER A 1 367 ? 5.607 17.726 -20.624 1.00 93.44 367 SER A C 1
ATOM 2893 O O . SER A 1 367 ? 4.483 18.121 -20.959 1.00 93.44 367 SER A O 1
ATOM 2895 N N . LEU A 1 368 ? 5.859 17.257 -19.395 1.00 93.81 368 LEU A N 1
ATOM 2896 C CA . LEU A 1 368 ? 4.856 17.193 -18.332 1.00 93.81 368 LEU A CA 1
ATOM 2897 C C . LEU A 1 368 ? 4.616 18.570 -17.677 1.00 93.81 368 LEU A C 1
ATOM 2899 O O . LEU A 1 368 ? 5.509 19.432 -17.693 1.00 93.81 368 LEU A O 1
ATOM 2903 N N . PRO A 1 369 ? 3.422 18.770 -17.077 1.00 92.50 369 PRO A N 1
ATOM 2904 C CA . PRO A 1 369 ? 3.161 19.875 -16.154 1.00 92.50 369 PRO A CA 1
ATOM 2905 C C . PRO A 1 369 ? 4.178 19.905 -15.011 1.00 92.50 369 PRO A C 1
ATOM 2907 O O . PRO A 1 369 ? 4.723 18.860 -14.657 1.00 92.50 369 PRO A O 1
ATOM 2910 N N . ASP A 1 370 ? 4.409 21.079 -14.429 1.00 89.25 370 ASP A N 1
ATOM 2911 C CA . ASP A 1 370 ? 5.477 21.303 -13.449 1.00 89.25 370 ASP A CA 1
ATOM 2912 C C . ASP A 1 370 ? 5.378 20.348 -12.248 1.00 89.25 370 ASP A C 1
ATOM 2914 O O . ASP A 1 370 ? 6.369 19.711 -11.893 1.00 89.25 370 ASP A O 1
ATOM 2918 N N . GLU A 1 371 ? 4.175 20.124 -11.710 1.00 88.00 371 GLU A N 1
ATOM 2919 C CA . GLU A 1 371 ? 3.959 19.219 -10.572 1.00 88.00 371 GLU A CA 1
ATOM 2920 C C . GLU A 1 371 ? 4.355 17.770 -10.897 1.00 88.00 371 GLU A C 1
ATOM 2922 O O . GLU A 1 371 ? 4.853 17.034 -10.049 1.00 88.00 371 GLU A O 1
ATOM 2927 N N . GLN A 1 372 ? 4.146 17.337 -12.143 1.00 92.75 372 GLN A N 1
ATOM 2928 C CA . GLN A 1 372 ? 4.477 15.981 -12.589 1.00 92.75 372 GLN A CA 1
ATOM 2929 C C . GLN A 1 372 ? 5.921 15.866 -13.079 1.00 92.75 372 GLN A C 1
ATOM 2931 O O . GLN A 1 372 ? 6.534 14.806 -12.928 1.00 92.75 372 GLN A O 1
ATOM 2936 N N . LEU A 1 373 ? 6.483 16.946 -13.628 1.00 91.19 373 LEU A N 1
ATOM 2937 C CA . LEU A 1 373 ? 7.901 17.030 -13.952 1.00 91.19 373 LEU A CA 1
ATOM 2938 C C . LEU A 1 373 ? 8.736 16.892 -12.676 1.00 91.19 373 LEU A C 1
ATOM 2940 O O . LEU A 1 373 ? 9.686 16.113 -12.674 1.00 91.19 373 LEU A O 1
ATOM 2944 N N . GLU A 1 374 ? 8.382 17.609 -11.604 1.00 86.19 374 GLU A N 1
ATOM 2945 C CA . GLU A 1 374 ? 9.102 17.548 -10.327 1.00 86.19 374 GLU A CA 1
ATOM 2946 C C . GLU A 1 374 ? 9.211 16.104 -9.827 1.00 86.19 374 GLU A C 1
ATOM 2948 O O . GLU A 1 374 ? 10.309 15.608 -9.560 1.00 86.19 374 GLU A O 1
ATOM 2953 N N . ILE A 1 375 ? 8.085 15.386 -9.823 1.00 86.88 375 ILE A N 1
ATOM 2954 C CA . ILE A 1 375 ? 8.030 13.976 -9.429 1.00 86.88 375 ILE A CA 1
ATOM 2955 C C . ILE A 1 375 ? 8.892 13.103 -10.356 1.00 86.88 375 ILE A C 1
ATOM 2957 O O . ILE A 1 375 ? 9.622 12.229 -9.880 1.00 86.88 375 ILE A O 1
ATOM 2961 N N . ALA A 1 376 ? 8.831 13.313 -11.674 1.00 91.69 376 ALA A N 1
ATOM 2962 C CA . ALA A 1 376 ? 9.600 12.526 -12.639 1.00 91.69 376 ALA A CA 1
ATOM 2963 C C . ALA A 1 376 ? 11.119 12.723 -12.478 1.00 91.69 376 ALA A C 1
ATOM 2965 O O . ALA A 1 376 ? 11.884 11.754 -12.550 1.00 91.69 376 ALA A O 1
ATOM 2966 N N . LEU A 1 377 ? 11.564 13.957 -12.218 1.00 86.12 377 LEU A N 1
ATOM 2967 C CA . LEU A 1 377 ? 12.981 14.300 -12.069 1.00 86.12 377 LEU A CA 1
ATOM 2968 C C . LEU A 1 377 ? 13.644 13.591 -10.884 1.00 86.12 377 LEU A C 1
ATOM 2970 O O . LEU A 1 377 ? 14.796 13.169 -11.008 1.00 86.12 377 LEU A O 1
ATOM 2974 N N . CYS A 1 378 ? 12.916 13.373 -9.780 1.00 81.31 378 CYS A N 1
ATOM 2975 C CA . CYS A 1 378 ? 13.421 12.618 -8.625 1.00 81.31 378 CYS A CA 1
ATOM 2976 C C . CYS A 1 378 ? 13.923 11.209 -8.987 1.00 81.31 378 CYS A C 1
ATOM 2978 O O . CYS A 1 378 ? 14.766 10.648 -8.282 1.00 81.31 378 CYS A O 1
ATOM 2980 N N . PHE A 1 379 ? 13.399 10.620 -10.064 1.00 83.44 379 PHE A N 1
ATOM 2981 C CA . PHE A 1 379 ? 13.745 9.269 -10.502 1.00 83.44 379 PHE A CA 1
ATOM 2982 C C . PHE A 1 379 ? 14.574 9.245 -11.794 1.00 83.44 379 PHE A C 1
ATOM 2984 O O . PHE A 1 379 ? 15.393 8.342 -11.963 1.00 83.44 379 PHE A O 1
ATOM 2991 N N . LEU A 1 380 ? 14.438 10.249 -12.668 1.00 85.94 380 LEU A N 1
ATOM 2992 C CA . LEU A 1 380 ? 15.254 10.384 -13.883 1.00 85.94 380 LEU A CA 1
ATOM 2993 C C . LEU A 1 380 ? 16.753 10.435 -13.587 1.00 85.94 380 LEU A C 1
ATOM 2995 O O . LEU A 1 380 ? 17.537 9.847 -14.333 1.00 85.94 380 LEU A O 1
ATOM 2999 N N . SER A 1 381 ? 17.146 11.087 -12.491 1.00 77.00 381 SER A N 1
ATOM 3000 C CA . SER A 1 381 ? 18.543 11.149 -12.045 1.00 77.00 381 SER A CA 1
ATOM 3001 C C . SER A 1 381 ? 19.126 9.763 -11.748 1.00 77.00 381 SER A C 1
ATOM 3003 O O . SER A 1 381 ? 20.289 9.506 -12.041 1.00 77.00 381 SER A O 1
ATOM 3005 N N . LYS A 1 382 ? 18.312 8.829 -11.241 1.00 79.12 382 LYS A N 1
ATOM 3006 C CA . LYS A 1 382 ? 18.739 7.446 -10.978 1.00 79.12 382 LYS A CA 1
ATOM 3007 C C . LYS A 1 382 ? 18.940 6.655 -12.266 1.00 79.12 382 LYS A C 1
ATOM 3009 O O . LYS A 1 382 ? 19.899 5.906 -12.372 1.00 79.12 382 LYS A O 1
ATOM 3014 N N . GLY A 1 383 ? 18.056 6.840 -13.246 1.00 81.50 383 GLY A N 1
ATOM 3015 C CA . GLY A 1 383 ? 18.174 6.182 -14.552 1.00 81.50 383 GLY A CA 1
ATOM 3016 C C . GLY A 1 383 ? 19.381 6.647 -15.352 1.00 81.50 383 GLY A C 1
ATOM 3017 O O . GLY A 1 383 ? 19.983 5.883 -16.099 1.00 81.50 383 GLY A O 1
ATOM 3018 N N . TRP A 1 384 ? 19.760 7.905 -15.155 1.00 81.75 384 TRP A N 1
ATOM 3019 C CA . TRP A 1 384 ? 20.907 8.508 -15.809 1.00 81.75 384 TRP A CA 1
ATOM 3020 C C . TRP A 1 384 ? 22.234 7.852 -15.410 1.00 81.75 384 TRP A C 1
ATOM 3022 O O . TRP A 1 384 ? 23.095 7.645 -16.264 1.00 81.75 384 TRP A O 1
ATOM 3032 N N . ALA A 1 385 ? 22.362 7.437 -14.145 1.00 80.19 385 ALA A N 1
ATOM 3033 C CA . ALA A 1 385 ? 23.530 6.713 -13.644 1.00 80.19 385 ALA A CA 1
ATOM 3034 C C . ALA A 1 385 ? 23.754 5.354 -14.343 1.00 80.19 385 ALA A C 1
ATOM 3036 O O . ALA A 1 385 ? 24.860 4.822 -14.305 1.00 80.19 385 ALA A O 1
ATOM 3037 N N . GLU A 1 386 ? 22.734 4.804 -15.009 1.00 84.00 386 GLU A N 1
ATOM 3038 C CA . GLU A 1 386 ? 22.804 3.528 -15.736 1.00 84.00 386 GLU A CA 1
ATOM 3039 C C . GLU A 1 386 ? 23.231 3.685 -17.211 1.00 84.00 386 GLU A C 1
ATOM 3041 O O . GLU A 1 386 ? 23.355 2.684 -17.932 1.00 84.00 386 GLU A O 1
ATOM 3046 N N . LEU A 1 387 ? 23.438 4.924 -17.681 1.00 85.00 387 LEU A N 1
ATOM 3047 C CA . LEU A 1 387 ? 23.919 5.228 -19.032 1.00 85.00 387 LEU A CA 1
ATOM 3048 C C . LEU A 1 387 ? 25.455 5.266 -19.109 1.00 85.00 387 LEU A C 1
ATOM 3050 O O . LEU A 1 387 ? 26.110 5.547 -18.102 1.00 85.00 387 LEU A O 1
ATOM 3054 N N . PRO A 1 388 ? 26.048 5.058 -20.304 1.00 83.69 388 PRO A N 1
ATOM 3055 C CA . PRO A 1 388 ? 27.487 5.215 -20.504 1.00 83.69 388 PRO A CA 1
ATOM 3056 C C . PRO A 1 388 ? 27.964 6.621 -20.142 1.00 83.69 388 PRO A C 1
ATOM 3058 O O . PRO A 1 388 ? 27.293 7.610 -20.454 1.00 83.69 388 PRO A O 1
ATOM 3061 N N . ARG A 1 389 ? 29.143 6.697 -19.517 1.00 79.25 389 ARG A N 1
ATOM 3062 C CA . ARG A 1 389 ? 29.700 7.931 -18.941 1.00 79.25 389 ARG A CA 1
ATOM 3063 C C . ARG A 1 389 ? 29.837 9.058 -19.962 1.00 79.25 389 ARG A C 1
ATOM 3065 O O . ARG A 1 389 ? 29.619 10.215 -19.616 1.00 79.25 389 ARG A O 1
ATOM 3072 N N . GLU A 1 390 ? 30.128 8.748 -21.224 1.00 82.75 390 GLU A N 1
ATOM 3073 C CA . GLU A 1 390 ? 30.254 9.768 -22.270 1.00 82.75 390 GLU A CA 1
ATOM 3074 C C . GLU A 1 390 ? 28.953 10.556 -22.524 1.00 82.75 390 GLU A C 1
ATOM 3076 O O . GLU A 1 390 ? 28.997 11.672 -23.036 1.00 82.75 390 GLU A O 1
ATOM 3081 N N . HIS A 1 391 ? 27.799 10.030 -22.099 1.00 79.62 391 HIS A N 1
ATOM 3082 C CA . HIS A 1 391 ? 26.499 10.695 -22.224 1.00 79.62 391 HIS A CA 1
ATOM 3083 C C . HIS A 1 391 ? 26.113 11.500 -20.980 1.00 79.62 391 HIS A C 1
ATOM 3085 O O . HIS A 1 391 ? 25.050 12.125 -20.960 1.00 79.62 391 HIS A O 1
ATOM 3091 N N . HIS A 1 392 ? 26.939 11.492 -19.930 1.00 79.12 392 HIS A N 1
ATOM 3092 C CA . HIS A 1 392 ? 26.589 12.149 -18.679 1.00 79.12 392 HIS A CA 1
ATOM 3093 C C . HIS A 1 392 ? 26.552 13.670 -18.845 1.00 79.12 392 HIS A C 1
ATOM 3095 O O . HIS A 1 392 ? 25.476 14.253 -18.757 1.00 79.12 392 HIS A O 1
ATOM 3101 N N . ALA A 1 393 ? 27.662 14.314 -19.206 1.00 76.75 393 ALA A N 1
ATOM 3102 C CA . ALA A 1 393 ? 27.715 15.776 -19.344 1.00 76.75 393 ALA A CA 1
ATOM 3103 C C . ALA A 1 393 ? 26.586 16.354 -20.229 1.00 76.75 393 ALA A C 1
ATOM 3105 O O . ALA A 1 393 ? 25.963 17.354 -19.881 1.00 76.75 393 ALA A O 1
ATOM 3106 N N . TYR A 1 394 ? 26.269 15.674 -21.334 1.00 77.56 394 TYR A N 1
ATOM 3107 C CA . TYR A 1 394 ? 25.171 16.054 -22.224 1.00 77.56 394 TYR A CA 1
ATOM 3108 C C . TYR A 1 394 ? 23.780 15.860 -21.591 1.00 77.56 394 TYR A C 1
ATOM 3110 O O . TYR A 1 394 ? 22.895 16.697 -21.755 1.00 77.56 394 TYR A O 1
ATOM 3118 N N . GLY A 1 395 ? 23.577 14.778 -20.834 1.00 74.25 395 GLY A N 1
ATOM 3119 C CA . GLY A 1 395 ? 22.339 14.536 -20.092 1.00 74.25 395 GLY A CA 1
ATOM 3120 C C . GLY A 1 395 ? 22.046 15.614 -19.045 1.00 74.25 395 GLY A C 1
ATOM 3121 O O . GLY A 1 395 ? 20.899 16.046 -18.939 1.00 74.25 395 GLY A O 1
ATOM 3122 N N . LEU A 1 396 ? 23.071 16.096 -18.333 1.00 75.62 396 LEU A N 1
ATOM 3123 C CA . LEU A 1 396 ? 22.927 17.161 -17.333 1.00 75.62 396 LEU A CA 1
ATOM 3124 C C . LEU A 1 396 ? 22.486 18.486 -17.968 1.00 75.62 396 LEU A C 1
ATOM 3126 O O . LEU A 1 396 ? 21.521 19.091 -17.505 1.00 75.62 396 LEU A O 1
ATOM 3130 N N . GLN A 1 397 ? 23.135 18.887 -19.068 1.00 80.69 397 GLN A N 1
ATOM 3131 C CA . GLN A 1 397 ? 22.785 20.104 -19.815 1.00 80.69 397 GLN A CA 1
ATOM 3132 C C . GLN A 1 397 ? 21.318 20.117 -20.262 1.00 80.69 397 GLN A C 1
ATOM 3134 O O . GLN A 1 397 ? 20.688 21.167 -20.323 1.00 80.69 397 GLN A O 1
ATOM 3139 N N . LEU A 1 398 ? 20.751 18.947 -20.565 1.00 80.06 398 LEU A N 1
ATOM 3140 C CA . LEU A 1 398 ? 19.355 18.833 -20.985 1.00 80.06 398 LEU A CA 1
ATOM 3141 C C . LEU A 1 398 ? 18.356 18.879 -19.822 1.00 80.06 398 LEU A C 1
ATOM 3143 O O . LEU A 1 398 ? 17.192 19.213 -20.038 1.00 80.06 398 LEU A O 1
ATOM 3147 N N . LEU A 1 399 ? 18.783 18.551 -18.601 1.00 79.19 399 LEU A N 1
ATOM 3148 C CA . LEU A 1 399 ? 17.939 18.605 -17.404 1.00 79.19 399 LEU A CA 1
ATOM 3149 C C . LEU A 1 399 ? 18.015 19.960 -16.687 1.00 79.19 399 LEU A C 1
ATOM 3151 O O . LEU A 1 399 ? 17.074 20.325 -15.983 1.00 79.19 399 LEU A O 1
ATOM 3155 N N . GLU A 1 400 ? 19.087 20.725 -16.891 1.00 80.88 400 GLU A N 1
ATOM 3156 C CA . GLU A 1 400 ? 19.300 22.041 -16.280 1.00 80.88 400 GLU A CA 1
ATOM 3157 C C . GLU A 1 400 ? 18.128 23.023 -16.505 1.00 80.88 400 GLU A C 1
ATOM 3159 O O . GLU A 1 400 ? 17.610 23.546 -15.512 1.00 80.88 400 GLU A O 1
ATOM 3164 N N . PRO A 1 401 ? 17.594 23.222 -17.730 1.00 82.81 401 PRO A N 1
ATOM 3165 C CA . PRO A 1 401 ? 16.450 24.114 -17.936 1.00 82.81 401 PRO A CA 1
ATOM 3166 C C . PRO A 1 401 ? 15.195 23.665 -17.177 1.00 82.81 401 PRO A C 1
ATOM 3168 O O . PRO A 1 401 ? 14.417 24.490 -16.701 1.00 82.81 401 PRO A O 1
ATOM 3171 N N . ALA A 1 402 ? 14.999 22.352 -17.038 1.00 81.94 402 ALA A N 1
ATOM 3172 C CA . ALA A 1 402 ? 13.864 21.783 -16.321 1.00 81.94 402 ALA A CA 1
ATOM 3173 C C . ALA A 1 402 ? 13.990 21.971 -14.804 1.00 81.94 402 ALA A C 1
ATOM 3175 O O . ALA A 1 402 ? 12.997 22.242 -14.135 1.00 81.94 402 ALA A O 1
ATOM 3176 N N . LEU A 1 403 ? 15.208 21.885 -14.266 1.00 77.88 403 LEU A N 1
ATOM 3177 C CA . LEU A 1 403 ? 15.490 22.167 -12.858 1.00 77.88 403 LEU A CA 1
ATOM 3178 C C . LEU A 1 403 ? 15.306 23.655 -12.533 1.00 77.88 403 LEU A C 1
ATOM 3180 O O . LEU A 1 403 ? 14.746 23.987 -11.488 1.00 77.88 403 LEU A O 1
ATOM 3184 N N . LEU A 1 404 ? 15.703 24.544 -13.450 1.00 79.94 404 LEU A N 1
ATOM 3185 C CA . LEU A 1 404 ? 15.470 25.988 -13.337 1.00 79.94 404 LEU A CA 1
ATOM 3186 C C . LEU A 1 404 ? 13.983 26.363 -13.436 1.00 79.94 404 LEU A C 1
ATOM 3188 O O . LEU A 1 404 ? 13.569 27.348 -12.831 1.00 79.94 404 LEU A O 1
ATOM 3192 N N . ARG A 1 405 ? 13.178 25.580 -14.167 1.00 80.81 405 ARG A N 1
ATOM 3193 C CA . ARG A 1 405 ? 11.721 25.768 -14.264 1.00 80.81 405 ARG A CA 1
ATOM 3194 C C . ARG A 1 405 ? 11.000 25.520 -12.933 1.00 80.81 405 ARG A C 1
ATOM 3196 O O . ARG A 1 405 ? 10.025 26.202 -12.648 1.00 80.81 405 ARG A O 1
ATOM 3203 N N . LEU A 1 406 ? 11.467 24.562 -12.132 1.00 73.94 406 LEU A N 1
ATOM 3204 C CA . LEU A 1 406 ? 10.749 24.072 -10.945 1.00 73.94 406 LEU A CA 1
ATOM 3205 C C . LEU A 1 406 ? 11.178 24.706 -9.622 1.00 73.94 406 LEU A C 1
ATOM 3207 O O . LEU A 1 406 ? 10.405 24.752 -8.667 1.00 73.94 406 LEU A O 1
ATOM 3211 N N . LEU A 1 407 ? 12.431 25.142 -9.526 1.00 67.50 407 LEU A N 1
ATOM 3212 C CA . LEU A 1 407 ? 13.018 25.609 -8.276 1.00 67.50 407 LEU A CA 1
ATOM 3213 C C . LEU A 1 407 ? 13.340 27.101 -8.362 1.00 67.50 407 LEU A C 1
ATOM 3215 O O . LEU A 1 407 ? 13.784 27.580 -9.406 1.00 67.50 407 LEU A O 1
ATOM 3219 N N . PRO A 1 408 ? 13.244 27.845 -7.243 1.00 68.06 408 PRO A N 1
ATOM 3220 C CA . PRO A 1 408 ? 13.909 29.136 -7.151 1.00 68.06 408 PRO A CA 1
ATOM 3221 C C . PRO A 1 408 ? 15.382 28.962 -7.547 1.00 68.06 408 PRO A C 1
ATOM 3223 O O . PRO A 1 408 ? 16.034 28.038 -7.053 1.00 68.06 408 PRO A O 1
ATOM 3226 N N . ALA A 1 409 ? 15.911 29.838 -8.406 1.00 60.91 409 ALA A N 1
ATOM 3227 C CA . ALA A 1 409 ? 17.222 29.679 -9.055 1.00 60.91 409 ALA A CA 1
ATOM 3228 C C . ALA A 1 409 ? 18.371 29.290 -8.094 1.00 60.91 409 ALA A C 1
ATOM 3230 O O . ALA A 1 409 ? 19.242 28.497 -8.436 1.00 60.91 409 ALA A O 1
ATOM 3231 N N . GLN A 1 410 ? 18.334 29.779 -6.850 1.00 56.28 410 GLN A N 1
ATOM 3232 C CA . GLN A 1 410 ? 19.318 29.474 -5.802 1.00 56.28 410 GLN A CA 1
ATOM 3233 C C . GLN A 1 410 ? 19.297 28.002 -5.338 1.00 56.28 410 GLN A C 1
ATOM 3235 O O . GLN A 1 410 ? 20.341 27.444 -5.010 1.00 56.28 410 GLN A O 1
ATOM 3240 N N . ARG A 1 411 ? 18.124 27.353 -5.316 1.00 59.78 411 ARG A N 1
ATOM 3241 C CA . ARG A 1 411 ? 17.979 25.927 -4.966 1.00 59.78 411 ARG A CA 1
ATOM 3242 C C . ARG A 1 411 ? 18.281 25.022 -6.155 1.00 59.78 411 ARG A C 1
ATOM 3244 O O . ARG A 1 411 ? 18.893 23.979 -5.957 1.00 59.78 411 ARG A O 1
ATOM 3251 N N . ALA A 1 412 ? 17.908 25.440 -7.367 1.00 62.72 412 ALA A N 1
ATOM 3252 C CA . ALA A 1 412 ? 18.252 24.725 -8.595 1.00 62.72 412 ALA A CA 1
ATOM 3253 C C . ALA A 1 412 ? 19.773 24.545 -8.717 1.00 62.72 412 ALA A C 1
ATOM 3255 O O . ALA A 1 412 ? 20.242 23.427 -8.908 1.00 62.72 412 ALA A O 1
ATOM 3256 N N . GLN A 1 413 ? 20.541 25.616 -8.480 1.00 62.34 413 GLN A N 1
ATOM 3257 C CA . GLN A 1 413 ? 22.004 25.575 -8.526 1.00 62.34 413 GLN A CA 1
ATOM 3258 C C . GLN A 1 413 ? 22.609 24.616 -7.488 1.00 62.34 413 GLN A C 1
ATOM 3260 O O . GLN A 1 413 ? 23.552 23.894 -7.794 1.00 62.34 413 GLN A O 1
ATOM 3265 N N . SER A 1 414 ? 22.050 24.573 -6.273 1.00 58.84 414 SER A N 1
ATOM 3266 C CA . SER A 1 414 ? 22.510 23.667 -5.211 1.00 58.84 414 SER A CA 1
ATOM 3267 C C . SER A 1 414 ? 22.183 22.196 -5.490 1.00 58.84 414 SER A C 1
ATOM 3269 O O . SER A 1 414 ? 22.918 21.317 -5.046 1.00 58.84 414 SER A O 1
ATOM 3271 N N . VAL A 1 415 ? 21.069 21.910 -6.169 1.00 64.38 415 VAL A N 1
ATOM 3272 C CA . VAL A 1 415 ? 20.697 20.541 -6.563 1.00 64.38 415 VAL A CA 1
ATOM 3273 C C . VAL A 1 415 ? 21.548 20.084 -7.743 1.00 64.38 415 VAL A C 1
ATOM 3275 O O . VAL A 1 415 ? 22.035 18.957 -7.733 1.00 64.38 415 VAL A O 1
ATOM 3278 N N . LEU A 1 416 ? 21.786 20.966 -8.717 1.00 66.31 416 LEU A N 1
ATOM 3279 C CA . LEU A 1 416 ? 22.706 20.720 -9.828 1.00 66.31 416 LEU A CA 1
ATOM 3280 C C . LEU A 1 416 ? 24.110 20.380 -9.317 1.00 66.31 416 LEU A C 1
ATOM 3282 O O . LEU A 1 416 ? 24.639 19.334 -9.678 1.00 66.31 416 LEU A O 1
ATOM 3286 N N . SER A 1 417 ? 24.658 21.169 -8.386 1.00 60.62 417 SER A N 1
ATOM 3287 C CA . SER A 1 417 ? 25.977 20.884 -7.806 1.00 60.62 417 SER A CA 1
ATOM 3288 C C . SER A 1 417 ? 26.014 19.564 -7.024 1.00 60.62 417 SER A C 1
ATOM 3290 O O . SER A 1 417 ? 27.005 18.846 -7.071 1.00 60.62 417 SER A O 1
ATOM 3292 N N . GLN A 1 418 ? 24.931 19.199 -6.327 1.00 61.00 418 GLN A N 1
ATOM 3293 C CA . GLN A 1 418 ? 24.843 17.906 -5.632 1.00 61.00 418 GLN A CA 1
ATOM 3294 C C . GLN A 1 418 ? 24.759 16.724 -6.603 1.00 61.00 418 GLN A C 1
ATOM 3296 O O . GLN A 1 418 ? 25.339 15.677 -6.330 1.00 61.00 418 GLN A O 1
ATOM 3301 N N . LEU A 1 419 ? 24.058 16.871 -7.729 1.00 66.06 419 LEU A N 1
ATOM 3302 C CA . LEU A 1 419 ? 24.021 15.851 -8.778 1.00 66.06 419 LEU A CA 1
ATOM 3303 C C . LEU A 1 419 ? 25.400 15.685 -9.426 1.00 66.06 419 LEU A C 1
ATOM 3305 O O . LEU A 1 419 ? 25.854 14.556 -9.593 1.00 66.06 419 LEU A O 1
ATOM 3309 N N . GLU A 1 420 ? 26.090 16.791 -9.706 1.00 64.75 420 GLU A N 1
ATOM 3310 C CA . GLU A 1 420 ? 27.475 16.790 -10.191 1.00 64.75 420 GLU A CA 1
ATOM 3311 C C . GLU A 1 420 ? 28.443 16.128 -9.194 1.00 64.75 420 GLU A C 1
ATOM 3313 O O . GLU A 1 420 ? 29.314 15.359 -9.595 1.00 64.75 420 GLU A O 1
ATOM 3318 N N . ASP A 1 421 ? 28.288 16.365 -7.889 1.00 59.72 421 ASP A N 1
ATOM 3319 C CA . ASP A 1 421 ? 29.138 15.753 -6.859 1.00 59.72 421 ASP A CA 1
ATOM 3320 C C . ASP A 1 421 ? 28.829 14.264 -6.636 1.00 59.72 421 ASP A C 1
ATOM 3322 O O . ASP A 1 421 ? 29.743 13.469 -6.409 1.00 59.72 421 ASP A O 1
ATOM 3326 N N . VAL A 1 422 ? 27.564 13.845 -6.767 1.00 55.44 422 VAL A N 1
ATOM 3327 C CA . VAL A 1 422 ? 27.202 12.419 -6.793 1.00 55.44 422 VAL A CA 1
ATOM 3328 C C . VAL A 1 422 ? 27.849 11.726 -7.990 1.00 55.44 422 VAL A C 1
ATOM 3330 O O . VAL A 1 422 ? 28.312 10.601 -7.841 1.00 55.44 422 VAL A O 1
ATOM 3333 N N . MET A 1 423 ? 27.960 12.384 -9.147 1.00 59.38 423 MET A N 1
ATOM 3334 C CA . MET A 1 423 ? 28.663 11.818 -10.304 1.00 59.38 423 MET A CA 1
ATOM 3335 C C . MET A 1 423 ? 30.162 11.631 -10.058 1.00 59.38 423 MET A C 1
ATOM 3337 O O . MET A 1 423 ? 30.700 10.598 -10.450 1.00 59.38 423 MET A O 1
ATOM 3341 N N . LYS A 1 424 ? 30.817 12.567 -9.357 1.00 56.41 424 LYS A N 1
ATOM 3342 C CA . LYS A 1 424 ? 32.233 12.433 -8.963 1.00 56.41 424 LYS A CA 1
ATOM 3343 C C . LYS A 1 424 ? 32.474 11.276 -7.991 1.00 56.41 424 LYS A C 1
ATOM 3345 O O . LYS A 1 424 ? 33.550 10.700 -7.981 1.00 56.41 424 LYS A O 1
ATOM 3350 N N . LEU A 1 425 ? 31.484 10.905 -7.175 1.00 49.06 425 LEU A N 1
ATOM 3351 C CA . LEU A 1 425 ? 31.587 9.759 -6.256 1.00 49.06 425 LEU A CA 1
ATOM 3352 C C . LEU A 1 425 ? 31.542 8.392 -6.963 1.00 49.06 425 LEU A C 1
ATOM 3354 O O . LEU A 1 425 ? 31.870 7.383 -6.338 1.00 49.06 425 LEU A O 1
ATOM 3358 N N . TYR A 1 426 ? 31.129 8.351 -8.233 1.00 46.50 426 TYR A N 1
ATOM 3359 C CA . TYR A 1 426 ? 31.141 7.152 -9.078 1.00 46.50 426 TYR A CA 1
ATOM 3360 C C . TYR A 1 426 ? 32.280 7.158 -10.119 1.00 46.50 426 TYR A C 1
ATOM 3362 O O . TYR A 1 426 ? 32.289 6.282 -10.994 1.00 46.50 426 TYR A O 1
ATOM 3370 N N . GLU A 1 427 ? 33.217 8.116 -10.044 1.00 42.25 427 GLU A N 1
ATOM 3371 C CA . GLU A 1 427 ? 34.533 8.075 -10.711 1.00 42.25 427 GLU A CA 1
ATOM 3372 C C . GLU A 1 427 ? 35.449 7.051 -10.038 1.00 42.25 427 GLU A C 1
ATOM 3374 O O . GLU A 1 427 ? 36.061 6.271 -10.812 1.00 42.25 427 GLU A O 1
#

Foldseek 3Di:
DDDDDDDDDDDDDDDDDDDDDDDDDDDDDDDPDDPPPPPPPPPPPPPDPDDDPDPPPPPVVCVLPPPPPVVVVVVDDDDDDDDDDDDDDDDDDDDDDDDDDPDPCHPVNDDLQVLLVVLVPDDLVCLVVQLVPDPSSVVSNVLSVVLSVLLVQLLVDAELVSLVVSLVVCVVPNPALVSVQNSLVSNLVCLVNYDQVGSLVSLLVSLVSLLPRAPRSQVSNLCSLQPVLLVHDQVSSLVSLVSQVVVQVPDDLVGDGNLLSSLLSLVSHQQADPSSVVSLVVSLVCLVSHDLQVLLSRLLSSLVCLVSHDLPPPCLVVSLVSSVVSLVPHDLVRSQSNLLSSLLSLSSDDLVCNVVSLVVSVVSLLPGDLVSVVNSVVRSLNSLVSHDPVCNVVVLVSCLVSLVVRDPPVVSVVVSVVSVVVVVVVD